Protein AF-G4WS99-F1 (afdb_monomer)

Mean predicted aligned error: 11.31 Å

Nearest PDB structures (foldseek):
  8bdb-assembly1_M  TM=7.047E-01  e=5.822E-64  Griffithsia monilis
  1bwv-assembly1_A  TM=7.047E-01  e=1.738E-63  Galdieria partita
  8bdb-assembly1_A  TM=7.047E-01  e=6.530E-63  Griffithsia monilis
  5oya-assembly1_E  TM=7.043E-01  e=1.035E-62  Chaetoceros socialis
  5nv3-assembly1_B  TM=7.025E-01  e=7.313E-57  Cereibacter sphaeroides

Structure (mmCIF, N/CA/C/O backbone):
data_AF-G4WS99-F1
#
_entry.id   AF-G4WS99-F1
#
loop_
_atom_site.group_PDB
_atom_site.id
_atom_site.type_symbol
_atom_site.label_atom_id
_atom_site.label_alt_id
_atom_site.label_comp_id
_atom_site.label_asym_id
_atom_site.label_entity_id
_atom_site.label_seq_id
_atom_site.pdbx_PDB_ins_code
_atom_site.Cartn_x
_atom_site.Cartn_y
_atom_site.Cartn_z
_atom_site.occupancy
_atom_site.B_iso_or_equiv
_atom_site.auth_seq_id
_atom_site.auth_comp_id
_atom_site.auth_asym_id
_atom_site.auth_atom_id
_atom_site.pdbx_PDB_model_num
ATOM 1 N N . TYR A 1 1 ? 35.458 -2.350 -3.801 1.00 95.94 1 TYR A N 1
ATOM 2 C CA . TYR A 1 1 ? 34.057 -2.329 -4.271 1.00 95.94 1 TYR A CA 1
ATOM 3 C C . TYR A 1 1 ? 33.910 -1.854 -5.721 1.00 95.94 1 TYR A C 1
ATOM 5 O O . TYR A 1 1 ? 32.807 -1.918 -6.249 1.00 95.94 1 TYR A O 1
ATOM 13 N N . TRP A 1 2 ? 34.996 -1.428 -6.383 1.00 97.88 2 TRP A N 1
ATOM 14 C CA . TRP A 1 2 ? 35.058 -1.182 -7.827 1.00 97.88 2 TRP A CA 1
ATOM 15 C C . TRP A 1 2 ? 35.977 -2.215 -8.482 1.00 97.88 2 TRP A C 1
ATOM 17 O O . TRP A 1 2 ? 37.050 -2.476 -7.937 1.00 97.88 2 TRP A O 1
ATOM 27 N N . ASP A 1 3 ? 35.558 -2.772 -9.613 1.00 97.50 3 ASP A N 1
ATOM 28 C CA . ASP A 1 3 ? 36.368 -3.663 -10.445 1.00 97.50 3 ASP A CA 1
ATOM 29 C C . ASP A 1 3 ? 35.870 -3.625 -11.901 1.00 97.50 3 ASP A C 1
ATOM 31 O O . ASP A 1 3 ? 34.865 -4.246 -12.239 1.00 97.50 3 ASP A O 1
ATOM 35 N N . ALA A 1 4 ? 36.567 -2.869 -12.755 1.00 96.88 4 ALA A N 1
ATOM 36 C CA . ALA A 1 4 ? 36.200 -2.680 -14.162 1.00 96.88 4 ALA A CA 1
ATOM 37 C C . ALA A 1 4 ? 36.354 -3.952 -15.013 1.00 96.88 4 ALA A C 1
ATOM 39 O O . ALA A 1 4 ? 35.726 -4.062 -16.066 1.00 96.88 4 ALA A O 1
ATOM 40 N N . ASP A 1 5 ? 37.182 -4.895 -14.557 1.00 96.88 5 ASP A N 1
ATOM 41 C CA . ASP A 1 5 ? 37.483 -6.144 -15.255 1.00 96.88 5 ASP A CA 1
ATOM 42 C C . ASP A 1 5 ? 36.651 -7.315 -14.699 1.00 96.88 5 ASP A C 1
ATOM 44 O O . ASP A 1 5 ? 36.835 -8.466 -15.109 1.00 96.88 5 ASP A O 1
ATOM 48 N N . TYR A 1 6 ? 35.712 -7.041 -13.780 1.00 97.06 6 TYR A N 1
ATOM 49 C CA . TYR A 1 6 ? 34.869 -8.065 -13.176 1.00 97.06 6 TYR A CA 1
ATOM 50 C C . TYR A 1 6 ? 34.019 -8.781 -14.232 1.00 97.06 6 TYR A C 1
ATOM 52 O O . TYR A 1 6 ? 33.129 -8.204 -14.867 1.00 97.06 6 TYR A O 1
ATOM 60 N N . ALA A 1 7 ? 34.263 -10.081 -14.380 1.00 95.44 7 ALA A N 1
ATOM 61 C CA . ALA A 1 7 ? 33.444 -10.956 -15.199 1.00 95.44 7 ALA A CA 1
ATOM 62 C C . ALA A 1 7 ? 32.167 -11.327 -14.432 1.00 95.44 7 ALA A C 1
ATOM 64 O O . ALA A 1 7 ? 32.197 -12.166 -13.532 1.00 95.44 7 ALA A O 1
ATOM 65 N N . VAL A 1 8 ? 31.051 -10.696 -14.805 1.00 93.50 8 VAL A N 1
ATOM 66 C CA . VAL A 1 8 ? 29.722 -10.989 -14.250 1.00 93.50 8 VAL A CA 1
ATOM 67 C C . VAL A 1 8 ? 29.408 -12.481 -14.373 1.00 93.50 8 VAL A C 1
ATOM 69 O O . VAL A 1 8 ? 29.474 -13.046 -15.468 1.00 93.50 8 VAL A O 1
ATOM 72 N N . LYS A 1 9 ? 29.049 -13.111 -13.253 1.00 91.00 9 LYS A N 1
ATOM 73 C CA . LYS A 1 9 ? 28.644 -14.520 -13.207 1.00 91.00 9 LYS A CA 1
ATOM 74 C C . LYS A 1 9 ? 27.163 -14.652 -13.558 1.00 91.00 9 LYS A C 1
ATOM 76 O O . LYS A 1 9 ? 26.378 -13.738 -13.324 1.00 91.00 9 LYS A O 1
ATOM 81 N N . GLU A 1 10 ? 26.749 -15.824 -14.040 1.00 83.62 10 GLU A N 1
ATOM 82 C CA . GLU A 1 10 ? 25.329 -16.107 -14.323 1.00 83.62 10 GLU A CA 1
ATOM 83 C C . GLU A 1 10 ? 24.435 -16.031 -13.077 1.00 83.62 10 GLU A C 1
ATOM 85 O O . GLU A 1 10 ? 23.249 -15.729 -13.182 1.00 83.62 10 GLU A O 1
ATOM 90 N N . THR A 1 11 ? 25.003 -16.298 -11.903 1.00 84.44 11 THR A N 1
ATOM 91 C CA . THR A 1 11 ? 24.293 -16.272 -10.622 1.00 84.44 11 THR A CA 1
ATOM 92 C C . THR A 1 11 ? 24.217 -14.881 -10.002 1.00 84.44 11 THR A C 1
ATOM 94 O O . THR A 1 11 ? 23.483 -14.708 -9.037 1.00 84.44 11 THR A O 1
ATOM 97 N N . ASP A 1 12 ? 24.956 -13.893 -10.512 1.00 90.19 12 ASP A N 1
ATOM 98 C CA . ASP A 1 12 ? 24.993 -12.574 -9.886 1.00 90.19 12 ASP A CA 1
ATOM 99 C C . ASP A 1 12 ? 23.632 -11.873 -10.002 1.00 90.19 12 ASP A C 1
ATOM 101 O O . ASP A 1 12 ? 23.026 -11.782 -11.074 1.00 90.19 12 ASP A O 1
ATOM 105 N N . VAL A 1 13 ? 23.178 -11.288 -8.895 1.00 86.31 13 VAL A N 1
ATOM 106 C CA . VAL A 1 13 ? 22.068 -10.336 -8.932 1.00 86.31 13 VAL A CA 1
ATOM 107 C C . VAL A 1 13 ? 22.618 -9.007 -9.439 1.00 86.31 13 VAL A C 1
ATOM 109 O O . VAL A 1 13 ? 23.603 -8.487 -8.916 1.00 86.31 13 VAL A O 1
ATOM 112 N N . LEU A 1 14 ? 21.982 -8.439 -10.465 1.00 92.06 14 LEU A N 1
ATOM 113 C CA . LEU A 1 14 ? 22.442 -7.207 -11.107 1.00 92.06 14 LEU A CA 1
ATOM 114 C C . LEU A 1 14 ? 21.524 -6.031 -10.791 1.00 92.06 14 LEU A C 1
ATOM 116 O O . LEU A 1 14 ? 20.310 -6.099 -10.995 1.00 92.06 14 LEU A O 1
ATOM 120 N N . ALA A 1 15 ? 22.127 -4.917 -10.383 1.00 90.31 15 ALA A N 1
ATOM 121 C CA . ALA A 1 15 ? 21.449 -3.642 -10.224 1.00 90.31 15 ALA A CA 1
ATOM 122 C C . ALA A 1 15 ? 22.056 -2.594 -11.158 1.00 90.31 15 ALA A C 1
ATOM 124 O O . ALA A 1 15 ? 23.274 -2.453 -11.272 1.00 90.31 15 ALA A O 1
ATOM 125 N N . LEU A 1 16 ? 21.185 -1.816 -11.796 1.00 92.94 16 LEU A N 1
ATOM 126 C CA . LEU A 1 16 ? 21.564 -0.573 -12.456 1.00 92.94 16 LEU A CA 1
ATOM 127 C C . LEU A 1 16 ? 21.098 0.572 -11.575 1.00 92.94 16 LEU A C 1
ATOM 129 O O . LEU A 1 16 ? 19.907 0.646 -11.285 1.00 92.94 16 LEU A O 1
ATOM 133 N N . PHE A 1 17 ? 21.999 1.482 -11.228 1.00 92.31 17 PHE A N 1
ATOM 134 C CA . PHE A 1 17 ? 21.687 2.733 -10.555 1.00 92.31 17 PHE A CA 1
ATOM 135 C C . PHE A 1 17 ? 21.908 3.914 -11.495 1.00 92.31 17 PHE A C 1
ATOM 137 O O . PHE A 1 17 ? 22.907 3.980 -12.202 1.00 92.31 17 PHE A O 1
ATOM 144 N N . ARG A 1 18 ? 20.990 4.880 -11.488 1.00 94.94 18 ARG A N 1
ATOM 145 C CA . ARG A 1 18 ? 21.267 6.230 -11.981 1.00 94.94 18 ARG A CA 1
ATOM 146 C C . ARG A 1 18 ? 21.715 7.064 -10.788 1.00 94.94 18 ARG A C 1
ATOM 148 O O . ARG A 1 18 ? 20.925 7.274 -9.866 1.00 94.94 18 ARG A O 1
ATOM 155 N N . ILE A 1 19 ? 22.962 7.508 -10.824 1.00 95.94 19 ILE A N 1
ATOM 156 C CA . ILE A 1 19 ? 23.633 8.234 -9.749 1.00 95.94 19 ILE A CA 1
ATOM 157 C C . ILE A 1 19 ? 23.844 9.694 -10.160 1.00 95.94 19 ILE A C 1
ATOM 159 O O . ILE A 1 19 ? 24.221 9.978 -11.295 1.00 95.94 19 ILE A O 1
ATOM 163 N N . THR A 1 20 ? 23.615 10.616 -9.231 1.00 96.94 20 THR A N 1
ATOM 164 C CA . THR A 1 20 ? 24.050 12.015 -9.311 1.00 96.94 20 THR A CA 1
ATOM 165 C C . THR A 1 20 ? 24.987 12.256 -8.131 1.00 96.94 20 THR A C 1
ATOM 167 O O . THR A 1 20 ? 24.498 12.441 -7.012 1.00 96.94 20 THR A O 1
ATOM 170 N N . PRO A 1 21 ? 26.314 12.198 -8.321 1.00 95.75 21 PRO A N 1
ATOM 171 C CA . PRO A 1 21 ? 27.268 12.494 -7.255 1.00 95.75 21 PRO A CA 1
ATOM 172 C C . PRO A 1 21 ? 27.127 13.942 -6.759 1.00 95.75 21 PRO A C 1
ATOM 174 O O . PRO A 1 21 ? 26.641 14.818 -7.479 1.00 95.75 21 PRO A O 1
ATOM 177 N N . GLN A 1 22 ? 27.540 14.219 -5.521 1.00 94.19 22 GLN A N 1
ATOM 178 C CA . GLN A 1 22 ? 27.734 15.609 -5.092 1.00 94.19 22 GLN A CA 1
ATOM 179 C C . GLN A 1 22 ? 28.885 16.266 -5.875 1.00 94.19 22 GLN A C 1
ATOM 181 O O . GLN A 1 22 ? 29.800 15.567 -6.316 1.00 94.19 22 GLN A O 1
ATOM 186 N N . PRO A 1 23 ? 28.905 17.606 -6.011 1.00 94.75 23 PRO A N 1
ATOM 187 C CA . PRO A 1 23 ? 30.040 18.305 -6.604 1.00 94.75 23 PRO A CA 1
ATOM 188 C C . PRO A 1 23 ? 31.365 17.919 -5.929 1.00 94.75 23 PRO A C 1
ATOM 190 O O . PRO A 1 23 ? 31.492 18.005 -4.709 1.00 94.75 23 PRO A O 1
ATOM 193 N N . GLY A 1 24 ? 32.347 17.500 -6.731 1.00 93.06 24 GLY A N 1
ATOM 194 C CA . GLY A 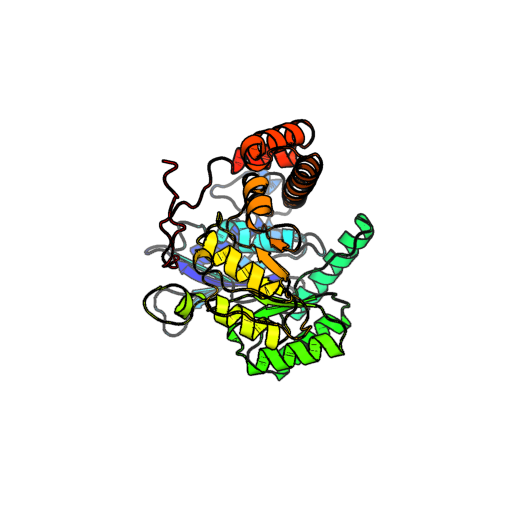1 24 ? 33.663 17.060 -6.255 1.00 93.06 24 GLY A CA 1
ATOM 195 C C . GLY A 1 24 ? 33.756 15.584 -5.851 1.00 93.06 24 GLY A C 1
ATOM 196 O O . GLY A 1 24 ? 34.850 15.134 -5.524 1.00 93.06 24 GLY A O 1
ATOM 197 N N . VAL A 1 25 ? 32.654 14.827 -5.893 1.00 94.44 25 VAL A N 1
ATOM 198 C CA . VAL A 1 25 ? 32.663 13.370 -5.693 1.00 94.44 25 VAL A CA 1
ATOM 199 C C . VAL A 1 25 ? 32.856 12.676 -7.037 1.00 94.44 25 VAL A C 1
ATOM 201 O O . VAL A 1 25 ? 32.105 12.919 -7.983 1.00 94.44 25 VAL A O 1
ATOM 204 N N . ASP A 1 26 ? 33.864 11.809 -7.113 1.00 97.31 26 ASP A N 1
ATOM 205 C CA . ASP A 1 26 ? 34.150 11.019 -8.308 1.00 97.31 26 ASP A CA 1
ATOM 206 C C . ASP A 1 26 ? 33.008 10.011 -8.602 1.00 97.31 26 ASP A C 1
ATOM 208 O O . ASP A 1 26 ? 32.503 9.372 -7.674 1.00 97.31 26 ASP A O 1
ATOM 212 N N . PRO A 1 27 ? 32.563 9.847 -9.864 1.00 96.38 27 PRO A N 1
ATOM 213 C CA . PRO A 1 27 ? 31.465 8.937 -10.202 1.00 96.38 27 PRO A CA 1
ATOM 214 C C . PRO A 1 27 ? 31.755 7.459 -9.924 1.00 96.38 27 PRO A C 1
ATOM 216 O O . PRO A 1 27 ? 30.835 6.717 -9.573 1.00 96.38 27 PRO A O 1
ATOM 219 N N . VAL A 1 28 ? 33.011 7.025 -10.078 1.00 98.12 28 VAL A N 1
ATOM 220 C CA . VAL A 1 28 ? 33.431 5.653 -9.771 1.00 98.12 28 VAL A CA 1
ATOM 221 C C . VAL A 1 28 ? 33.440 5.446 -8.262 1.00 98.12 28 VAL A C 1
ATOM 223 O O . VAL A 1 28 ? 32.914 4.440 -7.792 1.00 98.12 28 VAL A O 1
ATOM 226 N N . GLU A 1 29 ? 33.928 6.421 -7.494 1.00 96.44 29 GLU A N 1
ATOM 227 C CA . GLU A 1 29 ? 33.858 6.383 -6.028 1.00 96.44 29 GLU A CA 1
ATOM 228 C C . GLU A 1 29 ? 32.406 6.358 -5.528 1.00 96.44 29 GLU A C 1
ATOM 230 O O . GLU A 1 29 ? 32.058 5.560 -4.661 1.00 96.44 29 GLU A O 1
ATOM 235 N N . ALA A 1 30 ? 31.513 7.158 -6.117 1.00 96.06 30 ALA A N 1
ATOM 236 C CA . ALA A 1 30 ? 30.089 7.125 -5.786 1.00 96.06 30 ALA A CA 1
ATOM 237 C C . ALA A 1 30 ? 29.462 5.746 -6.070 1.00 96.06 30 ALA A C 1
ATOM 239 O O . ALA A 1 30 ? 28.699 5.233 -5.249 1.00 96.06 30 ALA A O 1
ATOM 240 N N . ALA A 1 31 ? 29.798 5.121 -7.204 1.00 97.50 31 ALA A N 1
ATOM 241 C CA . ALA A 1 31 ? 29.351 3.770 -7.538 1.00 97.50 31 ALA A CA 1
ATOM 242 C C . ALA A 1 31 ? 29.922 2.712 -6.576 1.00 97.50 31 ALA A C 1
ATOM 244 O O . ALA A 1 31 ? 29.189 1.827 -6.130 1.00 97.50 31 ALA A O 1
ATOM 245 N N . ALA A 1 32 ? 31.204 2.821 -6.218 1.00 97.38 32 ALA A N 1
ATOM 246 C CA . ALA A 1 32 ? 31.870 1.936 -5.269 1.00 97.38 32 ALA A CA 1
ATOM 247 C C . ALA A 1 32 ? 31.287 2.063 -3.854 1.00 97.38 32 ALA A C 1
ATOM 249 O O . ALA A 1 32 ? 31.104 1.048 -3.185 1.00 97.38 32 ALA A O 1
ATOM 250 N N . ALA A 1 33 ? 30.945 3.279 -3.420 1.00 92.44 33 ALA A N 1
ATOM 251 C CA . ALA A 1 33 ? 30.284 3.533 -2.145 1.00 92.44 33 ALA A CA 1
ATOM 252 C C . ALA A 1 33 ? 28.895 2.883 -2.094 1.00 92.44 33 ALA A C 1
ATOM 254 O O . ALA A 1 33 ? 28.570 2.211 -1.117 1.00 92.44 33 ALA A O 1
ATOM 255 N N . ILE A 1 34 ? 28.103 3.008 -3.168 1.00 95.31 34 ILE A N 1
ATOM 256 C CA . ILE A 1 34 ? 26.806 2.325 -3.279 1.00 95.31 34 ILE A CA 1
ATOM 257 C C . ILE A 1 34 ? 27.005 0.811 -3.228 1.00 95.31 34 ILE A C 1
ATOM 259 O O . ILE A 1 34 ? 26.332 0.151 -2.444 1.00 95.31 34 ILE A O 1
ATOM 263 N N . ALA A 1 35 ? 27.936 0.254 -4.010 1.00 96.75 35 ALA A N 1
ATOM 264 C CA . ALA A 1 35 ? 28.219 -1.182 -4.009 1.00 96.75 35 ALA A CA 1
ATOM 265 C C . ALA A 1 35 ? 28.643 -1.677 -2.618 1.00 96.75 35 ALA A C 1
ATOM 267 O O . ALA A 1 35 ? 28.145 -2.695 -2.141 1.00 96.75 35 ALA A O 1
ATOM 268 N N . GLY A 1 36 ? 29.515 -0.938 -1.935 1.00 93.69 36 GLY A N 1
ATOM 269 C CA . GLY A 1 36 ? 29.974 -1.278 -0.596 1.00 93.69 36 GLY A CA 1
ATOM 270 C C . GLY A 1 36 ? 28.852 -1.288 0.433 1.00 93.69 36 GLY A C 1
ATOM 271 O O . GLY A 1 36 ? 28.627 -2.301 1.086 1.00 93.69 36 GLY A O 1
ATOM 272 N N . GLU A 1 37 ? 28.113 -0.192 0.547 1.00 91.69 37 GLU A N 1
ATOM 273 C CA . GLU A 1 37 ? 27.113 0.011 1.609 1.00 91.69 37 GLU A CA 1
ATOM 274 C C . GLU A 1 37 ? 25.752 -0.643 1.304 1.00 91.69 37 GLU A C 1
ATOM 276 O O . GLU A 1 37 ? 24.834 -0.596 2.119 1.00 91.69 37 GLU A O 1
ATOM 281 N N . SER A 1 38 ? 25.629 -1.292 0.140 1.00 93.06 38 SER A N 1
ATOM 282 C CA . SER A 1 38 ? 24.559 -2.253 -0.178 1.00 93.06 38 SER A CA 1
ATOM 283 C C . SER A 1 38 ? 25.021 -3.717 -0.136 1.00 93.06 38 SER A C 1
ATOM 285 O O . SER A 1 38 ? 24.273 -4.604 -0.545 1.00 93.06 38 SER A O 1
ATOM 287 N N . SER A 1 39 ? 26.244 -3.984 0.344 1.00 95.44 39 SER A N 1
ATOM 288 C CA . SER A 1 39 ? 26.767 -5.337 0.569 1.00 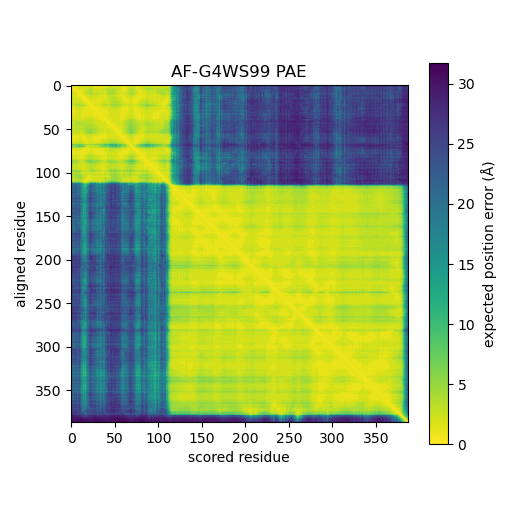95.44 39 SER A CA 1
ATOM 289 C C . SER A 1 39 ? 27.433 -5.470 1.941 1.00 95.44 39 SER A C 1
ATOM 291 O O . SER A 1 39 ? 26.775 -5.861 2.900 1.00 95.44 39 SER A O 1
ATOM 293 N N . THR A 1 40 ? 28.724 -5.151 2.055 1.00 91.88 40 THR A N 1
ATOM 294 C CA . THR A 1 40 ? 29.542 -5.498 3.232 1.00 91.88 40 THR A CA 1
ATOM 295 C C . THR A 1 40 ? 30.367 -4.347 3.807 1.00 91.88 40 THR A C 1
ATOM 297 O O . THR A 1 40 ? 31.098 -4.557 4.771 1.00 91.88 40 THR A O 1
ATOM 300 N N . ALA A 1 41 ? 30.330 -3.152 3.216 1.00 87.38 41 ALA A N 1
ATOM 301 C CA . ALA A 1 41 ? 31.175 -2.039 3.645 1.00 87.38 41 ALA A CA 1
ATOM 302 C C . ALA A 1 41 ? 30.583 -1.245 4.812 1.00 87.38 41 ALA A C 1
ATOM 304 O O . ALA A 1 41 ? 29.377 -1.220 5.037 1.00 87.38 41 ALA A O 1
ATOM 305 N N . THR A 1 42 ? 31.465 -0.511 5.485 1.00 75.19 42 THR A N 1
ATOM 306 C CA . THR A 1 42 ? 31.128 0.660 6.296 1.00 75.19 42 THR A CA 1
ATOM 307 C C . THR A 1 42 ? 32.183 1.750 6.057 1.00 75.19 42 THR A C 1
ATOM 309 O O . THR A 1 42 ? 33.140 1.545 5.308 1.00 75.19 42 THR A O 1
ATOM 312 N N . TRP A 1 43 ? 32.046 2.910 6.697 1.00 79.75 43 TRP A N 1
ATOM 313 C CA . TRP A 1 43 ? 32.841 4.115 6.422 1.00 79.75 43 TRP A CA 1
ATOM 314 C C . TRP A 1 43 ? 34.333 4.040 6.806 1.00 79.75 43 TRP A C 1
ATOM 316 O O . TRP A 1 43 ? 35.100 4.930 6.440 1.00 79.75 43 TRP A O 1
ATOM 326 N N . THR A 1 44 ? 34.760 3.022 7.557 1.00 70.44 44 THR A N 1
ATOM 327 C CA . THR A 1 44 ? 36.163 2.808 7.942 1.00 70.44 44 THR A CA 1
ATOM 328 C C . THR A 1 44 ? 36.535 1.333 7.841 1.00 70.44 44 THR A C 1
ATOM 330 O O . THR A 1 44 ? 35.671 0.461 7.923 1.00 70.44 44 THR A O 1
ATOM 333 N N . VAL A 1 45 ? 37.827 1.043 7.675 1.00 82.88 45 VAL A N 1
ATOM 334 C CA . VAL A 1 45 ? 38.327 -0.335 7.589 1.00 82.88 45 VAL A CA 1
ATOM 335 C C . VAL A 1 45 ? 38.101 -1.054 8.915 1.00 82.88 45 VAL A C 1
ATOM 337 O O . VAL A 1 45 ? 38.445 -0.542 9.983 1.00 82.88 45 VAL A O 1
ATOM 340 N N . VAL A 1 46 ? 37.582 -2.277 8.836 1.00 72.31 46 VAL A N 1
ATOM 341 C CA . VAL A 1 46 ? 37.374 -3.151 9.990 1.00 72.31 46 VAL A CA 1
ATOM 342 C C . VAL A 1 46 ? 38.189 -4.430 9.827 1.00 72.31 46 VAL A C 1
ATOM 344 O O . VAL A 1 46 ? 38.171 -5.079 8.786 1.00 72.31 46 VAL A O 1
ATOM 347 N N . TRP A 1 47 ? 38.940 -4.806 10.864 1.00 92.88 47 TRP A N 1
ATOM 348 C CA . TRP A 1 47 ? 39.800 -5.996 10.821 1.00 92.88 47 TRP A CA 1
ATOM 349 C C . TRP A 1 47 ? 38.997 -7.302 10.715 1.00 92.88 47 TRP A C 1
ATOM 351 O O . TRP A 1 47 ? 39.525 -8.314 10.261 1.00 92.88 47 TRP A O 1
ATOM 361 N N . THR A 1 48 ? 37.723 -7.277 11.114 1.00 82.31 48 THR A N 1
ATOM 362 C CA . THR A 1 48 ? 36.809 -8.424 11.072 1.00 82.31 48 THR A CA 1
ATOM 363 C C . THR A 1 48 ? 36.520 -8.915 9.656 1.00 82.31 48 THR A C 1
ATOM 365 O O . THR A 1 48 ? 36.141 -10.072 9.507 1.00 82.31 48 THR A O 1
ATOM 368 N N . ASP A 1 49 ? 36.774 -8.110 8.617 1.00 76.12 49 ASP A N 1
ATOM 369 C CA . ASP A 1 49 ? 36.746 -8.561 7.217 1.00 76.12 49 ASP A CA 1
ATOM 370 C C . ASP A 1 49 ? 37.618 -9.810 7.006 1.00 76.12 49 ASP A C 1
ATOM 372 O O . ASP A 1 49 ? 37.222 -10.731 6.288 1.00 76.12 49 ASP A O 1
ATOM 376 N N . LEU A 1 50 ? 38.773 -9.876 7.689 1.00 92.75 50 LEU A N 1
ATOM 377 C CA . LEU A 1 50 ? 39.744 -10.975 7.604 1.00 92.75 50 LEU A CA 1
ATOM 378 C C . LEU A 1 50 ? 39.222 -12.305 8.174 1.00 92.75 50 LEU A C 1
ATOM 380 O O . LEU A 1 50 ? 39.871 -13.334 8.007 1.00 92.75 50 LEU A O 1
ATOM 384 N N . LEU A 1 51 ? 38.071 -12.294 8.853 1.00 91.50 51 LEU A N 1
ATOM 385 C CA . LEU A 1 51 ? 37.422 -13.496 9.384 1.00 91.50 51 LEU A CA 1
ATOM 386 C C . LEU A 1 51 ? 36.466 -14.152 8.377 1.00 91.50 51 LEU A C 1
ATOM 388 O O . LEU A 1 51 ? 35.903 -15.205 8.667 1.00 91.50 51 LEU A O 1
ATOM 392 N N . THR A 1 52 ? 36.261 -13.538 7.211 1.00 91.62 52 THR A N 1
ATOM 393 C CA . THR A 1 52 ? 35.308 -13.993 6.191 1.00 91.62 52 THR A CA 1
ATOM 394 C C . THR A 1 52 ? 35.990 -14.162 4.837 1.00 91.62 52 THR A C 1
ATOM 396 O O . THR A 1 52 ? 37.087 -13.652 4.606 1.00 91.62 52 THR A O 1
ATOM 399 N N . ALA A 1 53 ? 35.318 -14.830 3.898 1.00 92.00 53 ALA A N 1
ATOM 400 C CA . ALA A 1 53 ? 35.699 -14.811 2.486 1.00 92.00 53 ALA A CA 1
ATOM 401 C C . ALA A 1 53 ? 35.321 -13.458 1.849 1.00 92.00 53 ALA A C 1
ATOM 403 O O . ALA A 1 53 ? 34.481 -13.394 0.955 1.00 92.00 53 ALA A O 1
ATOM 404 N N . CYS A 1 54 ? 35.889 -12.358 2.352 1.00 86.81 54 CYS A N 1
ATOM 405 C CA . CYS A 1 54 ? 35.435 -11.000 2.045 1.00 86.81 54 CYS A CA 1
ATOM 406 C C . CYS A 1 54 ? 35.420 -10.681 0.539 1.00 86.81 54 CYS A C 1
ATOM 408 O O . CYS A 1 54 ? 34.514 -9.996 0.073 1.00 86.81 54 CYS A O 1
ATOM 410 N N . ASP A 1 55 ? 36.344 -11.227 -0.253 1.00 89.25 55 ASP A N 1
ATOM 411 C CA . ASP A 1 55 ? 36.366 -11.007 -1.706 1.00 89.25 55 ASP A CA 1
ATOM 412 C C . ASP A 1 55 ? 35.167 -11.630 -2.441 1.00 89.25 55 ASP A C 1
ATOM 414 O O . ASP A 1 55 ? 34.747 -11.110 -3.479 1.00 89.25 55 ASP A O 1
ATOM 418 N N . LEU A 1 56 ? 34.562 -12.689 -1.888 1.00 89.56 56 LEU A N 1
ATOM 419 C CA . LEU A 1 56 ? 33.319 -13.263 -2.405 1.00 89.56 56 LEU A CA 1
ATOM 420 C C . LEU A 1 56 ? 32.152 -12.294 -2.170 1.00 89.56 56 LEU A C 1
ATOM 422 O O . LEU A 1 56 ? 31.506 -11.867 -3.124 1.00 89.56 56 LEU A O 1
ATOM 426 N N . TYR A 1 57 ? 31.954 -11.884 -0.915 1.00 92.12 57 TYR A N 1
ATOM 427 C CA . TYR A 1 57 ? 30.756 -11.165 -0.466 1.00 92.12 57 TYR A CA 1
ATOM 428 C C . TYR A 1 57 ? 30.725 -9.670 -0.808 1.00 92.12 57 TYR A C 1
ATOM 430 O O . TYR A 1 57 ? 29.662 -9.057 -0.812 1.00 92.12 57 TYR A O 1
ATOM 438 N N . ARG A 1 58 ? 31.862 -9.046 -1.125 1.00 97.00 58 ARG A N 1
ATOM 439 C CA . ARG A 1 58 ? 31.874 -7.647 -1.583 1.00 97.00 58 ARG A CA 1
ATOM 440 C C . ARG A 1 58 ? 31.111 -7.530 -2.900 1.00 97.00 58 ARG A C 1
ATOM 442 O O . ARG A 1 58 ? 31.478 -8.207 -3.855 1.00 97.00 58 ARG A O 1
ATOM 449 N N . ALA A 1 59 ? 30.121 -6.646 -3.011 1.00 96.94 59 ALA A N 1
ATOM 450 C CA . ALA A 1 59 ? 29.566 -6.313 -4.324 1.00 96.94 59 ALA A CA 1
ATOM 451 C C . ALA A 1 59 ? 30.596 -5.549 -5.175 1.00 96.94 59 ALA A C 1
ATOM 453 O O . ALA A 1 59 ? 31.496 -4.876 -4.650 1.00 96.94 59 ALA A O 1
ATOM 454 N N . LYS A 1 60 ? 30.464 -5.658 -6.500 1.00 98.25 60 LYS A N 1
ATOM 455 C CA . LYS A 1 60 ? 31.372 -5.031 -7.465 1.00 98.25 60 LYS A CA 1
ATOM 456 C C . LYS A 1 60 ? 30.586 -4.081 -8.353 1.00 98.25 60 LYS A C 1
ATOM 458 O O . LYS A 1 60 ? 29.787 -4.514 -9.181 1.00 98.25 60 LYS A O 1
ATOM 463 N N . ALA A 1 61 ? 30.818 -2.780 -8.193 1.00 98.00 61 ALA A N 1
ATOM 464 C CA . ALA A 1 61 ? 30.550 -1.844 -9.272 1.00 98.00 61 ALA A CA 1
ATOM 465 C C . ALA A 1 61 ? 31.562 -2.141 -10.384 1.00 98.00 61 ALA A C 1
ATOM 467 O O . ALA A 1 61 ? 32.764 -2.109 -10.126 1.00 98.00 61 ALA A O 1
ATOM 468 N N . TYR A 1 62 ? 31.083 -2.474 -11.580 1.00 97.69 62 TYR A N 1
ATOM 469 C CA . TYR A 1 62 ? 31.948 -2.951 -12.670 1.00 97.69 62 TYR A CA 1
ATOM 470 C C . TYR A 1 62 ? 31.879 -2.094 -13.931 1.00 97.69 62 TYR A C 1
ATOM 472 O O . TYR A 1 62 ? 32.685 -2.234 -14.845 1.00 97.69 62 TYR A O 1
ATOM 480 N N . ARG A 1 63 ? 30.910 -1.179 -14.001 1.00 97.81 63 ARG A N 1
ATOM 481 C CA . ARG A 1 63 ? 30.765 -0.254 -15.122 1.00 97.81 63 ARG A CA 1
ATOM 482 C C . ARG A 1 63 ? 30.104 1.036 -14.659 1.00 97.81 63 ARG A C 1
ATOM 484 O O . ARG A 1 63 ? 29.123 0.991 -13.915 1.00 97.81 63 ARG A O 1
ATOM 491 N N . VAL A 1 64 ? 30.628 2.172 -15.115 1.00 97.75 64 VAL A N 1
ATOM 492 C CA . VAL A 1 64 ? 30.033 3.499 -14.916 1.00 97.75 64 VAL A CA 1
ATOM 493 C C . VAL A 1 64 ? 30.023 4.232 -16.251 1.00 97.75 64 VAL A C 1
ATOM 495 O O . VAL A 1 64 ? 31.080 4.541 -16.791 1.00 97.75 64 VAL A O 1
ATOM 498 N N . ASP A 1 65 ? 28.833 4.524 -16.769 1.00 96.69 65 ASP A N 1
ATOM 499 C CA . ASP A 1 65 ? 28.660 5.260 -18.024 1.00 96.69 65 ASP A CA 1
ATOM 500 C C . ASP A 1 65 ? 28.033 6.636 -17.758 1.00 96.69 65 ASP A C 1
ATOM 502 O O . ASP A 1 65 ? 27.137 6.735 -16.917 1.00 96.69 65 ASP A O 1
ATOM 506 N N . PRO A 1 66 ? 28.403 7.700 -18.486 1.00 96.50 66 PRO A N 1
ATOM 507 C CA . PRO A 1 66 ? 27.659 8.955 -18.437 1.00 96.50 66 PRO A CA 1
ATOM 508 C C . PRO A 1 66 ? 26.236 8.766 -18.983 1.00 96.50 66 PRO A C 1
ATOM 510 O O . PRO A 1 66 ? 26.003 8.045 -19.957 1.00 96.50 66 PRO A O 1
ATOM 513 N N . VAL A 1 67 ? 25.262 9.434 -18.368 1.00 93.19 67 VAL A N 1
ATOM 514 C CA . VAL A 1 67 ? 23.885 9.458 -18.867 1.00 93.19 67 VAL A CA 1
ATOM 515 C C . VAL A 1 67 ? 23.801 10.396 -20.079 1.00 93.19 67 VAL A C 1
ATOM 517 O O . VAL A 1 67 ? 24.192 11.557 -19.973 1.00 93.19 67 VAL A O 1
ATOM 520 N N . PRO A 1 68 ? 23.226 9.963 -21.217 1.00 90.50 68 PRO A N 1
ATOM 521 C CA . PRO A 1 68 ? 23.008 10.856 -22.351 1.00 90.50 68 PRO A CA 1
ATOM 522 C C . PRO A 1 68 ? 22.170 12.081 -21.963 1.00 90.50 68 PRO A C 1
ATOM 524 O O . PRO A 1 68 ? 21.145 11.947 -21.292 1.00 90.50 68 PRO A O 1
ATOM 527 N N . SER A 1 69 ? 22.590 13.263 -22.422 1.00 85.69 69 SER A N 1
ATOM 528 C CA . SER A 1 69 ? 21.893 14.541 -22.192 1.00 85.69 69 SER A CA 1
ATOM 529 C C . SER A 1 69 ? 21.831 15.004 -20.727 1.00 85.69 69 SER A C 1
ATOM 531 O O . SER A 1 69 ? 20.956 15.796 -20.380 1.00 85.69 69 SER A O 1
ATOM 533 N N . SER A 1 70 ? 22.739 14.528 -19.870 1.00 84.88 70 SER A N 1
ATOM 534 C CA . SER A 1 70 ? 22.902 15.016 -18.497 1.00 84.88 70 SER A CA 1
ATOM 535 C C . SER A 1 70 ? 24.382 15.089 -18.139 1.00 84.88 70 SER A C 1
ATOM 537 O O . SER A 1 70 ? 25.087 14.090 -18.240 1.00 84.88 70 SER A O 1
ATOM 539 N N . ASP A 1 71 ? 24.834 16.248 -17.670 1.00 89.44 71 ASP A N 1
ATOM 540 C CA . ASP A 1 71 ? 26.269 16.505 -17.472 1.00 89.44 71 ASP A CA 1
ATOM 541 C C . ASP A 1 71 ? 26.793 16.016 -16.107 1.00 89.44 71 ASP A C 1
ATOM 543 O O . ASP A 1 71 ? 27.999 15.913 -15.900 1.00 89.44 71 ASP A O 1
ATOM 547 N N . ASP A 1 72 ? 25.895 15.702 -15.169 1.00 92.69 72 ASP A N 1
ATOM 548 C CA . ASP A 1 72 ? 26.200 15.324 -13.782 1.00 92.69 72 ASP A CA 1
ATOM 549 C C . ASP A 1 72 ? 25.613 13.961 -13.363 1.00 92.69 72 ASP A C 1
ATOM 551 O O . ASP A 1 72 ? 25.594 13.625 -12.176 1.00 92.69 72 ASP A O 1
ATOM 555 N N . GLN A 1 73 ? 25.110 13.167 -14.316 1.00 95.12 73 GLN A N 1
ATOM 556 C CA . GLN A 1 73 ? 24.472 11.877 -14.037 1.00 95.12 73 GLN A CA 1
ATOM 557 C C . GLN A 1 73 ? 25.199 10.718 -14.700 1.00 95.12 73 GLN A C 1
ATOM 559 O O . GLN A 1 73 ? 25.617 10.800 -15.854 1.00 95.12 73 GLN A O 1
ATOM 564 N N . PHE A 1 74 ? 25.249 9.595 -13.989 1.00 97.12 74 PHE A N 1
ATOM 565 C CA . PHE A 1 74 ? 25.910 8.382 -14.452 1.00 97.12 74 PHE A CA 1
ATOM 566 C C . PHE A 1 74 ? 25.026 7.158 -14.223 1.00 97.12 74 PHE A C 1
ATOM 568 O O . PHE A 1 74 ? 24.186 7.123 -13.323 1.00 97.12 74 PHE A O 1
ATOM 575 N N . PHE A 1 75 ? 25.207 6.148 -15.059 1.00 97.06 75 PHE A N 1
ATOM 576 C CA . PHE A 1 75 ? 24.680 4.808 -14.887 1.00 97.06 75 PHE A CA 1
ATOM 577 C C . PHE A 1 75 ? 25.761 3.932 -14.263 1.00 97.06 75 PHE A C 1
ATOM 579 O O . PHE A 1 75 ? 26.776 3.682 -14.901 1.00 97.06 75 PHE A O 1
ATOM 586 N N . ALA A 1 76 ? 25.537 3.463 -13.038 1.00 96.75 76 ALA A N 1
ATOM 587 C CA . ALA A 1 76 ? 26.418 2.545 -12.329 1.00 96.75 76 ALA A CA 1
ATOM 588 C C . ALA A 1 76 ? 25.824 1.133 -12.337 1.00 96.75 76 ALA A C 1
ATOM 590 O O . ALA A 1 76 ? 24.691 0.933 -11.895 1.00 96.75 76 ALA A O 1
ATOM 591 N N . TYR A 1 77 ? 26.586 0.163 -12.832 1.00 96.81 77 TYR A N 1
ATOM 592 C CA . TYR A 1 77 ? 26.206 -1.246 -12.873 1.00 96.81 77 TYR A CA 1
ATOM 593 C C . TYR A 1 77 ? 26.923 -1.981 -11.747 1.00 96.81 77 TYR A C 1
ATOM 595 O O . TYR A 1 77 ? 28.149 -1.906 -11.638 1.00 96.81 77 TYR A O 1
ATOM 603 N N . ILE A 1 78 ? 26.153 -2.671 -10.911 1.00 97.31 78 ILE A N 1
ATOM 604 C CA . ILE A 1 78 ? 26.650 -3.332 -9.707 1.00 97.31 78 ILE A CA 1
ATOM 605 C C . ILE A 1 78 ? 26.206 -4.792 -9.725 1.00 97.31 78 ILE A C 1
ATOM 607 O O . ILE A 1 78 ? 25.030 -5.081 -9.955 1.00 97.31 78 ILE A O 1
ATOM 611 N N . ALA A 1 79 ? 27.161 -5.692 -9.500 1.00 96.56 79 ALA A N 1
ATOM 612 C CA . ALA A 1 79 ? 26.941 -7.122 -9.353 1.00 96.56 79 ALA A CA 1
ATOM 613 C C . ALA A 1 79 ? 27.059 -7.532 -7.881 1.00 96.56 79 ALA A C 1
ATOM 615 O O . ALA A 1 79 ? 27.992 -7.118 -7.181 1.00 96.56 79 ALA A O 1
ATOM 616 N N . TYR A 1 80 ? 26.111 -8.350 -7.436 1.00 95.31 80 TYR A N 1
ATOM 617 C CA . TYR A 1 80 ? 26.018 -8.893 -6.087 1.00 95.31 80 TYR A CA 1
ATOM 618 C C . TYR A 1 80 ? 26.058 -10.413 -6.172 1.00 95.31 80 TYR A C 1
ATOM 620 O O . TYR A 1 80 ? 25.308 -10.998 -6.955 1.00 95.31 80 TYR A O 1
ATOM 628 N N . ASP A 1 81 ? 26.904 -11.040 -5.359 1.00 95.19 81 ASP A N 1
ATOM 629 C CA . ASP A 1 81 ? 26.926 -12.497 -5.269 1.00 95.19 81 ASP A CA 1
ATOM 630 C C . ASP A 1 81 ? 25.589 -12.995 -4.687 1.00 95.19 81 ASP A C 1
ATOM 632 O O . ASP A 1 81 ? 25.017 -12.348 -3.804 1.00 95.19 81 ASP A O 1
ATOM 636 N N . ILE A 1 82 ? 25.061 -14.103 -5.212 1.00 89.94 82 ILE A N 1
ATOM 637 C CA . ILE A 1 82 ? 23.727 -14.603 -4.844 1.00 89.94 82 ILE A CA 1
ATOM 638 C C . ILE A 1 82 ? 23.644 -14.986 -3.366 1.00 89.94 82 ILE A C 1
ATOM 640 O O . ILE A 1 82 ? 22.598 -14.795 -2.751 1.00 89.94 82 ILE A O 1
ATOM 644 N N . ASP A 1 83 ? 24.765 -15.420 -2.787 1.00 91.62 83 ASP A N 1
ATOM 645 C CA . ASP A 1 83 ? 24.869 -15.852 -1.392 1.00 91.62 83 ASP A CA 1
ATOM 646 C C . ASP A 1 83 ? 24.678 -14.692 -0.393 1.00 91.62 83 ASP A C 1
ATOM 648 O O . ASP A 1 83 ? 24.527 -14.915 0.808 1.00 91.62 83 ASP A O 1
ATOM 652 N N . LEU A 1 84 ? 24.658 -13.436 -0.865 1.00 86.19 84 LEU A N 1
ATOM 653 C CA . LEU A 1 84 ? 24.272 -12.279 -0.049 1.00 86.19 84 LEU A CA 1
ATOM 654 C C . LEU A 1 84 ? 22.779 -12.254 0.284 1.00 86.19 84 LEU A C 1
ATOM 656 O O . LEU A 1 84 ? 22.375 -11.516 1.188 1.00 86.19 84 LEU A O 1
ATOM 660 N N . PHE A 1 85 ? 21.964 -12.995 -0.467 1.00 83.81 85 PHE A N 1
ATOM 661 C CA . PHE A 1 85 ? 20.518 -12.891 -0.407 1.00 83.81 85 PHE A CA 1
ATOM 662 C C . PHE A 1 85 ? 19.887 -14.141 0.187 1.00 83.81 85 PHE A C 1
ATOM 664 O O . PHE A 1 85 ? 20.065 -15.249 -0.306 1.00 83.81 85 PHE A O 1
ATOM 671 N N . GLU A 1 86 ? 19.073 -13.935 1.217 1.00 74.06 86 GLU A N 1
ATOM 672 C CA . GLU A 1 86 ? 18.242 -14.990 1.789 1.00 74.06 86 GLU A CA 1
ATOM 673 C C . GLU A 1 86 ? 17.250 -15.503 0.732 1.00 74.06 86 GLU A C 1
ATOM 675 O O . GLU A 1 86 ? 16.511 -14.725 0.108 1.00 74.06 86 GLU A O 1
ATOM 680 N N . GLU A 1 87 ? 17.197 -16.822 0.549 1.00 64.50 87 GLU A N 1
ATOM 681 C CA . GLU A 1 87 ? 16.392 -17.436 -0.495 1.00 64.50 87 GLU A CA 1
ATOM 682 C C . GLU A 1 87 ? 14.909 -17.054 -0.359 1.00 64.50 87 GLU A C 1
ATOM 684 O O . GLU A 1 87 ? 14.269 -17.184 0.690 1.00 64.50 87 GLU A O 1
ATOM 689 N N . GLY A 1 88 ? 14.346 -16.539 -1.458 1.00 52.28 88 GLY A N 1
ATOM 690 C CA . GLY A 1 88 ? 12.952 -16.099 -1.574 1.00 52.28 88 GLY A CA 1
ATOM 691 C C . GLY A 1 88 ? 12.543 -14.943 -0.645 1.00 52.28 88 GLY A C 1
ATOM 692 O O . GLY A 1 88 ? 11.352 -14.766 -0.390 1.00 52.28 88 GLY A O 1
ATOM 693 N N . SER A 1 89 ? 13.494 -14.159 -0.130 1.00 54.34 89 SER A N 1
ATOM 694 C CA . SER A 1 89 ? 13.239 -13.029 0.770 1.00 54.34 89 SER A CA 1
ATOM 695 C C . SER A 1 89 ? 13.397 -11.689 0.040 1.00 54.34 89 SER A C 1
ATOM 697 O O . SER A 1 89 ? 14.461 -11.074 0.019 1.00 54.34 89 SER A O 1
ATOM 699 N N . ILE A 1 90 ? 12.304 -11.173 -0.542 1.00 56.34 90 ILE A N 1
ATOM 700 C CA . ILE A 1 90 ? 12.278 -9.815 -1.141 1.00 56.34 90 ILE A CA 1
ATOM 701 C C . ILE A 1 90 ? 12.632 -8.744 -0.099 1.00 56.34 90 ILE A C 1
ATOM 703 O O . ILE A 1 90 ? 13.244 -7.723 -0.407 1.00 56.34 90 ILE A O 1
ATOM 707 N N . ALA A 1 91 ? 12.251 -9.001 1.146 1.00 51.06 91 ALA A N 1
ATOM 708 C CA . ALA A 1 91 ? 12.633 -8.246 2.324 1.00 51.06 91 ALA A CA 1
ATOM 709 C C . ALA A 1 91 ? 14.159 -8.092 2.441 1.00 51.06 91 ALA A C 1
ATOM 711 O O . ALA A 1 91 ? 14.658 -6.969 2.449 1.00 51.06 91 ALA A O 1
ATOM 712 N N . ASN A 1 92 ? 14.890 -9.206 2.471 1.00 76.81 92 ASN A N 1
ATOM 713 C CA . ASN A 1 92 ? 16.347 -9.210 2.541 1.00 76.81 92 ASN A CA 1
ATOM 714 C C . ASN A 1 92 ? 16.983 -8.571 1.290 1.00 76.81 92 ASN A C 1
ATOM 716 O O . ASN A 1 92 ? 17.817 -7.678 1.416 1.00 76.81 92 ASN A O 1
ATOM 720 N N . LEU A 1 93 ? 16.494 -8.918 0.094 1.00 71.94 93 LEU A N 1
ATOM 721 C CA . LEU A 1 93 ? 16.950 -8.329 -1.170 1.00 71.94 93 LEU A CA 1
ATOM 722 C C . LEU A 1 93 ? 16.843 -6.796 -1.175 1.00 71.94 93 LEU A C 1
ATOM 724 O O . LEU A 1 93 ? 17.774 -6.092 -1.567 1.00 71.94 93 LEU A O 1
ATOM 728 N N . THR A 1 94 ? 15.699 -6.262 -0.741 1.00 71.44 94 THR A N 1
ATOM 729 C CA . THR A 1 94 ? 15.472 -4.811 -0.689 1.00 71.44 94 THR A CA 1
ATOM 730 C C . THR A 1 94 ? 16.228 -4.143 0.458 1.00 71.44 94 THR A C 1
ATOM 732 O O . THR A 1 94 ? 16.715 -3.029 0.269 1.00 71.44 94 THR A O 1
ATOM 735 N N . ALA A 1 95 ? 16.399 -4.811 1.602 1.00 66.69 95 ALA A N 1
ATOM 736 C CA . ALA A 1 95 ? 17.221 -4.307 2.700 1.00 66.69 95 ALA A CA 1
ATOM 737 C C . ALA A 1 95 ? 18.675 -4.069 2.260 1.00 66.69 95 ALA A C 1
ATOM 739 O O . ALA A 1 95 ? 19.234 -3.022 2.575 1.00 66.69 95 ALA A O 1
ATOM 740 N N . SER A 1 96 ? 19.245 -4.974 1.460 1.00 83.75 96 SER A N 1
ATOM 741 C CA . SER A 1 96 ? 20.585 -4.803 0.891 1.00 83.75 96 SER A CA 1
ATOM 742 C C . SER A 1 96 ? 20.608 -3.733 -0.208 1.00 83.75 96 SER A C 1
ATOM 744 O O . SER A 1 96 ? 21.264 -2.703 -0.063 1.00 83.75 96 SER A O 1
ATOM 746 N N . ILE A 1 97 ? 19.849 -3.918 -1.299 1.00 84.81 97 ILE A N 1
ATOM 747 C CA . ILE A 1 97 ? 19.995 -3.099 -2.521 1.00 84.81 97 ILE A CA 1
ATOM 748 C C . ILE A 1 97 ? 19.515 -1.653 -2.326 1.00 84.81 97 ILE A C 1
ATOM 750 O O . ILE A 1 97 ? 20.079 -0.730 -2.915 1.00 84.81 97 ILE A O 1
ATOM 754 N N . ILE A 1 98 ? 18.459 -1.432 -1.537 1.00 84.69 98 ILE A N 1
ATOM 755 C CA . ILE A 1 98 ? 17.837 -0.106 -1.396 1.00 84.69 98 ILE A CA 1
ATOM 756 C C . ILE A 1 98 ? 17.767 0.409 0.046 1.00 84.69 98 ILE A C 1
ATOM 758 O O . ILE A 1 98 ? 17.223 1.493 0.247 1.00 84.69 98 ILE A O 1
ATOM 762 N N . GLY A 1 99 ? 18.309 -0.318 1.030 1.00 76.88 99 GLY A N 1
ATOM 763 C CA . GLY A 1 99 ? 18.154 0.011 2.451 1.00 76.88 99 GLY A CA 1
ATOM 764 C C . GLY A 1 99 ? 18.728 1.374 2.832 1.00 76.88 99 GLY A C 1
ATOM 765 O O . GLY A 1 99 ? 17.983 2.271 3.221 1.00 76.88 99 GLY A O 1
ATOM 766 N N . ASN A 1 100 ? 20.046 1.546 2.681 1.00 81.06 100 ASN A N 1
ATOM 767 C CA . ASN A 1 100 ? 20.753 2.729 3.197 1.00 81.06 100 ASN A CA 1
ATOM 768 C C . ASN A 1 100 ? 21.280 3.668 2.100 1.00 81.06 100 ASN A C 1
ATOM 770 O O . ASN A 1 100 ? 21.402 4.877 2.310 1.00 81.06 100 ASN A O 1
ATOM 774 N N . VAL A 1 101 ? 21.560 3.137 0.907 1.00 84.25 101 VAL A N 1
ATOM 775 C CA . VAL A 1 101 ? 22.309 3.842 -0.152 1.00 84.25 101 VAL A CA 1
ATOM 776 C C . VAL A 1 101 ? 21.609 5.091 -0.700 1.00 84.25 101 VAL A C 1
ATOM 778 O O . VAL A 1 101 ? 22.269 6.012 -1.172 1.00 84.25 101 VAL A O 1
ATOM 781 N N . PHE A 1 102 ? 20.280 5.188 -0.583 1.00 85.38 102 PHE A N 1
ATOM 782 C CA . PHE A 1 102 ? 19.519 6.369 -1.018 1.00 85.38 102 PHE A CA 1
ATOM 783 C C . PHE A 1 102 ? 19.698 7.589 -0.100 1.00 85.38 102 PHE A C 1
ATOM 785 O O . PHE A 1 102 ? 19.361 8.700 -0.504 1.00 85.38 102 PHE A O 1
ATOM 792 N N . GLY A 1 103 ? 20.222 7.400 1.117 1.00 81.56 103 GLY A N 1
ATOM 793 C CA . GLY A 1 103 ? 20.476 8.467 2.091 1.00 81.56 103 GLY A CA 1
ATOM 794 C C . GLY A 1 103 ? 21.920 8.984 2.118 1.00 81.56 103 GLY A C 1
ATOM 795 O O . GLY A 1 103 ? 22.264 9.775 2.998 1.00 81.56 103 GLY A O 1
ATOM 796 N N . PHE A 1 104 ? 22.786 8.534 1.203 1.00 83.81 104 PHE A N 1
ATOM 797 C CA . PHE A 1 104 ? 24.215 8.856 1.223 1.00 83.81 104 PHE A CA 1
ATOM 798 C C . PHE A 1 104 ? 24.484 10.339 0.969 1.00 83.81 104 PHE A C 1
ATOM 800 O O . PHE A 1 104 ? 24.197 10.853 -0.105 1.00 83.81 104 PHE A O 1
ATOM 807 N N . LYS A 1 105 ? 25.139 11.026 1.918 1.00 81.06 105 LYS A N 1
ATOM 808 C CA . LYS A 1 105 ? 25.471 12.461 1.781 1.00 81.06 105 LYS A CA 1
ATOM 809 C C . LYS A 1 105 ? 26.304 12.773 0.534 1.00 81.06 105 LYS A C 1
ATOM 811 O O . LYS A 1 105 ? 26.139 13.850 -0.032 1.00 81.06 105 LYS A O 1
ATOM 816 N N . ALA A 1 106 ? 27.173 11.846 0.124 1.00 82.00 106 ALA A N 1
ATOM 817 C CA . ALA A 1 106 ? 28.040 11.966 -1.051 1.00 82.00 106 ALA A CA 1
ATOM 818 C C . ALA A 1 106 ? 27.290 11.822 -2.393 1.00 82.00 106 ALA A C 1
ATOM 820 O O . ALA A 1 106 ? 27.850 12.132 -3.444 1.00 82.00 106 ALA A O 1
ATOM 821 N N . VAL A 1 107 ? 26.021 11.400 -2.370 1.00 87.75 107 VAL A N 1
ATOM 822 C CA . VAL A 1 107 ? 25.180 11.209 -3.554 1.00 87.75 107 VAL A CA 1
ATOM 823 C C . VAL A 1 107 ? 23.985 12.158 -3.469 1.00 87.75 107 VAL A C 1
ATOM 825 O O . VAL A 1 107 ? 23.129 12.044 -2.599 1.00 87.75 107 VAL A O 1
ATOM 828 N N . LYS A 1 108 ? 23.918 13.126 -4.386 1.00 88.38 108 LYS A N 1
ATOM 829 C CA . LYS A 1 108 ? 22.848 14.131 -4.446 1.00 88.38 108 LYS A CA 1
ATOM 830 C C . LYS A 1 108 ? 21.496 13.514 -4.818 1.00 88.38 108 LYS A C 1
ATOM 832 O O . LYS A 1 108 ? 20.465 13.952 -4.313 1.00 88.38 108 LYS A O 1
ATOM 837 N N . ALA A 1 109 ? 21.493 12.530 -5.716 1.00 87.50 109 ALA A N 1
ATOM 838 C CA . ALA A 1 109 ? 20.303 11.774 -6.092 1.00 87.50 109 ALA A CA 1
ATOM 839 C C . ALA A 1 109 ? 20.675 10.354 -6.536 1.00 87.50 109 ALA A C 1
ATOM 841 O O . ALA A 1 109 ? 21.681 10.147 -7.213 1.00 87.50 109 ALA A O 1
ATOM 842 N N . LEU A 1 110 ? 19.836 9.384 -6.175 1.00 88.69 110 LEU A N 1
ATOM 843 C CA . LEU A 1 110 ? 20.003 7.977 -6.520 1.00 88.69 110 LEU A CA 1
ATOM 844 C C . LEU A 1 110 ? 18.669 7.405 -7.002 1.00 88.69 110 LEU A C 1
ATOM 846 O O . LEU A 1 110 ? 17.621 7.667 -6.413 1.00 88.69 110 LEU A O 1
ATOM 850 N N . ARG A 1 111 ? 18.694 6.611 -8.071 1.00 86.06 111 ARG A N 1
ATOM 851 C CA . ARG A 1 111 ? 17.533 5.864 -8.572 1.00 86.06 111 ARG A CA 1
ATOM 852 C C . ARG A 1 111 ? 17.974 4.458 -8.950 1.00 86.06 111 ARG A C 1
ATOM 854 O O . ARG A 1 111 ? 18.995 4.330 -9.608 1.00 86.06 111 ARG A O 1
ATOM 861 N N . LEU A 1 112 ? 17.180 3.440 -8.617 1.00 82.56 112 LEU A N 1
ATOM 862 C CA . LEU A 1 112 ? 17.341 2.059 -9.093 1.00 82.56 112 LEU A CA 1
ATOM 863 C C . LEU A 1 112 ? 16.412 1.814 -10.306 1.00 82.56 112 LEU A C 1
ATOM 865 O O . LEU A 1 112 ? 15.226 1.544 -10.118 1.00 82.56 112 LEU A O 1
ATOM 869 N N . PRO A 1 113 ? 16.876 1.988 -11.556 1.00 56.22 113 PRO A N 1
ATOM 870 C CA . PRO A 1 113 ? 16.076 1.761 -12.761 1.00 56.22 113 PRO A CA 1
ATOM 871 C C . PRO A 1 113 ? 15.791 0.299 -13.154 1.00 56.22 113 PRO A C 1
ATOM 873 O O . PRO A 1 113 ? 14.925 0.117 -14.008 1.00 56.22 113 PRO A O 1
ATOM 876 N N . PHE A 1 114 ? 16.463 -0.728 -12.610 1.00 51.66 114 PHE A N 1
ATOM 877 C CA . PHE A 1 114 ? 16.346 -2.101 -13.139 1.00 51.66 114 PHE A CA 1
ATOM 878 C C . PHE A 1 114 ? 16.094 -3.188 -12.077 1.00 51.66 114 PHE A C 1
ATOM 880 O O . PHE A 1 114 ? 16.934 -3.430 -11.219 1.00 51.66 114 PHE A O 1
ATOM 887 N N . MET A 1 115 ? 14.946 -3.867 -12.205 1.00 64.19 115 MET A N 1
ATOM 888 C CA . MET A 1 115 ? 14.654 -5.237 -11.755 1.00 64.19 115 MET A CA 1
ATOM 889 C C . MET A 1 115 ? 13.584 -5.791 -12.711 1.00 64.19 115 MET A C 1
ATOM 891 O O . MET A 1 115 ? 12.529 -5.169 -12.888 1.00 64.19 115 MET A O 1
ATOM 895 N N . ARG A 1 116 ? 13.852 -6.917 -13.381 1.00 75.62 116 ARG A N 1
ATOM 896 C CA . ARG A 1 116 ? 12.895 -7.538 -14.311 1.00 75.62 116 ARG A CA 1
ATOM 897 C C . ARG A 1 116 ? 11.688 -8.093 -13.533 1.00 75.62 116 ARG A C 1
ATOM 899 O O . ARG A 1 116 ? 11.758 -8.400 -12.344 1.00 75.62 116 ARG A O 1
ATOM 906 N N . TRP A 1 117 ? 10.516 -8.076 -14.167 1.00 82.25 117 TRP A N 1
ATOM 907 C CA . TRP A 1 117 ? 9.248 -8.269 -13.455 1.00 82.25 117 TRP A CA 1
ATOM 908 C C . TRP A 1 117 ? 8.911 -9.739 -13.181 1.00 82.25 117 TRP A C 1
ATOM 910 O O . TRP A 1 117 ? 8.225 -10.010 -12.199 1.00 82.25 117 TRP A O 1
ATOM 920 N N . ARG A 1 118 ? 9.403 -10.671 -14.008 1.00 84.19 118 ARG A N 1
ATOM 921 C CA . ARG A 1 118 ? 9.109 -12.108 -13.890 1.00 84.19 118 ARG A CA 1
ATOM 922 C C . ARG A 1 118 ? 9.773 -12.711 -12.660 1.00 84.19 118 ARG A C 1
ATOM 924 O O . ARG A 1 118 ? 9.117 -13.380 -11.872 1.00 84.19 118 ARG A O 1
ATOM 931 N N . GLU A 1 119 ? 11.043 -12.393 -12.461 1.00 82.94 119 GLU A N 1
ATOM 932 C CA . GLU A 1 119 ? 11.860 -12.794 -11.319 1.00 82.94 119 GLU A CA 1
ATOM 933 C C . GLU A 1 119 ? 11.204 -12.307 -10.027 1.00 82.94 119 GLU A C 1
ATOM 935 O O . GLU A 1 119 ? 10.978 -13.094 -9.111 1.00 82.94 119 GLU A O 1
ATOM 940 N N . ARG A 1 120 ? 10.772 -11.036 -9.991 1.00 84.06 120 ARG A N 1
ATOM 941 C CA . ARG A 1 120 ? 10.031 -10.494 -8.844 1.00 84.06 120 ARG A CA 1
ATOM 942 C C . ARG A 1 120 ? 8.768 -11.303 -8.540 1.00 84.06 120 ARG A C 1
ATOM 944 O O . ARG A 1 120 ? 8.485 -11.532 -7.370 1.00 84.06 120 ARG A O 1
ATOM 951 N N . PHE A 1 121 ? 8.002 -11.704 -9.556 1.00 90.88 121 PHE A N 1
ATOM 952 C CA . PHE A 1 121 ? 6.756 -12.451 -9.353 1.00 90.88 121 PHE A CA 1
ATOM 953 C C . PHE A 1 121 ? 7.034 -13.846 -8.790 1.00 90.88 121 PHE A C 1
ATOM 955 O O . PHE A 1 121 ? 6.398 -14.237 -7.815 1.00 90.88 121 PHE A O 1
ATOM 962 N N . LEU A 1 122 ? 8.020 -14.555 -9.343 1.00 89.44 122 LEU A N 1
ATOM 963 C CA . LEU A 1 122 ? 8.404 -15.891 -8.883 1.00 89.44 122 LEU A CA 1
ATOM 964 C C . LEU A 1 122 ? 8.901 -15.872 -7.431 1.00 89.44 122 LEU A C 1
ATOM 966 O O . LEU A 1 122 ? 8.376 -16.606 -6.595 1.00 89.44 122 LEU A O 1
ATOM 970 N N . PHE A 1 123 ? 9.840 -14.983 -7.095 1.00 83.75 123 PHE A N 1
ATOM 971 C CA . PHE A 1 123 ? 10.354 -14.880 -5.725 1.00 83.75 123 PHE A CA 1
ATOM 972 C C . PHE A 1 123 ? 9.291 -14.397 -4.730 1.00 83.75 123 PHE A C 1
ATOM 974 O O . PHE A 1 123 ? 9.256 -14.865 -3.592 1.00 83.75 123 PHE A O 1
ATOM 981 N N . ALA A 1 124 ? 8.396 -13.492 -5.143 1.00 86.81 124 ALA A N 1
ATOM 982 C CA . ALA A 1 124 ? 7.284 -13.070 -4.299 1.00 86.81 124 ALA A CA 1
ATOM 983 C C . ALA A 1 124 ? 6.317 -14.228 -4.013 1.00 86.81 124 ALA A C 1
ATOM 985 O O . ALA A 1 124 ? 5.900 -14.385 -2.867 1.00 86.81 124 ALA A O 1
ATOM 986 N N . MET A 1 125 ? 5.987 -15.054 -5.012 1.00 96.69 125 MET A N 1
ATOM 987 C CA . MET A 1 125 ? 5.091 -16.196 -4.810 1.00 96.69 125 MET A CA 1
ATOM 988 C C . MET A 1 125 ? 5.713 -17.297 -3.955 1.00 96.69 125 MET A C 1
ATOM 990 O O . MET A 1 125 ? 5.006 -17.897 -3.147 1.00 96.69 125 MET A O 1
ATOM 994 N N . GLU A 1 126 ? 7.023 -17.517 -4.050 1.00 91.06 126 GLU A N 1
ATOM 995 C CA . GLU A 1 126 ? 7.739 -18.388 -3.114 1.00 91.06 126 GLU A CA 1
ATOM 996 C C . GLU A 1 126 ? 7.595 -17.883 -1.666 1.00 91.06 126 GLU A C 1
ATOM 998 O O . GLU A 1 126 ? 7.185 -18.625 -0.772 1.00 91.06 126 GLU A O 1
ATOM 1003 N N . GLY A 1 127 ? 7.836 -16.587 -1.432 1.00 89.69 127 GLY A N 1
ATOM 1004 C CA . GLY A 1 127 ? 7.648 -15.973 -0.114 1.00 89.69 127 GLY A CA 1
ATOM 1005 C C . GLY A 1 127 ? 6.202 -16.049 0.397 1.00 89.69 127 GLY A C 1
ATOM 1006 O O . GLY A 1 127 ? 5.977 -16.343 1.572 1.00 89.69 127 GLY A O 1
ATOM 1007 N N . VAL A 1 128 ? 5.211 -15.831 -0.477 1.00 95.19 128 VAL A N 1
ATOM 1008 C CA . VAL A 1 128 ? 3.778 -15.941 -0.146 1.00 95.19 128 VAL A CA 1
ATOM 1009 C C . VAL A 1 128 ? 3.425 -17.359 0.298 1.00 95.19 128 VAL A C 1
ATOM 1011 O O . VAL A 1 128 ? 2.804 -17.526 1.350 1.00 95.19 128 VAL A O 1
ATOM 1014 N N . ASN A 1 129 ? 3.840 -18.375 -0.462 1.00 94.75 129 ASN A N 1
ATOM 1015 C CA . ASN A 1 129 ? 3.527 -19.769 -0.153 1.00 94.75 129 ASN A CA 1
ATOM 1016 C C . ASN A 1 129 ? 4.221 -20.237 1.131 1.00 94.75 129 ASN A C 1
ATOM 1018 O O . ASN A 1 129 ? 3.568 -20.851 1.977 1.00 94.75 129 ASN A O 1
ATOM 1022 N N . ARG A 1 130 ? 5.494 -19.874 1.351 1.00 94.19 130 ARG A N 1
ATOM 1023 C CA . ARG A 1 130 ? 6.184 -20.164 2.620 1.00 94.19 130 ARG A CA 1
ATOM 1024 C C . ARG A 1 130 ? 5.511 -19.501 3.817 1.00 94.19 130 ARG A C 1
ATOM 1026 O O . ARG A 1 130 ? 5.284 -20.160 4.828 1.00 94.19 130 ARG A O 1
ATOM 1033 N N . ALA A 1 131 ? 5.142 -18.224 3.709 1.00 92.31 131 ALA A N 1
ATOM 1034 C CA . ALA A 1 131 ? 4.454 -17.518 4.789 1.00 92.31 131 ALA A CA 1
ATOM 1035 C C . ALA A 1 131 ? 3.061 -18.104 5.070 1.00 92.31 131 ALA A C 1
ATOM 1037 O O . ALA A 1 131 ? 2.647 -18.183 6.228 1.00 92.31 131 ALA A O 1
ATOM 1038 N N . SER A 1 132 ? 2.341 -18.537 4.031 1.00 97.12 132 SER A N 1
ATOM 1039 C CA . SER A 1 132 ? 1.054 -19.214 4.196 1.00 97.12 132 SER A CA 1
ATOM 1040 C C . SER A 1 132 ? 1.226 -20.562 4.898 1.00 97.12 132 SER A C 1
ATOM 1042 O O . SER A 1 132 ? 0.572 -20.798 5.912 1.00 97.12 132 SER A O 1
ATOM 1044 N N . ALA A 1 133 ? 2.182 -21.389 4.462 1.00 97.56 133 ALA A N 1
ATOM 1045 C CA . ALA A 1 133 ? 2.486 -22.672 5.096 1.00 97.56 133 ALA A CA 1
ATOM 1046 C C . ALA A 1 133 ? 2.915 -22.526 6.567 1.00 97.56 133 ALA A C 1
ATOM 1048 O O . ALA A 1 133 ? 2.505 -23.321 7.408 1.00 97.56 133 ALA A O 1
ATOM 1049 N N . ALA A 1 134 ? 3.696 -21.492 6.894 1.00 96.38 134 ALA A N 1
ATOM 1050 C CA . ALA A 1 134 ? 4.167 -21.245 8.256 1.00 96.38 134 ALA A CA 1
ATOM 1051 C C . ALA A 1 134 ? 3.071 -20.746 9.215 1.00 96.38 134 ALA A C 1
ATOM 1053 O O . ALA A 1 134 ? 3.201 -20.910 10.425 1.00 96.38 134 ALA A O 1
ATOM 1054 N N . THR A 1 135 ? 2.013 -20.109 8.700 1.00 98.00 135 THR A N 1
ATOM 1055 C CA . THR A 1 135 ? 1.000 -19.432 9.535 1.00 98.00 135 THR A CA 1
ATOM 1056 C C . THR A 1 135 ? -0.388 -20.060 9.466 1.00 98.00 135 THR A C 1
ATOM 1058 O O . THR A 1 135 ? -1.214 -19.783 10.329 1.00 98.00 135 THR A O 1
ATOM 1061 N N . GLY A 1 136 ? -0.675 -20.874 8.447 1.00 98.19 136 GLY A N 1
ATOM 1062 C CA . GLY A 1 136 ? -2.019 -21.387 8.174 1.00 98.19 136 GLY A CA 1
ATOM 1063 C C . GLY A 1 136 ? -3.003 -20.327 7.659 1.00 98.19 136 GLY A C 1
ATOM 1064 O O . GLY A 1 136 ? -4.184 -20.620 7.501 1.00 98.19 136 GLY A O 1
ATOM 1065 N N . GLU A 1 137 ? -2.544 -19.101 7.388 1.00 98.31 137 GLU A N 1
ATOM 1066 C CA . GLU A 1 137 ? -3.367 -18.016 6.849 1.00 98.31 137 GLU A CA 1
ATOM 1067 C C . GLU A 1 137 ? -3.150 -17.849 5.339 1.00 98.31 137 GLU A C 1
ATOM 1069 O O . GLU A 1 137 ? -2.038 -18.019 4.830 1.00 98.31 137 GLU A O 1
ATOM 1074 N N . THR A 1 138 ? -4.185 -17.422 4.612 1.00 98.38 138 THR A N 1
ATOM 1075 C CA . THR A 1 138 ? -4.027 -16.956 3.228 1.00 98.38 138 THR A CA 1
ATOM 1076 C C . THR A 1 138 ? -3.163 -15.694 3.205 1.00 98.38 138 THR A C 1
ATOM 1078 O O . THR A 1 138 ? -3.447 -14.722 3.907 1.00 98.38 138 THR A O 1
ATOM 1081 N N . LYS A 1 139 ? -2.106 -15.697 2.389 1.00 97.75 139 LYS A N 1
ATOM 1082 C CA . LYS A 1 139 ? -1.203 -14.554 2.185 1.00 97.75 139 LYS A CA 1
ATOM 1083 C C . LYS A 1 139 ? -1.269 -14.077 0.736 1.00 97.75 139 LYS A C 1
ATOM 1085 O O . LYS A 1 139 ? -1.741 -14.791 -0.142 1.00 97.75 139 LYS A O 1
ATOM 1090 N N . GLY A 1 140 ? -0.778 -12.869 0.485 1.00 97.19 140 GLY A N 1
ATOM 1091 C CA . GLY A 1 140 ? -0.706 -12.313 -0.860 1.00 97.19 140 GLY A CA 1
ATOM 1092 C C . GLY A 1 140 ? 0.333 -11.206 -0.966 1.00 97.19 140 GLY A C 1
ATOM 1093 O O . GLY A 1 140 ? 0.737 -10.612 0.034 1.00 97.19 140 GLY A O 1
ATOM 1094 N N . HIS A 1 141 ? 0.750 -10.926 -2.196 1.00 95.56 141 HIS A N 1
ATOM 1095 C CA . HIS A 1 141 ? 1.618 -9.810 -2.545 1.00 95.56 141 HIS A CA 1
ATOM 1096 C C . HIS A 1 141 ? 1.025 -9.119 -3.768 1.00 95.56 141 HIS A C 1
ATOM 1098 O O . HIS A 1 141 ? 0.678 -9.781 -4.740 1.00 95.56 141 HIS A O 1
ATOM 1104 N N . TYR A 1 142 ? 0.886 -7.794 -3.732 1.00 97.19 142 TYR A N 1
ATOM 1105 C CA . TYR A 1 142 ? 0.231 -7.059 -4.812 1.00 97.19 142 TYR A CA 1
ATOM 1106 C C . TYR A 1 142 ? 1.191 -6.966 -6.003 1.00 97.19 142 TYR A C 1
ATOM 1108 O O . TYR A 1 142 ? 2.008 -6.051 -6.098 1.00 97.19 142 TYR A O 1
ATOM 1116 N N . LEU A 1 143 ? 1.138 -7.948 -6.901 1.00 95.50 143 LEU A N 1
ATOM 1117 C CA . LEU A 1 143 ? 2.023 -8.003 -8.059 1.00 95.50 143 LEU A CA 1
ATOM 1118 C C . LEU A 1 143 ? 1.660 -6.876 -9.033 1.00 95.50 143 LEU A C 1
ATOM 1120 O O . LEU A 1 143 ? 0.576 -6.871 -9.612 1.00 95.50 143 LEU A O 1
ATOM 1124 N N . ASN A 1 144 ? 2.546 -5.885 -9.179 1.00 95.81 144 ASN A N 1
ATOM 1125 C CA . ASN A 1 144 ? 2.278 -4.737 -10.045 1.00 95.81 144 ASN A CA 1
ATOM 1126 C C . ASN A 1 144 ? 2.371 -5.125 -11.529 1.00 95.81 144 ASN A C 1
ATOM 1128 O O . ASN A 1 144 ? 3.456 -5.469 -12.018 1.00 95.81 144 ASN A O 1
ATOM 1132 N N . VAL A 1 145 ? 1.232 -5.039 -12.223 1.00 96.81 145 VAL A N 1
ATOM 1133 C CA . VAL A 1 145 ? 1.072 -5.365 -13.647 1.00 96.81 145 VAL A CA 1
ATOM 1134 C C . VAL A 1 145 ? 1.063 -4.127 -14.550 1.00 96.81 145 VAL A C 1
ATOM 1136 O O . VAL A 1 145 ? 1.029 -4.280 -15.764 1.00 96.81 145 VAL A O 1
ATOM 1139 N N . THR A 1 146 ? 1.162 -2.908 -14.002 1.00 87.50 146 THR A N 1
ATOM 1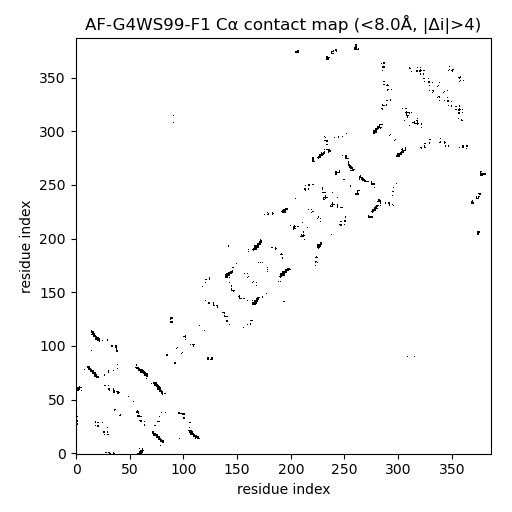140 C CA . THR A 1 146 ? 1.310 -1.659 -14.770 1.00 87.50 146 THR A CA 1
ATOM 1141 C C . THR A 1 146 ? 2.462 -1.759 -15.775 1.00 87.50 146 THR A C 1
ATOM 1143 O O . THR A 1 146 ? 3.609 -2.026 -15.399 1.00 87.50 146 THR A O 1
ATOM 1146 N N . ALA A 1 147 ? 2.184 -1.496 -17.051 1.00 82.44 147 ALA A N 1
ATOM 1147 C CA . ALA A 1 147 ? 3.166 -1.523 -18.132 1.00 82.44 147 ALA A CA 1
ATOM 1148 C C . ALA A 1 147 ? 2.922 -0.391 -19.145 1.00 82.44 147 ALA A C 1
ATOM 1150 O O . ALA A 1 147 ? 2.019 0.423 -18.966 1.00 82.44 147 ALA A O 1
ATOM 1151 N N . GLY A 1 148 ? 3.770 -0.305 -20.176 1.00 69.69 148 GLY A N 1
ATOM 1152 C CA . GLY A 1 148 ? 3.688 0.752 -21.191 1.00 69.69 148 GLY A CA 1
ATOM 1153 C C . GLY A 1 148 ? 2.585 0.541 -22.233 1.00 69.69 148 GLY A C 1
ATOM 1154 O O . GLY A 1 148 ? 2.127 1.511 -22.831 1.00 69.69 148 GLY A O 1
ATOM 1155 N N . THR A 1 149 ? 2.153 -0.703 -22.440 1.00 81.62 149 THR A N 1
ATOM 1156 C CA . THR A 1 149 ? 1.129 -1.106 -23.415 1.00 81.62 149 THR A CA 1
ATOM 1157 C C . THR A 1 149 ? 0.122 -2.055 -22.764 1.00 81.62 149 THR A C 1
ATOM 1159 O O . THR A 1 149 ? 0.405 -2.649 -21.720 1.00 81.62 149 THR A O 1
ATOM 1162 N N . MET A 1 150 ? -1.059 -2.215 -23.369 1.00 93.94 150 MET A N 1
ATOM 1163 C CA . MET A 1 150 ? -2.064 -3.164 -22.872 1.00 93.94 150 MET A CA 1
ATOM 1164 C C . MET A 1 150 ? -1.596 -4.613 -23.012 1.00 93.94 150 MET A C 1
ATOM 1166 O O . MET A 1 150 ? -1.901 -5.436 -22.154 1.00 93.94 150 MET A O 1
ATOM 1170 N N . GLU A 1 151 ? -0.845 -4.919 -24.065 1.00 92.69 151 GLU A N 1
ATOM 1171 C CA . GLU A 1 151 ? -0.293 -6.244 -24.339 1.00 92.69 151 GLU A CA 1
ATOM 1172 C C . GLU A 1 151 ? 0.663 -6.673 -23.219 1.00 92.69 151 GLU A C 1
ATOM 1174 O O . GLU A 1 151 ? 0.485 -7.745 -22.643 1.00 92.69 151 GLU A O 1
ATOM 1179 N N . ASP A 1 152 ? 1.594 -5.798 -22.826 1.00 83.75 152 ASP A N 1
ATOM 1180 C CA . ASP A 1 152 ? 2.519 -6.055 -21.716 1.00 83.75 152 ASP A CA 1
ATOM 1181 C C . ASP A 1 152 ? 1.778 -6.153 -20.371 1.00 83.75 152 ASP A C 1
ATOM 1183 O O . ASP A 1 152 ? 2.179 -6.902 -19.478 1.00 83.75 152 ASP A O 1
ATOM 1187 N N . MET A 1 153 ? 0.705 -5.373 -20.190 1.00 95.00 153 MET A N 1
ATOM 1188 C CA . MET A 1 153 ? -0.124 -5.450 -18.984 1.00 95.00 153 MET A CA 1
ATOM 1189 C C . MET A 1 153 ? -0.828 -6.802 -18.880 1.00 95.00 153 MET A C 1
ATOM 1191 O O . MET A 1 153 ? -0.804 -7.414 -17.811 1.00 95.00 153 MET A O 1
ATOM 1195 N N . TYR A 1 154 ? -1.414 -7.289 -19.977 1.00 98.44 154 TYR A N 1
ATOM 1196 C CA . TYR A 1 154 ? -2.028 -8.612 -20.019 1.00 98.44 154 TYR A CA 1
ATOM 1197 C C . TYR A 1 154 ? -0.998 -9.725 -19.846 1.00 98.44 154 TYR A C 1
ATOM 1199 O O . TYR A 1 154 ? -1.250 -10.642 -19.076 1.00 98.44 154 TYR A O 1
ATOM 1207 N N . GLU A 1 155 ? 0.182 -9.620 -20.461 1.00 96.12 155 GLU A N 1
ATOM 1208 C CA . GLU A 1 155 ? 1.274 -10.584 -20.269 1.00 96.12 155 GLU A CA 1
ATOM 1209 C C . GLU A 1 155 ? 1.637 -10.729 -18.781 1.00 96.12 155 GLU A C 1
ATOM 1211 O O . GLU A 1 155 ? 1.754 -11.839 -18.260 1.00 96.12 155 GLU A O 1
ATOM 1216 N N . ARG A 1 156 ? 1.759 -9.607 -18.062 1.00 96.88 156 ARG A N 1
ATOM 1217 C CA . ARG A 1 156 ? 2.023 -9.617 -16.616 1.00 96.88 156 ARG A CA 1
ATOM 1218 C C . ARG A 1 156 ? 0.847 -10.157 -15.815 1.00 96.88 156 ARG A C 1
ATOM 1220 O O . ARG A 1 156 ? 1.056 -10.900 -14.860 1.00 96.88 156 ARG A O 1
ATOM 1227 N N . ALA A 1 157 ? -0.375 -9.770 -16.164 1.00 98.50 157 ALA A N 1
ATOM 1228 C CA . ALA A 1 157 ? -1.577 -10.190 -15.457 1.00 98.50 157 ALA A CA 1
ATOM 1229 C C . ALA A 1 157 ? -1.819 -11.699 -15.594 1.00 98.50 157 ALA A C 1
ATOM 1231 O O . ALA A 1 157 ? -2.012 -12.373 -14.581 1.00 98.50 157 ALA A O 1
ATOM 1232 N N . GLU A 1 158 ? -1.697 -12.248 -16.802 1.00 98.75 158 GLU A N 1
ATOM 1233 C CA . GLU A 1 158 ? -1.777 -13.691 -17.041 1.00 98.75 158 GLU A CA 1
ATOM 1234 C C . GLU A 1 158 ? -0.676 -14.430 -16.289 1.00 98.75 158 GLU A C 1
ATOM 1236 O O . GLU A 1 158 ? -0.972 -15.383 -15.576 1.00 98.75 158 GLU A O 1
ATOM 1241 N N . PHE A 1 159 ? 0.566 -13.933 -16.311 1.00 97.94 159 PHE A N 1
ATOM 1242 C CA . PHE A 1 159 ? 1.622 -14.562 -15.520 1.00 97.94 159 PHE A CA 1
ATOM 1243 C C . PHE A 1 159 ? 1.323 -14.516 -14.016 1.00 97.94 159 PHE A C 1
ATOM 1245 O O . PHE A 1 159 ? 1.555 -15.503 -13.328 1.00 97.94 159 PHE A O 1
ATOM 1252 N N . SER A 1 160 ? 0.762 -13.416 -13.487 1.00 98.00 160 SER A N 1
ATOM 1253 C CA . SER A 1 160 ? 0.377 -13.330 -12.065 1.00 98.00 160 SER A CA 1
ATOM 1254 C C . SER A 1 160 ? -0.682 -14.364 -11.671 1.00 98.00 160 SER A C 1
ATOM 1256 O O . SER A 1 160 ? -0.653 -14.879 -10.552 1.00 98.00 160 SER A O 1
ATOM 1258 N N . LYS A 1 161 ? -1.588 -14.685 -12.600 1.00 98.56 161 LYS A N 1
ATOM 1259 C CA . LYS A 1 161 ? -2.588 -15.740 -12.451 1.00 98.56 161 LYS A CA 1
ATOM 1260 C C . LYS A 1 161 ? -1.941 -17.124 -12.543 1.00 98.56 161 LYS A C 1
ATOM 1262 O O . LYS A 1 161 ? -2.222 -17.964 -11.697 1.00 98.56 161 LYS A O 1
ATOM 1267 N N . GLU A 1 162 ? -1.067 -17.360 -13.523 1.00 98.31 162 GLU A N 1
ATOM 1268 C CA . GLU A 1 162 ? -0.369 -18.644 -13.704 1.00 98.31 162 GLU A CA 1
ATOM 1269 C C . GLU A 1 162 ? 0.454 -19.039 -12.476 1.00 98.31 162 GLU A C 1
ATOM 1271 O O . GLU A 1 162 ? 0.433 -20.199 -12.071 1.00 98.31 162 GLU A O 1
ATOM 1276 N N . VAL A 1 163 ? 1.133 -18.077 -11.841 1.00 97.00 163 VAL A N 1
ATOM 1277 C CA . VAL A 1 163 ? 1.894 -18.325 -10.604 1.00 97.00 163 VAL A CA 1
ATOM 1278 C C . VAL A 1 163 ? 1.010 -18.433 -9.352 1.00 97.00 163 VAL A C 1
ATOM 1280 O O . VAL A 1 163 ? 1.531 -18.628 -8.257 1.00 97.00 163 VAL A O 1
ATOM 1283 N N . GLY A 1 164 ? -0.315 -18.309 -9.491 1.00 97.81 164 GLY A N 1
ATOM 1284 C CA . GLY A 1 164 ? -1.286 -18.517 -8.416 1.00 97.81 164 GLY A CA 1
ATOM 1285 C C . GLY A 1 164 ? -1.448 -17.345 -7.445 1.00 97.81 164 GLY A C 1
ATOM 1286 O O . GLY A 1 164 ? -1.791 -17.568 -6.285 1.00 97.81 164 GLY A O 1
ATOM 1287 N N . SER A 1 165 ? -1.189 -16.101 -7.867 1.00 98.50 165 SER A N 1
ATOM 1288 C CA . SER A 1 165 ? -1.450 -14.939 -7.006 1.00 98.50 165 SER A CA 1
ATOM 1289 C C . SER A 1 165 ? -2.948 -14.752 -6.753 1.00 98.50 165 SER A C 1
ATOM 1291 O O . SER A 1 165 ? -3.764 -14.927 -7.652 1.00 98.50 165 SER A O 1
ATOM 1293 N N . ILE A 1 166 ? -3.310 -14.323 -5.541 1.00 98.56 166 ILE A N 1
ATOM 1294 C CA . ILE A 1 166 ? -4.690 -13.950 -5.180 1.00 98.56 166 ILE A CA 1
ATOM 1295 C C . ILE A 1 166 ? -5.030 -12.493 -5.551 1.00 98.56 166 ILE A C 1
ATOM 1297 O O . ILE A 1 166 ? -6.194 -12.094 -5.574 1.00 98.56 166 ILE A O 1
ATOM 1301 N N . ILE A 1 167 ? -4.007 -11.668 -5.796 1.00 98.75 167 ILE A N 1
ATOM 1302 C CA . ILE A 1 167 ? -4.147 -10.223 -5.990 1.00 98.75 167 ILE A CA 1
ATOM 1303 C C . ILE A 1 167 ? -3.064 -9.669 -6.921 1.00 98.75 167 ILE A C 1
ATOM 1305 O O . ILE A 1 167 ? -1.887 -10.029 -6.834 1.00 98.75 167 ILE A O 1
ATOM 1309 N N . CYS A 1 168 ? -3.445 -8.721 -7.772 1.00 98.50 168 CYS A N 1
ATOM 1310 C CA . CYS A 1 168 ? -2.516 -7.891 -8.533 1.00 98.50 168 CYS A CA 1
ATOM 1311 C C . CYS A 1 168 ? -2.789 -6.402 -8.279 1.00 98.50 168 CYS A C 1
ATOM 1313 O O . CYS A 1 168 ? -3.800 -6.026 -7.676 1.00 98.50 168 CYS A O 1
ATOM 1315 N N . MET A 1 169 ? -1.868 -5.537 -8.706 1.00 98.69 169 MET A N 1
ATOM 1316 C CA . MET A 1 169 ? -2.079 -4.092 -8.638 1.00 98.69 169 MET A CA 1
ATOM 1317 C C . MET A 1 169 ? -1.798 -3.357 -9.937 1.00 98.69 169 MET A C 1
ATOM 1319 O O . MET A 1 169 ? -0.948 -3.755 -10.731 1.00 98.69 169 MET A O 1
ATOM 1323 N N . ILE A 1 170 ? -2.493 -2.234 -10.082 1.00 97.81 170 ILE A N 1
ATOM 1324 C CA . ILE A 1 170 ? -2.372 -1.272 -11.171 1.00 97.81 170 ILE A CA 1
ATOM 1325 C C . ILE A 1 170 ? -2.220 0.145 -10.617 1.00 97.81 170 ILE A C 1
ATOM 1327 O O . ILE A 1 170 ? -2.661 0.453 -9.507 1.00 97.81 170 ILE A O 1
ATOM 1331 N N . ASP A 1 171 ? -1.624 1.024 -11.413 1.00 89.75 171 ASP A N 1
ATOM 1332 C CA . ASP A 1 171 ? -1.464 2.439 -11.098 1.00 89.75 171 ASP A CA 1
ATOM 1333 C C . ASP A 1 171 ? -2.449 3.292 -11.899 1.00 89.75 171 ASP A C 1
ATOM 1335 O O . ASP A 1 171 ? -2.609 3.098 -13.098 1.00 89.75 171 ASP A O 1
ATOM 1339 N N . LEU A 1 172 ? -3.051 4.305 -11.276 1.00 86.06 172 LEU A N 1
ATOM 1340 C CA . LEU A 1 172 ? -4.020 5.211 -11.914 1.00 86.06 172 LEU A CA 1
ATOM 1341 C C . LEU A 1 172 ? -3.499 5.879 -13.203 1.00 86.06 172 LEU A C 1
ATOM 1343 O O . LEU A 1 172 ? -4.287 6.215 -14.088 1.00 86.06 172 LEU A O 1
ATOM 1347 N N . VAL A 1 173 ? -2.179 6.037 -13.336 1.00 82.56 173 VAL A N 1
ATOM 1348 C CA . VAL A 1 173 ? -1.526 6.642 -14.508 1.00 82.56 173 VAL A CA 1
ATOM 1349 C C . VAL A 1 173 ? -1.698 5.848 -15.806 1.00 82.56 173 VAL A C 1
ATOM 1351 O O . VAL A 1 173 ? -1.489 6.423 -16.869 1.00 82.56 173 VAL A O 1
ATOM 1354 N N . ILE A 1 174 ? -2.110 4.574 -15.756 1.00 85.00 174 ILE A N 1
ATOM 1355 C CA . ILE A 1 174 ? -2.400 3.790 -16.973 1.00 85.00 174 ILE A CA 1
ATOM 1356 C C . ILE A 1 174 ? -3.644 4.293 -17.724 1.00 85.00 174 ILE A C 1
ATOM 1358 O O . ILE A 1 174 ? -3.860 3.938 -18.880 1.00 85.00 174 ILE A O 1
ATOM 1362 N N . GLY A 1 175 ? -4.471 5.120 -17.074 1.00 80.81 175 GLY A N 1
ATOM 1363 C CA . GLY A 1 175 ? -5.669 5.708 -17.664 1.00 80.81 175 GLY A CA 1
ATOM 1364 C C . GLY A 1 175 ? -6.908 4.810 -17.599 1.00 80.81 175 GLY A C 1
ATOM 1365 O O . GLY A 1 175 ? -6.844 3.589 -17.466 1.00 80.81 175 GLY A O 1
ATOM 1366 N N . TYR A 1 176 ? -8.081 5.439 -17.687 1.00 83.31 176 TYR A N 1
ATOM 1367 C CA . TYR A 1 176 ? -9.362 4.791 -17.386 1.00 83.31 176 TYR A CA 1
ATOM 1368 C C . TYR A 1 176 ? -9.708 3.625 -18.321 1.00 83.31 176 TYR A C 1
ATOM 1370 O O . TYR A 1 176 ? -10.253 2.628 -17.852 1.00 83.31 176 TYR A O 1
ATOM 1378 N N . THR A 1 177 ? -9.337 3.701 -19.603 1.00 86.88 177 THR A N 1
ATOM 1379 C CA . THR A 1 177 ? -9.544 2.605 -20.566 1.00 86.88 177 THR A CA 1
ATOM 1380 C C . THR A 1 177 ? -8.827 1.330 -20.124 1.00 86.88 177 THR A C 1
ATOM 1382 O O . THR A 1 177 ? -9.441 0.267 -20.072 1.00 86.88 177 THR A O 1
ATOM 1385 N N . ALA A 1 178 ? -7.549 1.436 -19.748 1.00 89.38 178 ALA A N 1
ATOM 1386 C CA . ALA A 1 178 ? -6.766 0.299 -19.277 1.00 89.38 178 ALA A CA 1
ATOM 1387 C C . ALA A 1 178 ? -7.292 -0.232 -17.935 1.00 89.38 178 ALA A C 1
ATOM 1389 O O . ALA A 1 178 ? -7.420 -1.441 -17.764 1.00 89.38 178 ALA A O 1
ATOM 1390 N N . ILE A 1 179 ? -7.692 0.654 -17.014 1.00 95.06 179 ILE A N 1
ATOM 1391 C CA . ILE A 1 179 ? -8.296 0.266 -15.727 1.00 95.06 179 ILE A CA 1
ATOM 1392 C C . ILE A 1 179 ? -9.573 -0.555 -15.941 1.00 95.06 179 ILE A C 1
ATOM 1394 O O . ILE A 1 179 ? -9.719 -1.614 -15.338 1.00 95.06 179 ILE A O 1
ATOM 1398 N N . GLN A 1 180 ? -10.484 -0.117 -16.815 1.00 96.69 180 GLN A N 1
ATOM 1399 C CA . GLN A 1 180 ? -11.710 -0.870 -17.097 1.00 96.69 180 GLN A CA 1
ATOM 1400 C C . GLN A 1 180 ? -11.422 -2.226 -17.755 1.00 96.69 180 GLN A C 1
ATOM 1402 O O . GLN A 1 180 ? -12.083 -3.216 -17.438 1.00 96.69 180 GLN A O 1
ATOM 1407 N N . SER A 1 181 ? -10.433 -2.291 -18.650 1.00 97.12 181 SER A N 1
ATOM 1408 C CA . SER A 1 181 ? -9.970 -3.546 -19.252 1.00 97.12 181 SER A CA 1
ATOM 1409 C C . SER A 1 181 ? -9.410 -4.512 -18.204 1.00 97.12 181 SER A C 1
ATOM 1411 O O . SER A 1 181 ? -9.783 -5.687 -18.198 1.00 97.12 181 SER A O 1
ATOM 1413 N N . MET A 1 182 ? -8.595 -4.015 -17.269 1.00 98.44 182 MET A N 1
ATOM 1414 C CA . MET A 1 182 ? -8.050 -4.814 -16.171 1.00 98.44 182 MET A CA 1
ATOM 1415 C C . MET A 1 182 ? -9.110 -5.233 -15.154 1.00 98.44 182 MET A C 1
ATOM 1417 O O . MET A 1 182 ? -9.052 -6.356 -14.673 1.00 98.44 182 MET A O 1
ATOM 1421 N N . ALA A 1 183 ? -10.107 -4.397 -14.860 1.00 97.94 183 ALA A N 1
ATOM 1422 C CA . ALA A 1 183 ? -11.214 -4.753 -13.969 1.00 97.94 183 ALA A CA 1
ATOM 1423 C C . ALA A 1 183 ? -12.087 -5.877 -14.548 1.00 97.94 183 ALA A C 1
ATOM 1425 O O . ALA A 1 183 ? -12.447 -6.826 -13.847 1.00 97.94 183 ALA A O 1
ATOM 1426 N N . LYS A 1 184 ? -12.386 -5.819 -15.854 1.00 97.94 184 LYS A N 1
ATOM 1427 C CA . LYS A 1 184 ? -13.078 -6.909 -16.563 1.00 97.94 184 LYS A CA 1
ATOM 1428 C C . LYS A 1 184 ? -12.255 -8.193 -16.543 1.00 97.94 184 LYS A C 1
ATOM 1430 O O . LYS A 1 184 ? -12.800 -9.255 -16.252 1.00 97.94 184 LYS A O 1
ATOM 1435 N N . TRP A 1 185 ? -10.957 -8.086 -16.825 1.00 98.75 185 TRP A N 1
ATOM 1436 C CA . TRP A 1 185 ? -10.037 -9.219 -16.780 1.00 98.75 185 TRP A CA 1
ATOM 1437 C C . TRP A 1 185 ? -9.947 -9.829 -15.381 1.00 98.75 185 TRP A C 1
ATOM 1439 O O . TRP A 1 185 ? -10.063 -11.042 -15.249 1.00 98.75 185 TRP A O 1
ATOM 1449 N N . ALA A 1 186 ? -9.821 -9.003 -14.343 1.00 98.81 186 ALA A N 1
ATOM 1450 C CA . ALA A 1 186 ? -9.703 -9.447 -12.961 1.00 98.81 186 ALA A CA 1
ATOM 1451 C C . ALA A 1 186 ? -10.941 -10.240 -12.533 1.00 98.81 186 ALA A C 1
ATOM 1453 O O . ALA A 1 186 ? -10.823 -11.343 -12.007 1.00 98.81 186 ALA A O 1
ATOM 1454 N N . ARG A 1 187 ? -12.140 -9.750 -12.884 1.00 98.38 187 ARG A N 1
ATOM 1455 C CA . ARG A 1 187 ? -13.390 -10.488 -12.664 1.00 98.38 187 ARG A CA 1
ATOM 1456 C C . ARG A 1 187 ? -13.442 -11.817 -13.417 1.00 98.38 187 ARG A C 1
ATOM 1458 O O . ARG A 1 187 ? -13.953 -12.782 -12.868 1.00 98.38 187 ARG A O 1
ATOM 1465 N N . ALA A 1 188 ? -12.991 -11.851 -14.668 1.00 98.75 188 ALA A N 1
ATOM 1466 C CA . ALA A 1 188 ? -13.028 -13.058 -15.495 1.00 98.75 188 ALA A CA 1
ATOM 1467 C C . ALA A 1 188 ? -11.999 -14.121 -15.070 1.00 98.75 188 ALA A C 1
ATOM 1469 O O . ALA A 1 188 ? -12.100 -15.265 -15.503 1.00 98.75 188 ALA A O 1
ATOM 1470 N N . ASN A 1 189 ? -11.019 -13.738 -14.248 1.00 98.75 189 ASN A N 1
ATOM 1471 C CA . ASN A 1 189 ? -9.898 -14.577 -13.830 1.00 98.75 189 ASN A CA 1
ATOM 1472 C C . ASN A 1 189 ? -9.790 -14.719 -12.304 1.00 98.75 189 ASN A C 1
ATOM 1474 O O . ASN A 1 189 ? -8.722 -15.072 -11.813 1.00 98.75 189 ASN A O 1
ATOM 1478 N N . ASP A 1 190 ? -10.868 -14.421 -11.571 1.00 98.69 190 ASP A N 1
ATOM 1479 C CA . ASP A 1 190 ? -10.951 -14.541 -10.109 1.00 98.69 190 ASP A CA 1
ATOM 1480 C C . ASP A 1 190 ? -9.808 -13.835 -9.347 1.00 98.69 190 ASP A C 1
ATOM 1482 O O . ASP A 1 190 ? -9.347 -14.297 -8.306 1.00 98.69 190 ASP A O 1
ATOM 1486 N N . MET A 1 191 ? -9.354 -12.686 -9.859 1.00 98.81 191 MET A N 1
ATOM 1487 C CA . MET A 1 191 ? -8.243 -11.908 -9.305 1.00 98.81 191 MET A CA 1
ATOM 1488 C C . MET A 1 191 ? -8.754 -10.678 -8.550 1.00 98.81 191 MET A C 1
ATOM 1490 O O . MET A 1 191 ? -9.588 -9.937 -9.073 1.00 98.81 191 MET A O 1
ATOM 1494 N N . ILE A 1 192 ? -8.212 -10.406 -7.359 1.00 98.88 192 ILE A N 1
ATOM 1495 C CA . ILE A 1 192 ? -8.455 -9.134 -6.661 1.00 98.88 192 ILE A CA 1
ATOM 1496 C C . ILE A 1 192 ? -7.621 -8.032 -7.329 1.00 98.88 192 ILE A C 1
ATOM 1498 O O . ILE A 1 192 ? -6.419 -8.204 -7.549 1.00 98.88 192 ILE A O 1
ATOM 1502 N N . LEU A 1 193 ? -8.231 -6.880 -7.620 1.00 98.88 193 LEU A N 1
ATOM 1503 C CA . LEU A 1 193 ? -7.578 -5.764 -8.306 1.00 98.88 193 LEU A CA 1
ATOM 1504 C C . LEU A 1 193 ? -7.355 -4.559 -7.385 1.00 98.88 193 LEU A C 1
ATOM 1506 O O . LEU A 1 193 ? -8.278 -3.799 -7.075 1.00 98.88 193 LEU A O 1
ATOM 1510 N N . HIS A 1 194 ? -6.099 -4.330 -6.998 1.00 98.88 194 HIS A N 1
ATOM 1511 C CA . HIS A 1 194 ? -5.707 -3.163 -6.211 1.00 98.88 194 HIS A CA 1
ATOM 1512 C C . HIS A 1 194 ? -5.313 -1.965 -7.082 1.00 98.88 194 HIS A C 1
ATOM 1514 O O . HIS A 1 194 ? -4.424 -2.065 -7.924 1.00 98.88 194 HIS A O 1
ATOM 1520 N N . LEU A 1 195 ? -5.909 -0.796 -6.829 1.00 98.50 195 LEU A N 1
ATOM 1521 C CA . LEU A 1 195 ? -5.555 0.456 -7.495 1.00 98.50 195 LEU A CA 1
ATOM 1522 C C . LEU A 1 195 ? -4.721 1.368 -6.592 1.00 98.50 195 LEU A C 1
ATOM 1524 O O . LEU A 1 195 ? -5.203 1.925 -5.599 1.00 98.50 195 LEU A O 1
ATOM 1528 N N . HIS A 1 196 ? -3.485 1.618 -7.007 1.00 96.00 196 HIS A N 1
ATOM 1529 C CA . HIS A 1 196 ? -2.672 2.692 -6.464 1.00 96.00 196 HIS A CA 1
ATOM 1530 C C . HIS A 1 196 ? -2.951 4.006 -7.215 1.00 96.00 196 HIS A C 1
ATOM 1532 O O . HIS A 1 196 ? -2.957 4.067 -8.444 1.00 96.00 196 HIS A O 1
ATOM 1538 N N . ARG A 1 197 ? -3.190 5.099 -6.481 1.00 93.50 197 ARG A N 1
ATOM 1539 C CA . ARG A 1 197 ? -3.652 6.384 -7.048 1.00 93.50 197 ARG A CA 1
ATOM 1540 C C . ARG A 1 197 ? -2.529 7.296 -7.566 1.00 93.50 197 ARG A C 1
ATOM 1542 O O . ARG A 1 197 ? -2.590 8.514 -7.393 1.00 93.50 197 ARG A O 1
ATOM 1549 N N . ALA A 1 198 ? -1.481 6.729 -8.163 1.00 72.25 198 ALA A N 1
ATOM 1550 C CA . ALA A 1 198 ? -0.355 7.499 -8.698 1.00 72.25 198 ALA A CA 1
ATOM 1551 C C . ALA A 1 198 ? -0.828 8.663 -9.595 1.00 72.25 198 ALA A C 1
ATOM 1553 O O . ALA A 1 198 ? -1.715 8.501 -10.427 1.00 72.25 198 ALA A O 1
ATOM 1554 N N . GLY A 1 199 ? -0.254 9.853 -9.403 1.00 75.19 199 GLY A N 1
ATOM 1555 C CA . GLY A 1 199 ? -0.602 11.056 -10.171 1.00 75.19 199 GLY A CA 1
ATOM 1556 C C . GLY A 1 199 ? -1.871 11.793 -9.720 1.00 75.19 199 GLY A C 1
ATOM 1557 O O . GLY A 1 199 ? -2.038 12.951 -10.090 1.00 75.19 199 GLY A O 1
ATOM 1558 N N . ASN A 1 200 ? -2.719 11.208 -8.865 1.00 79.25 200 ASN A N 1
ATOM 1559 C CA . ASN A 1 200 ? -3.977 11.827 -8.418 1.00 79.25 200 ASN A CA 1
ATOM 1560 C C . ASN A 1 200 ? -3.803 13.257 -7.867 1.00 79.25 200 ASN A C 1
ATOM 1562 O O . ASN A 1 200 ? -4.503 14.188 -8.259 1.00 79.25 200 ASN A O 1
ATOM 1566 N N . SER A 1 201 ? -2.825 13.456 -6.982 1.00 81.38 201 SER A N 1
ATOM 1567 C CA . SER A 1 201 ? -2.649 14.740 -6.294 1.00 81.38 201 SER A CA 1
ATOM 1568 C C . SER A 1 201 ? -2.187 15.882 -7.208 1.00 81.38 201 SER A C 1
ATOM 1570 O O . SER A 1 201 ? -2.144 17.020 -6.753 1.00 81.38 201 SER A O 1
ATOM 1572 N N . THR A 1 202 ? -1.868 15.616 -8.481 1.00 65.75 202 THR A N 1
ATOM 1573 C CA . THR A 1 202 ? -1.570 16.677 -9.460 1.00 65.75 202 THR A CA 1
ATOM 1574 C C . THR A 1 202 ? -2.797 17.535 -9.777 1.00 65.75 202 THR A C 1
ATOM 1576 O O . THR A 1 202 ? -2.645 18.718 -10.058 1.00 65.75 202 THR A O 1
ATOM 1579 N N . TYR A 1 203 ? -4.006 16.972 -9.663 1.00 76.38 203 TYR A N 1
ATOM 1580 C CA . TYR A 1 203 ? -5.271 17.665 -9.932 1.00 76.38 203 TYR A CA 1
ATOM 1581 C C . TYR A 1 203 ? -6.279 17.590 -8.779 1.00 76.38 203 TYR A C 1
ATOM 1583 O O . TYR A 1 203 ? -7.336 18.200 -8.878 1.00 76.38 203 TYR A O 1
ATOM 1591 N N . SER A 1 204 ? -5.998 16.862 -7.693 1.00 82.25 204 SER A N 1
ATOM 1592 C CA . SER A 1 204 ? -6.930 16.748 -6.558 1.00 82.25 204 SER A CA 1
ATOM 1593 C C . SER A 1 204 ? -6.497 17.500 -5.298 1.00 82.25 204 SER A C 1
ATOM 1595 O O . SER A 1 204 ? -7.182 17.407 -4.285 1.00 82.25 204 SER A O 1
ATOM 1597 N N . ARG A 1 205 ? -5.322 18.146 -5.299 1.00 77.31 205 ARG A N 1
ATOM 1598 C CA . ARG A 1 205 ? -4.729 18.721 -4.078 1.00 77.31 205 ARG A CA 1
ATOM 1599 C C . ARG A 1 205 ? -5.245 20.119 -3.752 1.00 77.31 205 ARG A C 1
ATOM 1601 O O . ARG A 1 205 ? -5.402 20.451 -2.581 1.00 77.31 205 ARG A O 1
ATOM 1608 N N . GLN A 1 206 ? -5.413 20.953 -4.774 1.00 76.25 206 GLN A N 1
ATOM 1609 C CA . GLN A 1 206 ? -5.736 22.365 -4.599 1.00 76.25 206 GLN A CA 1
ATOM 1610 C C . GLN A 1 206 ? -7.251 22.551 -4.568 1.00 76.25 206 GLN A C 1
ATOM 1612 O O . GLN A 1 206 ? -7.948 22.142 -5.493 1.00 76.25 206 GLN A O 1
ATOM 1617 N N . LYS A 1 207 ? -7.764 23.204 -3.523 1.00 80.62 207 LYS A N 1
ATOM 1618 C CA . LYS A 1 207 ? -9.205 23.439 -3.354 1.00 80.62 207 LYS A CA 1
ATOM 1619 C C . LYS A 1 207 ? -9.813 24.309 -4.458 1.00 80.62 207 LYS A C 1
ATOM 1621 O O . LYS A 1 207 ? -10.974 24.146 -4.811 1.00 80.62 207 LYS A O 1
ATOM 1626 N N . ASN A 1 208 ? -9.035 25.237 -5.010 1.00 76.25 208 ASN A N 1
ATOM 1627 C CA . ASN A 1 208 ? -9.511 26.220 -5.983 1.00 76.25 208 ASN A CA 1
ATOM 1628 C C . ASN A 1 208 ? -9.506 25.732 -7.442 1.00 76.25 208 ASN A C 1
ATOM 1630 O O . ASN A 1 208 ? -10.085 26.404 -8.294 1.00 76.25 208 ASN A O 1
ATOM 1634 N N . HIS A 1 209 ? -8.832 24.623 -7.764 1.00 70.69 209 HIS A N 1
ATOM 1635 C CA . HIS A 1 209 ? -8.716 24.150 -9.141 1.00 70.69 209 HIS A CA 1
ATOM 1636 C C . HIS A 1 209 ? -8.449 22.647 -9.217 1.00 70.69 209 HIS A C 1
ATOM 1638 O O . HIS A 1 209 ? -7.567 22.126 -8.537 1.00 70.69 209 HIS A O 1
ATOM 1644 N N . GLY A 1 210 ? -9.159 21.979 -10.126 1.00 87.44 210 GLY A N 1
ATOM 1645 C CA . GLY A 1 210 ? -8.989 20.564 -10.424 1.00 87.44 210 GLY A CA 1
ATOM 1646 C C . GLY A 1 210 ? -10.242 19.756 -10.113 1.00 87.44 210 GLY A C 1
ATOM 1647 O O . GLY A 1 210 ? -11.363 20.224 -10.308 1.00 87.44 210 GLY A O 1
ATOM 1648 N N . MET A 1 211 ? -10.053 18.523 -9.657 1.00 87.81 211 MET A N 1
ATOM 1649 C CA . MET A 1 211 ? -11.131 17.589 -9.363 1.00 87.81 211 MET A CA 1
ATOM 1650 C C . MET A 1 211 ? -10.891 16.926 -8.016 1.00 87.81 211 MET A C 1
ATOM 1652 O O . MET A 1 211 ? -9.899 16.225 -7.818 1.00 87.81 211 MET A O 1
ATOM 1656 N N . ASN A 1 212 ? -11.833 17.121 -7.096 1.00 94.56 212 ASN A N 1
ATOM 1657 C CA . ASN A 1 212 ? -11.746 16.511 -5.780 1.00 94.56 212 ASN A CA 1
ATOM 1658 C C . ASN A 1 212 ? -11.749 14.974 -5.881 1.00 94.56 212 ASN A C 1
ATOM 1660 O O . ASN A 1 212 ? -12.477 14.380 -6.684 1.00 94.56 212 ASN A O 1
ATOM 1664 N N . PHE A 1 213 ? -10.961 14.330 -5.020 1.00 96.62 213 PHE A N 1
ATOM 1665 C CA . PHE A 1 213 ? -10.756 12.886 -5.041 1.00 96.62 213 PHE A CA 1
ATOM 1666 C C . PHE A 1 213 ? -12.047 12.068 -4.862 1.00 96.62 213 PHE A C 1
ATOM 1668 O O . PHE A 1 213 ? -12.139 10.971 -5.409 1.00 96.62 213 PHE A O 1
ATOM 1675 N N . ARG A 1 214 ? -13.098 12.606 -4.220 1.00 97.44 214 ARG A N 1
ATOM 1676 C CA . ARG A 1 214 ? -14.404 11.922 -4.120 1.00 97.44 214 ARG A CA 1
ATOM 1677 C C . ARG A 1 214 ? -14.997 11.554 -5.482 1.00 97.44 214 ARG A C 1
ATOM 1679 O O . ARG A 1 214 ? -15.662 10.529 -5.613 1.00 97.44 214 ARG A O 1
ATOM 1686 N N . VAL A 1 215 ? -14.754 12.377 -6.506 1.00 90.62 215 VAL A N 1
ATOM 1687 C CA . VAL A 1 215 ? -15.226 12.113 -7.872 1.00 90.62 215 VAL A CA 1
ATOM 1688 C C . VAL A 1 215 ? -14.471 10.922 -8.463 1.00 90.62 215 VAL A C 1
ATOM 1690 O O . VAL A 1 215 ? -15.095 10.010 -9.003 1.00 90.62 215 VAL A O 1
ATOM 1693 N N . ILE A 1 216 ? -13.150 10.865 -8.258 1.00 94.19 216 ILE A N 1
ATOM 1694 C CA . ILE A 1 216 ? -12.319 9.716 -8.640 1.00 94.19 216 ILE A CA 1
ATOM 1695 C C . ILE A 1 216 ? -12.763 8.445 -7.908 1.00 94.19 216 ILE A C 1
ATOM 1697 O O . ILE A 1 216 ? -12.862 7.399 -8.544 1.00 94.19 216 ILE A O 1
ATOM 1701 N N . CYS A 1 217 ? -13.110 8.518 -6.617 1.00 97.94 217 CYS A N 1
ATOM 1702 C CA . CYS A 1 217 ? -13.658 7.375 -5.878 1.00 97.94 217 CYS A CA 1
ATOM 1703 C C . CYS A 1 217 ? -14.908 6.799 -6.557 1.00 97.94 217 CYS A C 1
ATOM 1705 O O . CYS A 1 217 ? -14.980 5.589 -6.779 1.00 97.94 217 CYS A O 1
ATOM 1707 N N . LYS A 1 218 ? -15.866 7.654 -6.950 1.00 95.06 218 LYS A N 1
ATOM 1708 C CA . LYS A 1 218 ? -17.057 7.214 -7.698 1.00 95.06 218 LYS A CA 1
ATOM 1709 C C . LYS A 1 218 ? -16.665 6.552 -9.018 1.00 95.06 218 LYS A C 1
ATOM 1711 O O . LYS A 1 218 ? -17.152 5.468 -9.330 1.00 95.06 218 LYS A O 1
ATOM 1716 N N . TRP A 1 219 ? -15.776 7.178 -9.787 1.00 96.75 219 TRP A N 1
ATOM 1717 C CA . TRP A 1 219 ? -15.358 6.662 -11.091 1.00 96.75 219 TRP A CA 1
ATOM 1718 C C . TRP A 1 219 ? -14.643 5.321 -10.993 1.00 96.75 219 TRP A C 1
ATOM 1720 O O . TRP A 1 219 ? -14.922 4.436 -11.791 1.00 96.75 219 TRP A O 1
ATOM 1730 N N . MET A 1 220 ? -13.766 5.138 -10.009 1.00 98.19 220 MET A N 1
ATOM 1731 C CA . MET A 1 220 ? -13.028 3.887 -9.835 1.00 98.19 220 MET A CA 1
ATOM 1732 C C . MET A 1 220 ? -13.914 2.771 -9.272 1.00 98.19 220 MET A C 1
ATOM 1734 O O . MET A 1 220 ? -13.784 1.626 -9.704 1.00 98.19 220 MET A O 1
ATOM 1738 N N . ARG A 1 221 ? -14.897 3.103 -8.421 1.00 98.19 221 ARG A N 1
ATOM 1739 C CA . ARG A 1 221 ? -15.955 2.163 -8.017 1.00 98.19 221 ARG A CA 1
ATOM 1740 C C . ARG A 1 221 ? -16.781 1.681 -9.205 1.00 98.19 221 ARG A C 1
ATOM 1742 O O . ARG A 1 221 ? -17.049 0.491 -9.317 1.00 98.19 221 ARG A O 1
ATOM 1749 N N . MET A 1 222 ? -17.136 2.583 -10.120 1.00 90.88 222 MET A N 1
ATOM 1750 C CA . MET A 1 222 ? -17.817 2.217 -11.367 1.00 90.88 222 MET A CA 1
ATOM 1751 C C . MET A 1 222 ? -16.904 1.462 -12.342 1.00 90.88 222 MET A C 1
ATOM 1753 O O . MET A 1 222 ? -17.372 0.572 -13.046 1.00 90.88 222 MET A O 1
ATOM 1757 N N . ALA A 1 223 ? -15.610 1.796 -12.393 1.00 91.69 223 ALA A N 1
ATOM 1758 C CA . ALA A 1 223 ? -14.636 1.104 -13.234 1.00 91.69 223 ALA A CA 1
ATOM 1759 C C . ALA A 1 223 ? -14.402 -0.345 -12.779 1.00 91.69 223 ALA A C 1
ATOM 1761 O O . ALA A 1 223 ? -14.090 -1.186 -13.618 1.00 91.69 223 ALA A O 1
ATOM 1762 N N . GLY A 1 224 ? -14.612 -0.635 -11.490 1.00 97.06 224 GLY A N 1
ATOM 1763 C CA . GLY A 1 224 ? -14.650 -1.990 -10.946 1.00 97.06 224 GLY A CA 1
ATOM 1764 C C . GLY A 1 224 ? -13.343 -2.464 -10.314 1.00 97.06 224 GLY A C 1
ATOM 1765 O O . GLY A 1 224 ? -13.058 -3.655 -10.376 1.00 97.06 224 GLY A O 1
ATOM 1766 N N . VAL A 1 225 ? -12.548 -1.559 -9.732 1.00 98.50 225 VAL A N 1
ATOM 1767 C CA . VAL A 1 225 ? -11.399 -1.949 -8.890 1.00 98.50 225 VAL A CA 1
ATOM 1768 C C . VAL A 1 225 ? -11.881 -2.420 -7.519 1.00 98.50 225 VAL A C 1
ATOM 1770 O O . VAL A 1 225 ? -12.903 -1.938 -7.035 1.00 98.50 225 VAL A O 1
ATOM 1773 N N . ASP A 1 226 ? -11.144 -3.318 -6.871 1.00 98.94 226 ASP A N 1
ATOM 1774 C CA . ASP A 1 226 ? -11.532 -3.841 -5.558 1.00 98.94 226 ASP A CA 1
ATOM 1775 C C . ASP A 1 226 ? -10.957 -2.996 -4.421 1.00 98.94 226 ASP A C 1
ATOM 1777 O O . ASP A 1 226 ? -11.644 -2.757 -3.430 1.00 98.94 226 ASP A O 1
ATOM 1781 N N . HIS A 1 227 ? -9.719 -2.504 -4.562 1.00 98.94 227 HIS A N 1
ATOM 1782 C CA . HIS A 1 227 ? -9.081 -1.615 -3.584 1.00 98.94 227 HIS A CA 1
ATOM 1783 C C . HIS A 1 227 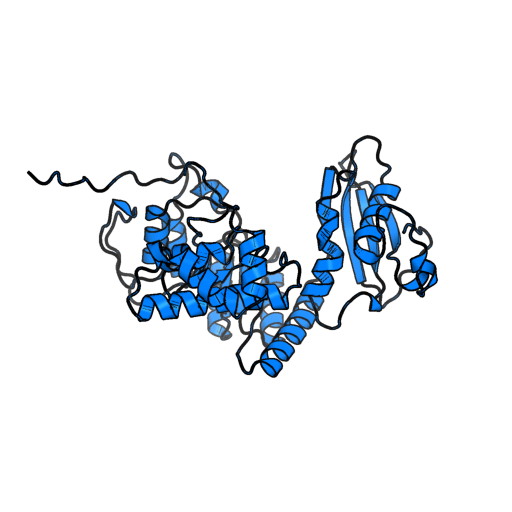? -8.723 -0.257 -4.200 1.00 98.94 227 HIS A C 1
ATOM 1785 O O . HIS A 1 227 ? -8.304 -0.200 -5.356 1.00 98.94 227 HIS A O 1
ATOM 1791 N N . ILE A 1 228 ? -8.764 0.822 -3.411 1.00 98.75 228 ILE A N 1
ATOM 1792 C CA . ILE A 1 228 ? -8.177 2.122 -3.784 1.00 98.75 228 ILE A CA 1
ATOM 1793 C C . ILE A 1 228 ? -7.578 2.842 -2.573 1.00 98.75 228 ILE A C 1
ATOM 1795 O O . ILE A 1 228 ? -8.162 2.875 -1.494 1.00 98.75 228 ILE A O 1
ATOM 1799 N N . HIS A 1 229 ? -6.414 3.470 -2.747 1.00 98.56 229 HIS A N 1
ATOM 1800 C CA . HIS A 1 229 ? -5.822 4.330 -1.713 1.00 98.56 229 HIS A CA 1
ATOM 1801 C C . HIS A 1 229 ? -6.715 5.538 -1.422 1.00 98.56 229 HIS A C 1
ATOM 1803 O O . HIS A 1 229 ? -6.946 6.353 -2.311 1.00 98.56 229 HIS A O 1
ATOM 1809 N N . ALA A 1 230 ? -7.175 5.683 -0.179 1.00 98.44 230 ALA A N 1
ATOM 1810 C CA . ALA A 1 230 ? -8.155 6.698 0.213 1.00 98.44 230 ALA A CA 1
ATOM 1811 C C . ALA A 1 230 ? -7.661 7.673 1.294 1.00 98.44 230 ALA A C 1
ATOM 1813 O O . ALA A 1 230 ? -8.399 8.570 1.681 1.00 98.44 230 ALA A O 1
ATOM 1814 N N . GLY A 1 231 ? -6.392 7.564 1.702 1.00 93.56 231 GLY A N 1
ATOM 1815 C CA . GLY A 1 231 ? -5.745 8.455 2.671 1.00 93.56 231 GLY A CA 1
ATOM 1816 C C . GLY A 1 231 ? -5.836 7.959 4.116 1.00 93.56 231 GLY A C 1
ATOM 1817 O O . GLY A 1 231 ? -6.492 6.958 4.401 1.00 93.56 231 GLY A O 1
ATOM 1818 N N . THR A 1 232 ? -5.090 8.626 4.999 1.00 93.50 232 THR A N 1
ATOM 1819 C CA . THR A 1 232 ? -4.769 8.141 6.355 1.00 93.50 232 THR A CA 1
ATOM 1820 C C . THR A 1 232 ? -5.163 9.096 7.475 1.00 93.50 232 THR A C 1
ATOM 1822 O O . THR A 1 232 ? -5.124 8.687 8.630 1.00 93.50 232 THR A O 1
ATOM 1825 N N . VAL A 1 233 ? -5.504 10.351 7.161 1.00 97.00 233 VAL A N 1
ATOM 1826 C CA . VAL A 1 233 ? -5.679 11.470 8.108 1.00 97.00 233 VAL A CA 1
ATOM 1827 C C . VAL A 1 233 ? -4.383 11.882 8.820 1.00 97.00 233 VAL A C 1
ATOM 1829 O O . VAL A 1 233 ? -3.957 13.023 8.718 1.00 97.00 233 VAL A O 1
ATOM 1832 N N . VAL A 1 234 ? -3.727 10.950 9.512 1.00 94.19 234 VAL A N 1
ATOM 1833 C CA . VAL A 1 234 ? -2.586 11.207 10.415 1.00 94.19 234 VAL A CA 1
ATOM 1834 C C . VAL A 1 234 ? -1.213 10.895 9.805 1.00 94.19 234 VAL A C 1
ATOM 1836 O O . VAL A 1 234 ? -0.181 11.030 10.465 1.00 94.19 234 VAL A O 1
ATOM 1839 N N . GLY A 1 235 ? -1.192 10.418 8.559 1.00 83.94 235 GLY A N 1
ATOM 1840 C CA . GLY A 1 235 ? 0.035 10.048 7.859 1.00 83.94 235 GLY A CA 1
ATOM 1841 C C . GLY A 1 235 ? 0.683 11.211 7.108 1.00 83.94 235 GLY A C 1
ATOM 1842 O O . GLY A 1 235 ? 0.251 12.355 7.158 1.00 83.94 235 GLY A O 1
ATOM 1843 N N . LYS A 1 236 ? 1.730 10.900 6.342 1.00 79.44 236 LYS A N 1
ATOM 1844 C CA . LYS A 1 236 ? 2.564 11.916 5.670 1.00 79.44 236 LYS A CA 1
ATOM 1845 C C . LYS A 1 236 ? 1.921 12.602 4.458 1.00 79.44 236 LYS A C 1
ATOM 1847 O O . LYS A 1 236 ? 2.523 13.508 3.886 1.00 79.44 236 LYS A O 1
ATOM 1852 N N . LEU A 1 237 ? 0.787 12.097 3.975 1.00 78.56 237 LEU A N 1
ATOM 1853 C CA . LEU A 1 237 ? 0.083 12.648 2.817 1.00 78.56 237 LEU A CA 1
ATOM 1854 C C . LEU A 1 237 ? -1.147 13.423 3.286 1.00 78.56 237 LEU A C 1
ATOM 1856 O O . LEU A 1 237 ? -1.763 13.054 4.275 1.00 78.56 237 LEU A O 1
ATOM 1860 N N . GLU A 1 238 ? -1.514 14.447 2.517 1.00 85.06 238 GLU A N 1
ATOM 1861 C CA . GLU A 1 238 ? -2.727 15.251 2.703 1.00 85.06 238 GLU A CA 1
ATOM 1862 C C . GLU A 1 238 ? -3.977 14.401 3.003 1.00 85.06 238 GLU A C 1
ATOM 1864 O O . GLU A 1 238 ? -4.236 13.406 2.313 1.00 85.06 238 GLU A O 1
ATOM 1869 N N . GLY A 1 239 ? -4.784 14.847 3.970 1.00 89.56 239 GLY A N 1
ATOM 1870 C CA . GLY A 1 239 ? -6.079 14.244 4.262 1.00 89.56 239 GLY A CA 1
ATOM 1871 C C . GLY A 1 239 ? -6.796 14.888 5.445 1.00 89.56 239 GLY A C 1
ATOM 1872 O O . GLY A 1 239 ? -6.630 14.439 6.573 1.00 89.56 239 GLY A O 1
ATOM 1873 N N . ASP A 1 240 ? -7.639 15.884 5.179 1.00 95.88 240 ASP A N 1
ATOM 1874 C CA . ASP A 1 240 ? -8.575 16.413 6.176 1.00 95.88 240 ASP A CA 1
ATOM 1875 C C . ASP A 1 240 ? -9.536 15.303 6.670 1.00 95.88 240 ASP A C 1
ATOM 1877 O O . ASP A 1 240 ? -10.090 14.575 5.838 1.00 95.88 240 ASP A O 1
ATOM 1881 N N . PRO A 1 241 ? -9.773 15.152 7.990 1.00 96.62 241 PRO A N 1
ATOM 1882 C CA . PRO A 1 241 ? -10.599 14.069 8.525 1.00 96.62 241 PRO A CA 1
ATOM 1883 C C . PRO A 1 241 ? -12.009 13.984 7.919 1.00 96.62 241 PRO A C 1
ATOM 1885 O O . PRO A 1 241 ? -12.498 12.882 7.661 1.00 96.62 241 PRO A O 1
ATOM 1888 N N . LEU A 1 242 ? -12.665 15.124 7.663 1.00 96.19 242 LEU A N 1
ATOM 1889 C CA . LEU A 1 242 ? -14.025 15.151 7.117 1.00 96.19 242 LEU A CA 1
ATOM 1890 C C . LEU A 1 242 ? -14.033 14.767 5.637 1.00 96.19 242 LEU A C 1
ATOM 1892 O O . LEU A 1 242 ? -14.890 13.992 5.208 1.00 96.19 242 LEU A O 1
ATOM 1896 N N . MET A 1 243 ? -13.058 15.255 4.865 1.00 96.12 243 MET A N 1
ATOM 1897 C CA . MET A 1 243 ? -12.916 14.873 3.456 1.00 96.12 243 MET A CA 1
ATOM 1898 C C . MET A 1 243 ? -12.605 13.385 3.307 1.00 96.12 243 MET A C 1
ATOM 1900 O O . MET A 1 243 ? -13.251 12.699 2.513 1.00 96.12 243 MET A O 1
ATOM 1904 N N . ILE A 1 244 ? -11.677 12.861 4.112 1.00 98.19 244 ILE A N 1
ATOM 1905 C CA . ILE A 1 244 ? -11.327 11.437 4.109 1.00 98.19 244 ILE A CA 1
ATOM 1906 C C . ILE A 1 244 ? -12.552 10.584 4.446 1.00 98.19 244 ILE A C 1
ATOM 1908 O O . ILE A 1 244 ? -12.853 9.642 3.712 1.00 98.19 244 ILE A O 1
ATOM 1912 N N . LYS A 1 245 ? -13.321 10.947 5.476 1.00 98.44 245 LYS A N 1
ATOM 1913 C CA . LYS A 1 245 ? -14.555 10.233 5.821 1.00 98.44 245 LYS A CA 1
ATOM 1914 C C . LYS A 1 245 ? -15.572 10.237 4.673 1.00 98.44 245 LYS A C 1
ATOM 1916 O O . LYS A 1 245 ? -16.133 9.189 4.350 1.00 98.44 245 LYS A O 1
ATOM 1921 N N . GLY A 1 246 ? -15.737 11.366 3.980 1.00 98.25 246 GLY A N 1
ATOM 1922 C CA . GLY A 1 246 ? -16.561 11.448 2.770 1.00 98.25 246 GLY A CA 1
ATOM 1923 C C . GLY A 1 246 ? -16.093 10.510 1.648 1.00 98.25 246 GLY A C 1
ATOM 1924 O O . GLY A 1 246 ? -16.916 9.887 0.965 1.00 98.25 246 GLY A O 1
ATOM 1925 N N . PHE A 1 247 ? -14.777 10.344 1.469 1.00 98.62 247 PHE A N 1
ATOM 1926 C CA . PHE A 1 247 ? -14.217 9.393 0.499 1.00 98.62 247 PHE A CA 1
ATOM 1927 C C . PHE A 1 247 ? -14.523 7.944 0.886 1.00 98.62 247 PHE A C 1
ATOM 1929 O O . PHE A 1 247 ? -14.957 7.173 0.032 1.00 98.62 247 PHE A O 1
ATOM 1936 N N . TYR A 1 248 ? -14.346 7.582 2.158 1.00 98.81 248 TYR A N 1
ATOM 1937 C CA . TYR A 1 248 ? -14.632 6.236 2.665 1.00 98.81 248 TYR A CA 1
ATOM 1938 C C . TYR A 1 248 ? -16.119 5.895 2.517 1.00 98.81 248 TYR A C 1
ATOM 1940 O O . TYR A 1 248 ? -16.457 4.848 1.963 1.00 98.81 248 TYR A O 1
ATOM 1948 N N . ASN A 1 249 ? -17.012 6.820 2.880 1.00 98.44 249 ASN A N 1
ATOM 1949 C CA . ASN A 1 249 ? -18.456 6.660 2.698 1.00 98.44 249 ASN A CA 1
ATOM 1950 C C . ASN A 1 249 ? -18.829 6.460 1.219 1.00 98.44 249 ASN A C 1
ATOM 1952 O O . ASN A 1 249 ? -19.620 5.580 0.882 1.00 98.44 249 ASN A O 1
ATOM 1956 N N . THR A 1 250 ? -18.191 7.200 0.308 1.00 98.50 250 THR A N 1
ATOM 1957 C CA . THR A 1 250 ? -18.385 7.036 -1.146 1.00 98.50 250 THR A CA 1
ATOM 1958 C C . THR A 1 250 ? -17.988 5.633 -1.640 1.00 98.50 250 THR A C 1
ATOM 1960 O O . THR A 1 250 ? -18.604 5.096 -2.566 1.00 98.50 250 THR A O 1
ATOM 1963 N N . LEU A 1 251 ? -16.965 5.020 -1.043 1.00 98.81 251 LEU A N 1
ATOM 1964 C CA . LEU A 1 251 ? -16.441 3.712 -1.449 1.00 98.81 251 LEU A CA 1
ATOM 1965 C C . LEU A 1 251 ? -17.212 2.536 -0.825 1.00 98.81 251 LEU A C 1
ATOM 1967 O O . LEU A 1 251 ? -17.402 1.511 -1.485 1.00 98.81 251 LEU A O 1
ATOM 1971 N N . LEU A 1 252 ? -17.685 2.694 0.414 1.00 98.62 252 LEU A N 1
ATOM 1972 C CA . LEU A 1 252 ? -18.235 1.606 1.228 1.00 98.62 252 LEU A CA 1
ATOM 1973 C C . LEU A 1 252 ? -19.764 1.599 1.327 1.00 98.62 252 LEU A C 1
ATOM 1975 O O . LEU A 1 252 ? -20.361 0.529 1.478 1.00 98.62 252 LEU A O 1
ATOM 1979 N N . CYS A 1 253 ? -20.429 2.753 1.262 1.00 98.06 253 CYS A N 1
ATOM 1980 C CA . CYS A 1 253 ? -21.871 2.805 1.477 1.00 98.06 253 CYS A C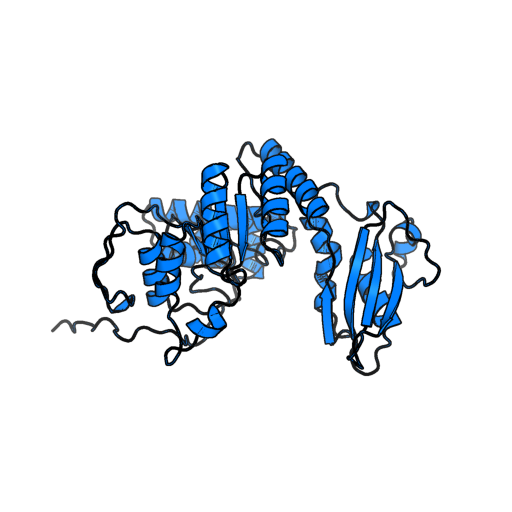A 1
ATOM 1981 C C . CYS A 1 253 ? -22.640 2.351 0.218 1.00 98.06 253 CYS A C 1
ATOM 1983 O O . CYS A 1 253 ? -22.270 2.710 -0.904 1.00 98.06 253 CYS A O 1
ATOM 1985 N N . PRO A 1 254 ? -23.729 1.570 0.359 1.00 96.88 254 PRO A N 1
ATOM 1986 C CA . PRO A 1 254 ? -24.613 1.243 -0.764 1.00 96.88 254 PRO A CA 1
ATOM 1987 C C . PRO A 1 254 ? -25.419 2.463 -1.235 1.00 96.88 254 PRO A C 1
ATOM 1989 O O . PRO A 1 254 ? -25.749 2.562 -2.413 1.00 96.88 254 PRO A O 1
ATOM 1992 N N . LYS A 1 255 ? -25.680 3.407 -0.325 1.00 96.88 255 LYS A N 1
ATOM 1993 C CA . LYS A 1 255 ? -26.269 4.718 -0.584 1.00 96.88 255 LYS A CA 1
ATOM 1994 C C . LYS A 1 255 ? -25.606 5.757 0.324 1.00 96.88 255 LYS A C 1
ATOM 1996 O O . LYS A 1 255 ? -25.326 5.445 1.479 1.00 96.88 255 LYS A O 1
ATOM 2001 N N . THR A 1 256 ? -25.370 6.966 -0.171 1.00 96.31 256 THR A N 1
ATOM 2002 C CA . THR A 1 256 ? -24.956 8.122 0.642 1.00 96.31 256 THR A CA 1
ATOM 2003 C C . THR A 1 256 ? -26.026 9.203 0.573 1.00 96.31 256 THR A C 1
ATOM 2005 O O . THR A 1 256 ? -26.448 9.546 -0.529 1.00 96.31 256 THR A O 1
ATOM 2008 N N . ASP A 1 257 ? -26.439 9.752 1.712 1.00 97.06 257 ASP A N 1
ATOM 2009 C CA . ASP A 1 257 ? -27.292 10.945 1.769 1.00 97.06 257 ASP A CA 1
ATOM 2010 C C . ASP A 1 257 ? -26.434 12.224 1.725 1.00 97.06 257 ASP A C 1
ATOM 2012 O O . ASP A 1 257 ? -25.216 12.171 1.917 1.00 97.06 257 ASP A O 1
ATOM 2016 N N . ILE A 1 258 ? -27.056 13.380 1.470 1.00 96.50 258 ILE A N 1
ATOM 2017 C CA . ILE A 1 258 ? -26.356 14.674 1.472 1.00 96.50 258 ILE A CA 1
ATOM 2018 C C . ILE A 1 258 ? -25.728 14.919 2.852 1.00 96.50 258 ILE A C 1
ATOM 2020 O O . ILE A 1 258 ? -26.415 14.930 3.872 1.00 96.50 258 ILE A O 1
ATOM 2024 N N . ASN A 1 259 ? -24.422 15.176 2.868 1.00 96.88 259 ASN A N 1
ATOM 2025 C CA . ASN A 1 259 ? -23.645 15.525 4.051 1.00 96.88 259 ASN A CA 1
ATOM 2026 C C . ASN A 1 259 ? -22.579 16.556 3.655 1.00 96.88 259 ASN A C 1
ATOM 2028 O O . ASN A 1 259 ? -21.483 16.213 3.209 1.00 96.88 259 ASN A O 1
ATOM 2032 N N . LEU A 1 260 ? -22.932 17.837 3.783 1.00 92.81 260 LEU A N 1
ATOM 2033 C CA . LEU A 1 260 ? -22.091 18.950 3.337 1.00 92.81 260 LEU A CA 1
ATOM 2034 C C . LEU A 1 260 ? -20.746 19.040 4.084 1.00 92.81 260 LEU A C 1
ATOM 2036 O O . LEU A 1 260 ? -19.742 19.272 3.406 1.00 92.81 260 LEU A O 1
ATOM 2040 N N . PRO A 1 261 ? -20.668 18.805 5.414 1.00 94.38 261 PRO A N 1
ATOM 2041 C CA . PRO A 1 261 ? -19.384 18.725 6.111 1.00 94.38 261 PRO A CA 1
ATOM 2042 C C . PRO A 1 261 ? -18.412 17.687 5.549 1.00 94.38 261 PRO A C 1
ATOM 2044 O O . PRO A 1 261 ? -17.221 17.957 5.448 1.00 94.38 261 PRO A O 1
ATOM 2047 N N . GLU A 1 262 ? -18.906 16.525 5.122 1.00 95.94 262 GLU A N 1
ATOM 2048 C CA . GLU A 1 262 ? -18.088 15.467 4.508 1.00 95.94 262 GLU A CA 1
ATOM 2049 C C . GLU A 1 262 ? -17.906 15.662 2.985 1.00 95.94 262 GLU A C 1
ATOM 2051 O O . GLU A 1 262 ? -17.335 14.819 2.290 1.00 95.94 262 GLU A O 1
ATOM 2056 N N . GLY A 1 263 ? -18.390 16.778 2.428 1.00 91.81 263 GLY A N 1
ATOM 2057 C CA . GLY A 1 263 ? -18.307 17.083 0.999 1.00 91.81 263 GLY A CA 1
ATOM 2058 C C . GLY A 1 263 ? -19.216 16.215 0.119 1.00 91.81 263 GLY A C 1
ATOM 2059 O O . GLY A 1 263 ? -18.953 16.065 -1.077 1.00 91.81 263 GLY A O 1
ATOM 2060 N N . ILE A 1 264 ? -20.275 15.628 0.684 1.00 94.81 264 ILE A N 1
ATOM 2061 C CA . ILE A 1 264 ? -21.285 14.854 -0.045 1.00 94.81 264 ILE A CA 1
ATOM 2062 C C . ILE A 1 264 ? -22.434 15.792 -0.428 1.00 94.81 264 ILE A C 1
ATOM 2064 O O . ILE A 1 264 ? -23.349 16.044 0.350 1.00 94.81 264 ILE A O 1
ATOM 2068 N N . PHE A 1 265 ? -22.367 16.327 -1.647 1.00 90.31 265 PHE A N 1
ATOM 2069 C CA . PHE A 1 265 ? -23.309 17.337 -2.150 1.00 90.31 265 PHE A CA 1
ATOM 2070 C C . PHE A 1 265 ? -24.603 16.771 -2.743 1.00 90.31 265 PHE A C 1
ATOM 2072 O O . PHE A 1 265 ? -25.563 17.512 -2.925 1.00 90.31 265 PHE A O 1
ATOM 2079 N N . PHE A 1 266 ? -24.623 15.478 -3.062 1.00 87.50 266 PHE A N 1
ATOM 2080 C CA . PHE A 1 266 ? -25.761 14.804 -3.680 1.00 87.50 266 PHE A CA 1
ATOM 2081 C C . PHE A 1 266 ? -26.034 13.503 -2.948 1.00 87.50 266 PHE A C 1
ATOM 2083 O O . PHE A 1 266 ? -25.090 12.795 -2.580 1.00 87.50 266 PHE A O 1
ATOM 2090 N N . ASP A 1 267 ? -27.311 13.171 -2.805 1.00 93.25 267 ASP A N 1
ATOM 2091 C CA . ASP A 1 267 ? -27.703 11.813 -2.490 1.00 93.25 267 ASP A CA 1
ATOM 2092 C C . ASP A 1 267 ? -27.330 10.891 -3.662 1.00 93.25 267 ASP A C 1
ATOM 2094 O O . ASP A 1 267 ? -27.385 11.259 -4.836 1.00 93.25 267 ASP A O 1
ATOM 2098 N N . GLN A 1 268 ? -26.851 9.693 -3.350 1.00 93.94 268 GLN A N 1
ATOM 2099 C CA . GLN A 1 268 ? -26.362 8.754 -4.353 1.00 93.94 268 GLN A CA 1
ATOM 2100 C C . GLN A 1 268 ? -26.703 7.335 -3.934 1.00 93.94 268 GLN A C 1
ATOM 2102 O O . GLN A 1 268 ? -26.151 6.835 -2.959 1.00 93.94 268 GLN A O 1
ATOM 2107 N N . ASP A 1 269 ? -27.543 6.668 -4.718 1.00 96.00 269 ASP A N 1
ATOM 2108 C CA . ASP A 1 269 ? -27.666 5.211 -4.704 1.00 96.00 269 ASP A CA 1
ATOM 2109 C C . ASP A 1 269 ? -26.595 4.611 -5.632 1.00 96.00 269 ASP A C 1
ATOM 2111 O O . ASP A 1 269 ? -26.395 5.100 -6.750 1.00 96.00 269 ASP A O 1
ATOM 2115 N N . PHE A 1 270 ? -25.868 3.592 -5.168 1.00 94.44 270 PHE A N 1
ATOM 2116 C CA . PHE A 1 270 ? -24.850 2.891 -5.956 1.00 94.44 270 PHE A CA 1
ATOM 2117 C C . PHE A 1 270 ? -25.397 1.663 -6.696 1.00 94.44 270 PHE A C 1
ATOM 2119 O O . PHE A 1 270 ? -24.610 0.894 -7.238 1.00 94.44 270 PHE A O 1
ATOM 2126 N N . ALA A 1 271 ? -26.717 1.465 -6.738 1.00 94.62 271 ALA A N 1
ATOM 2127 C CA . ALA A 1 271 ? -27.414 0.452 -7.531 1.00 94.62 271 ALA A CA 1
ATOM 2128 C C . ALA A 1 271 ? -26.828 -0.961 -7.361 1.00 94.62 271 ALA A C 1
ATOM 2130 O O . ALA A 1 271 ? -26.583 -1.684 -8.328 1.00 94.62 271 ALA A O 1
ATOM 2131 N N . SER A 1 272 ? -26.545 -1.331 -6.109 1.00 96.12 272 SER A N 1
ATOM 2132 C CA . SER A 1 272 ? -25.926 -2.611 -5.738 1.00 96.12 272 SER A CA 1
ATOM 2133 C C . SER A 1 272 ? -24.541 -2.875 -6.352 1.00 96.12 272 SER A C 1
ATOM 2135 O O . SER A 1 272 ? -24.053 -4.007 -6.290 1.00 96.12 272 SER A O 1
ATOM 2137 N N . LEU A 1 273 ? -23.856 -1.853 -6.884 1.00 95.38 273 LEU A N 1
ATOM 2138 C CA . LEU A 1 273 ? -22.430 -1.955 -7.181 1.00 95.38 273 LEU A CA 1
ATOM 2139 C C . LEU A 1 273 ? -21.680 -2.339 -5.905 1.00 95.38 273 LEU A C 1
ATOM 2141 O O . LEU A 1 273 ? -21.900 -1.762 -4.829 1.00 95.38 273 LEU A O 1
ATOM 2145 N N . ARG A 1 274 ? -20.768 -3.309 -6.042 1.00 97.94 274 ARG A N 1
ATOM 2146 C CA . ARG A 1 274 ? -19.926 -3.774 -4.937 1.00 97.94 274 ARG A CA 1
ATOM 2147 C C . ARG A 1 274 ? -19.209 -2.592 -4.276 1.00 97.94 274 ARG A C 1
ATOM 2149 O O . ARG A 1 274 ? -18.930 -1.565 -4.904 1.00 97.94 274 ARG A O 1
ATOM 2156 N N . LYS A 1 275 ? -18.959 -2.742 -2.978 1.00 98.69 275 LYS A N 1
ATOM 2157 C CA . LYS A 1 275 ? -18.108 -1.824 -2.223 1.00 98.69 275 LYS A CA 1
ATOM 2158 C C . LYS A 1 275 ? -16.679 -1.904 -2.755 1.00 98.69 275 LYS A C 1
ATOM 2160 O O . LYS A 1 275 ? -16.272 -2.951 -3.253 1.00 98.69 275 LYS A O 1
ATOM 2165 N N . VAL A 1 276 ? -15.934 -0.819 -2.601 1.00 98.88 276 VAL A N 1
ATOM 2166 C CA . VAL A 1 276 ? -14.491 -0.774 -2.860 1.00 98.88 276 VAL A CA 1
ATOM 2167 C C . VAL A 1 276 ? -13.801 -0.626 -1.517 1.00 98.88 276 VAL A C 1
ATOM 2169 O O . VAL A 1 276 ? -14.165 0.255 -0.742 1.00 98.88 276 VAL A O 1
ATOM 2172 N N . MET A 1 277 ? -12.810 -1.465 -1.242 1.00 98.88 277 MET A N 1
ATOM 2173 C CA . MET A 1 277 ? -12.040 -1.412 -0.006 1.00 98.88 277 MET A CA 1
ATOM 2174 C C . MET A 1 277 ? -11.094 -0.198 -0.033 1.00 98.88 277 MET A C 1
ATOM 2176 O O . MET A 1 277 ? -10.184 -0.139 -0.874 1.00 98.88 277 MET A O 1
ATOM 2180 N N . PRO A 1 278 ? -11.264 0.791 0.856 1.00 98.88 278 PRO A N 1
ATOM 2181 C CA . PRO A 1 278 ? -10.295 1.860 0.999 1.00 98.88 278 PRO A CA 1
ATOM 2182 C C . PRO A 1 278 ? -8.972 1.321 1.558 1.00 98.88 278 PRO A C 1
ATOM 2184 O O . PRO A 1 278 ? -8.923 0.382 2.353 1.00 98.88 278 PRO A O 1
ATOM 2187 N N . VAL A 1 279 ? -7.872 1.938 1.137 1.00 98.81 279 VAL A N 1
ATOM 2188 C CA . VAL A 1 279 ? -6.523 1.630 1.620 1.00 98.81 279 VAL A CA 1
ATOM 2189 C C . VAL A 1 279 ? -5.918 2.872 2.261 1.00 98.81 279 VAL A C 1
ATOM 2191 O O . VAL A 1 279 ? -5.801 3.925 1.623 1.00 98.81 279 VAL A O 1
ATOM 2194 N N . ALA A 1 280 ? -5.505 2.741 3.516 1.00 98.06 280 ALA A N 1
ATOM 2195 C CA . ALA A 1 280 ? -4.818 3.770 4.276 1.00 98.06 280 ALA A CA 1
ATOM 2196 C C . ALA A 1 280 ? -3.314 3.483 4.244 1.00 98.06 280 ALA A C 1
ATOM 2198 O O . ALA A 1 280 ? -2.839 2.513 4.831 1.00 98.06 280 ALA A O 1
ATOM 2199 N N . SER A 1 281 ? -2.552 4.308 3.526 1.00 88.44 281 SER A N 1
ATOM 2200 C CA . SER A 1 281 ? -1.123 4.083 3.302 1.00 88.44 281 SER A CA 1
ATOM 2201 C C . SER A 1 281 ? -0.327 5.380 3.342 1.00 88.44 281 SER A C 1
ATOM 2203 O O . SER A 1 281 ? -0.761 6.408 2.818 1.00 88.44 281 SER A O 1
ATOM 2205 N N . GLY A 1 282 ? 0.873 5.304 3.920 1.00 81.75 282 GLY A N 1
ATOM 2206 C CA . GLY A 1 282 ? 1.889 6.351 3.851 1.00 81.75 282 GLY A CA 1
ATOM 2207 C C . GLY A 1 282 ? 2.122 7.100 5.163 1.00 81.75 282 GLY A C 1
ATOM 2208 O O . GLY A 1 282 ? 1.320 7.930 5.578 1.00 81.75 282 GLY A O 1
ATOM 2209 N N . GLY A 1 283 ? 3.299 6.878 5.756 1.00 83.25 283 GLY A N 1
ATOM 2210 C CA . GLY A 1 283 ? 3.759 7.612 6.942 1.00 83.25 283 GLY A CA 1
ATOM 2211 C C . GLY A 1 283 ? 2.951 7.324 8.205 1.00 83.25 283 GLY A C 1
ATOM 2212 O O . GLY A 1 283 ? 2.853 8.199 9.049 1.00 83.25 283 GLY A O 1
ATOM 2213 N N . ILE A 1 284 ? 2.357 6.134 8.302 1.00 90.38 284 ILE A N 1
ATOM 2214 C CA . ILE A 1 284 ? 1.645 5.672 9.495 1.00 90.38 284 ILE A CA 1
ATOM 22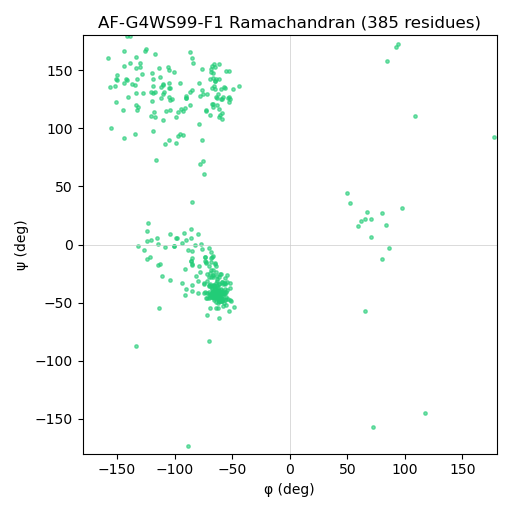15 C C . ILE A 1 284 ? 2.473 4.627 10.249 1.00 90.38 284 ILE A C 1
ATOM 2217 O O . ILE A 1 284 ? 3.290 3.931 9.637 1.00 90.38 284 ILE A O 1
ATOM 2221 N N . HIS A 1 285 ? 2.267 4.518 11.562 1.00 96.81 285 HIS A N 1
ATOM 2222 C CA . HIS A 1 285 ? 2.954 3.566 12.447 1.00 96.81 285 HIS A CA 1
ATOM 2223 C C . HIS A 1 285 ? 2.018 3.039 13.549 1.00 96.81 285 HIS A C 1
ATOM 2225 O O . HIS A 1 285 ? 0.952 3.606 13.790 1.00 96.81 285 HIS A O 1
ATOM 2231 N N . ALA A 1 286 ? 2.423 1.966 14.241 1.00 97.81 286 ALA A N 1
ATOM 2232 C CA . ALA A 1 286 ? 1.600 1.271 15.241 1.00 97.81 286 ALA A CA 1
ATOM 2233 C C . ALA A 1 286 ? 1.058 2.186 16.361 1.00 97.81 286 ALA A C 1
ATOM 2235 O O . ALA A 1 286 ? -0.055 1.993 16.845 1.00 97.81 286 ALA A O 1
ATOM 2236 N N . GLY A 1 287 ? 1.809 3.228 16.739 1.00 98.19 287 GLY A N 1
ATOM 2237 C CA . GLY A 1 287 ? 1.403 4.204 17.761 1.00 98.19 287 GLY A CA 1
ATOM 2238 C C . GLY A 1 287 ? 0.120 4.975 17.421 1.00 98.19 287 GLY A C 1
ATOM 2239 O O . GLY A 1 287 ? -0.606 5.398 18.318 1.00 98.19 287 GLY A O 1
ATOM 2240 N N . GLN A 1 288 ? -0.205 5.099 16.135 1.00 98.44 288 GLN A N 1
ATOM 2241 C CA . GLN A 1 288 ? -1.385 5.811 15.642 1.00 98.44 288 GLN A CA 1
ATOM 2242 C C . GLN A 1 288 ? -2.621 4.908 15.507 1.00 98.44 288 GLN A C 1
ATOM 2244 O O . GLN A 1 288 ? -3.661 5.366 15.040 1.00 98.44 288 GLN A O 1
ATOM 2249 N N . MET A 1 289 ? -2.544 3.630 15.908 1.00 98.81 289 MET A N 1
ATOM 2250 C CA . MET A 1 289 ? -3.601 2.647 15.632 1.00 98.81 289 MET A CA 1
ATOM 2251 C C . MET A 1 289 ? -4.983 3.084 16.134 1.00 98.81 289 MET A C 1
ATOM 2253 O O . MET A 1 289 ? -5.966 2.955 15.416 1.00 98.81 289 MET A O 1
ATOM 2257 N N . HIS A 1 290 ? -5.056 3.678 17.325 1.00 98.62 290 HIS A N 1
ATOM 2258 C CA . HIS A 1 290 ? -6.301 4.214 17.881 1.00 98.62 290 HIS A CA 1
ATOM 2259 C C . HIS A 1 290 ? -6.975 5.260 16.976 1.00 98.62 290 HIS A C 1
ATOM 2261 O O . HIS A 1 290 ? -8.185 5.208 16.764 1.00 98.62 290 HIS A O 1
ATOM 2267 N N . GLN A 1 291 ? -6.194 6.167 16.383 1.00 98.62 291 GLN A N 1
ATOM 2268 C CA . GLN A 1 291 ? -6.697 7.183 15.456 1.00 98.62 291 GLN A CA 1
ATOM 2269 C C . GLN A 1 291 ? -7.134 6.553 14.132 1.00 98.62 291 GLN A C 1
ATOM 2271 O O . GLN A 1 291 ? -8.174 6.921 13.593 1.00 98.62 291 GLN A O 1
ATOM 2276 N N . LEU A 1 292 ? -6.368 5.584 13.621 1.00 98.62 292 LEU A N 1
ATOM 2277 C CA . LEU A 1 292 ? -6.701 4.876 12.383 1.00 98.62 292 LEU A CA 1
ATOM 2278 C C . LEU A 1 292 ? -8.024 4.113 12.525 1.00 98.62 292 LEU A C 1
ATOM 2280 O O . LEU A 1 292 ? -8.898 4.266 11.679 1.00 98.62 292 LEU A O 1
ATOM 2284 N N . ILE A 1 293 ? -8.219 3.369 13.617 1.00 98.50 293 ILE A N 1
ATOM 2285 C CA . ILE A 1 293 ? -9.485 2.669 13.880 1.00 98.50 293 ILE A CA 1
ATOM 2286 C C . ILE A 1 293 ? -10.647 3.653 14.030 1.00 98.50 293 ILE A C 1
ATOM 2288 O O . ILE A 1 293 ? -11.726 3.407 13.493 1.00 98.50 293 ILE A O 1
ATOM 2292 N N . HIS A 1 294 ? -10.424 4.784 14.702 1.00 98.44 294 HIS A N 1
ATOM 2293 C CA . HIS A 1 294 ? -11.454 5.800 14.889 1.00 98.44 294 HI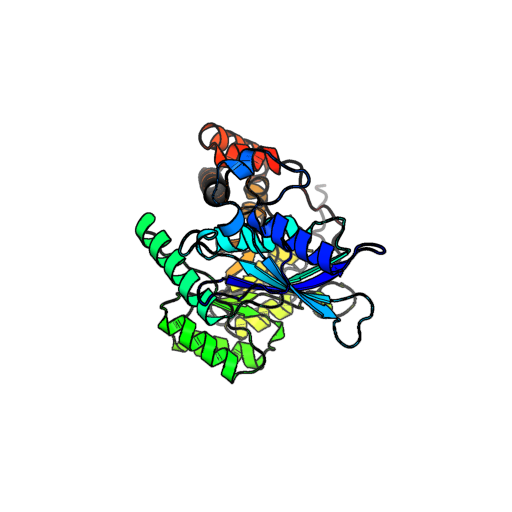S A CA 1
ATOM 2294 C C . HIS A 1 294 ? -11.916 6.431 13.572 1.00 98.44 294 HIS A C 1
ATOM 2296 O O . HIS A 1 294 ? -13.116 6.519 13.315 1.00 98.44 294 HIS A O 1
ATOM 2302 N N . TYR A 1 295 ? -10.976 6.872 12.734 1.00 98.19 295 TYR A N 1
ATOM 2303 C CA . TYR A 1 295 ? -11.316 7.584 11.505 1.00 98.19 295 TYR A CA 1
ATOM 2304 C C . TYR A 1 295 ? -11.751 6.660 10.367 1.00 98.19 295 TYR A C 1
ATOM 2306 O O . TYR A 1 295 ? -12.538 7.083 9.521 1.00 98.19 295 TYR A O 1
ATOM 2314 N N . LEU A 1 296 ? -11.212 5.440 10.306 1.00 98.50 296 LEU A N 1
ATOM 2315 C CA . LEU A 1 296 ? -11.235 4.625 9.087 1.00 98.50 296 LEU A CA 1
ATOM 2316 C C . LEU A 1 296 ? -12.104 3.364 9.213 1.00 98.50 296 LEU A C 1
ATOM 2318 O O . LEU A 1 296 ? -12.500 2.805 8.192 1.00 98.50 296 LEU A O 1
ATOM 2322 N N . GLY A 1 297 ? -12.454 2.953 10.437 1.00 98.00 297 GLY A N 1
ATOM 2323 C CA . GLY A 1 297 ? -13.326 1.805 10.691 1.00 98.00 297 GLY A CA 1
ATOM 2324 C C . GLY A 1 297 ? -12.670 0.445 10.416 1.00 98.00 297 GLY A C 1
ATOM 2325 O O . GLY A 1 297 ? -11.450 0.315 10.468 1.00 98.00 297 GLY A O 1
ATOM 2326 N N . ASP A 1 298 ? -13.506 -0.571 10.166 1.00 98.56 298 ASP A N 1
ATOM 2327 C CA . ASP A 1 298 ? -13.081 -1.973 9.987 1.00 98.56 298 ASP A CA 1
ATOM 2328 C C . ASP A 1 298 ? -12.780 -2.348 8.531 1.00 98.56 298 ASP A C 1
ATOM 2330 O O . ASP A 1 298 ? -11.787 -3.019 8.255 1.00 98.56 298 ASP A O 1
ATOM 2334 N N . ASP A 1 299 ? -13.628 -1.914 7.593 1.00 98.75 299 ASP A N 1
ATOM 2335 C CA . ASP A 1 299 ? -13.484 -2.204 6.163 1.00 98.75 299 ASP A CA 1
ATOM 2336 C C . ASP A 1 299 ? -12.395 -1.296 5.551 1.00 98.75 299 ASP A C 1
ATOM 2338 O O . ASP A 1 299 ? -12.686 -0.384 4.776 1.00 98.75 299 ASP A O 1
ATOM 2342 N N . VAL A 1 300 ? -11.130 -1.524 5.920 1.00 98.81 300 VAL A N 1
ATOM 2343 C CA . VAL A 1 300 ? -9.957 -0.796 5.413 1.00 98.81 300 VAL A CA 1
ATOM 2344 C C . VAL A 1 300 ? -8.699 -1.672 5.413 1.00 98.81 300 VAL A C 1
ATOM 2346 O O . VAL A 1 300 ? -8.468 -2.469 6.319 1.00 98.81 300 VAL A O 1
ATOM 2349 N N . VAL A 1 301 ? -7.817 -1.484 4.427 1.00 98.88 301 VAL A N 1
ATOM 2350 C CA . VAL A 1 301 ? -6.446 -2.027 4.480 1.00 98.88 301 VAL A CA 1
ATOM 2351 C C . VAL A 1 301 ? -5.494 -0.969 5.037 1.00 98.88 301 VAL A C 1
ATOM 2353 O O . VAL A 1 301 ? -5.263 0.054 4.390 1.00 98.88 301 VAL A O 1
ATOM 2356 N N . LEU A 1 302 ? -4.885 -1.228 6.196 1.00 98.69 302 LEU A N 1
ATOM 2357 C CA . LEU A 1 302 ? -3.837 -0.378 6.774 1.00 98.69 302 LEU A CA 1
ATOM 2358 C C . LEU A 1 302 ? -2.449 -0.843 6.297 1.00 98.69 302 LEU A C 1
ATOM 2360 O O . LEU A 1 302 ? -2.031 -1.966 6.572 1.00 98.69 302 LEU A O 1
ATOM 2364 N N . GLN A 1 303 ? -1.723 0.009 5.569 1.00 97.00 303 GLN A N 1
ATOM 2365 C CA . GLN A 1 303 ? -0.415 -0.320 4.993 1.00 97.00 303 GLN A CA 1
ATOM 2366 C C . GLN A 1 303 ? 0.739 0.387 5.709 1.00 97.00 303 GLN A C 1
ATOM 2368 O O . GLN A 1 303 ? 0.935 1.601 5.593 1.00 97.00 303 GLN A O 1
ATOM 2373 N N . PHE A 1 304 ? 1.586 -0.412 6.354 1.00 89.06 304 PHE A N 1
ATOM 2374 C CA . PHE A 1 304 ? 2.771 0.042 7.075 1.00 89.06 304 PHE A CA 1
ATOM 2375 C C . PHE A 1 304 ? 4.041 -0.354 6.313 1.00 89.06 304 PHE A C 1
ATOM 2377 O O . PHE A 1 304 ? 4.612 -1.408 6.562 1.00 89.06 304 PHE A O 1
ATOM 2384 N N . GLY A 1 305 ? 4.486 0.479 5.366 1.00 83.00 305 GLY A N 1
ATOM 2385 C CA . GLY A 1 305 ? 5.756 0.263 4.654 1.00 83.00 305 GLY A CA 1
ATOM 2386 C C . GLY A 1 305 ? 6.960 0.497 5.573 1.00 83.00 305 GLY A C 1
ATOM 2387 O O . GLY A 1 305 ? 7.479 -0.429 6.192 1.00 83.00 305 GLY A O 1
ATOM 2388 N N . GLY A 1 306 ? 7.359 1.766 5.726 1.00 70.31 306 GLY A N 1
ATOM 2389 C CA . GLY A 1 306 ? 8.435 2.155 6.650 1.00 70.31 306 GLY A CA 1
ATOM 2390 C C . GLY A 1 306 ? 8.166 1.752 8.106 1.00 70.31 306 GLY A C 1
ATOM 2391 O O . GLY A 1 306 ? 9.089 1.332 8.788 1.00 70.31 306 GLY A O 1
ATOM 2392 N N . GLY A 1 307 ? 6.902 1.771 8.545 1.00 73.19 307 GLY A N 1
ATOM 2393 C CA . GLY A 1 307 ? 6.491 1.316 9.881 1.00 73.19 307 GLY A CA 1
ATOM 2394 C C . GLY A 1 307 ? 6.579 -0.201 10.118 1.00 73.19 307 GLY A C 1
ATOM 2395 O O . GLY A 1 307 ? 6.284 -0.651 11.218 1.00 73.19 307 GLY A O 1
ATOM 2396 N N . THR A 1 308 ? 6.953 -0.994 9.108 1.00 81.50 308 THR A N 1
ATOM 2397 C CA . THR A 1 308 ? 7.275 -2.427 9.251 1.00 81.50 308 THR A CA 1
ATOM 2398 C C . THR A 1 308 ? 8.754 -2.665 8.974 1.00 81.50 308 THR A C 1
ATOM 2400 O O . THR A 1 308 ? 9.459 -3.221 9.808 1.00 81.50 308 THR A O 1
ATOM 2403 N N . ILE A 1 309 ? 9.235 -2.227 7.806 1.00 74.38 309 ILE A N 1
ATOM 2404 C CA . ILE A 1 309 ? 10.598 -2.522 7.340 1.00 74.38 309 ILE A CA 1
ATOM 2405 C C . ILE A 1 309 ? 11.649 -1.750 8.142 1.00 74.38 309 ILE A C 1
ATOM 2407 O O . ILE A 1 309 ? 12.743 -2.251 8.356 1.00 74.38 309 ILE A O 1
ATOM 2411 N N . GLY A 1 310 ? 11.309 -0.554 8.628 1.00 74.25 310 GLY A N 1
ATOM 2412 C CA . GLY A 1 310 ? 12.194 0.270 9.450 1.00 74.25 310 GLY A CA 1
ATOM 2413 C C . GLY A 1 310 ? 12.258 -0.140 10.923 1.00 74.25 310 GLY A C 1
ATOM 2414 O O . GLY A 1 310 ? 12.790 0.624 11.723 1.00 74.25 310 GLY A O 1
ATOM 2415 N N . HIS A 1 311 ? 11.684 -1.284 11.307 1.00 84.62 311 HIS A N 1
ATOM 2416 C CA . HIS A 1 311 ? 11.773 -1.780 12.676 1.00 84.62 311 HIS A CA 1
ATOM 2417 C C . HIS A 1 311 ? 13.202 -2.283 12.967 1.00 84.62 311 HIS A C 1
ATOM 2419 O O . HIS A 1 311 ? 13.719 -3.091 12.194 1.00 84.62 311 HIS A O 1
ATOM 2425 N N . PRO A 1 312 ? 13.848 -1.861 14.071 1.00 80.50 312 PRO A N 1
ATOM 2426 C CA . PRO A 1 312 ? 15.270 -2.127 14.308 1.00 80.50 312 PRO A CA 1
ATOM 2427 C C . PRO A 1 312 ? 15.561 -3.611 14.565 1.00 80.50 312 PRO A C 1
ATOM 2429 O O . PRO A 1 312 ? 16.623 -4.095 14.194 1.00 80.50 312 PRO A O 1
ATOM 2432 N N . ASP A 1 313 ? 14.587 -4.349 15.102 1.00 82.38 313 ASP A N 1
ATOM 2433 C CA . ASP A 1 313 ? 14.694 -5.800 15.329 1.00 82.38 313 ASP A CA 1
ATOM 2434 C C . ASP A 1 313 ? 14.295 -6.642 14.093 1.00 82.38 313 ASP A C 1
ATOM 2436 O O . ASP A 1 313 ? 14.046 -7.843 14.193 1.00 82.38 313 ASP A O 1
ATOM 2440 N N . GLY A 1 314 ? 14.181 -6.016 12.917 1.00 79.12 314 GLY A N 1
ATOM 2441 C CA . GLY A 1 314 ? 13.880 -6.680 11.650 1.00 79.12 314 GLY A CA 1
ATOM 2442 C C . GLY A 1 314 ? 12.397 -6.716 11.259 1.00 79.12 314 GLY A C 1
ATOM 2443 O O . GLY A 1 314 ? 11.490 -6.349 12.008 1.00 79.12 314 GLY A O 1
ATOM 2444 N N . ILE A 1 315 ? 12.141 -7.180 10.032 1.00 83.50 315 ILE A N 1
ATOM 2445 C CA . ILE A 1 315 ? 10.840 -7.060 9.345 1.00 83.50 315 ILE A CA 1
ATOM 2446 C C . ILE A 1 315 ? 9.743 -7.895 10.014 1.00 83.50 315 ILE A C 1
ATOM 2448 O O . ILE A 1 315 ? 8.606 -7.435 10.132 1.00 83.50 315 ILE A O 1
ATOM 2452 N N . GLN A 1 316 ? 10.070 -9.102 10.491 1.00 90.69 316 GLN A N 1
ATOM 2453 C CA . GLN A 1 316 ? 9.112 -9.948 11.214 1.00 90.69 316 GLN A CA 1
ATOM 2454 C C . GLN A 1 316 ? 8.651 -9.286 12.520 1.00 90.69 316 GLN A C 1
ATOM 2456 O O . GLN A 1 316 ? 7.461 -9.319 12.839 1.00 90.69 316 GLN A O 1
ATOM 2461 N N . ALA A 1 317 ? 9.567 -8.631 13.243 1.00 91.38 317 ALA A N 1
ATOM 2462 C CA . ALA A 1 317 ? 9.243 -7.878 14.450 1.00 91.38 317 ALA A CA 1
ATOM 2463 C C . ALA A 1 317 ? 8.333 -6.683 14.123 1.00 91.38 317 ALA A C 1
ATOM 2465 O O . ALA A 1 317 ? 7.283 -6.531 14.746 1.00 91.38 317 ALA A O 1
ATOM 2466 N N . GLY A 1 318 ? 8.645 -5.911 13.076 1.00 89.56 318 GLY A N 1
ATOM 2467 C CA . GLY A 1 318 ? 7.780 -4.820 12.616 1.00 89.56 318 GLY A CA 1
ATOM 2468 C C . GLY A 1 318 ? 6.368 -5.282 12.234 1.00 89.56 318 GLY A C 1
ATOM 2469 O O . GLY A 1 318 ? 5.378 -4.649 12.605 1.00 89.56 318 GLY A O 1
ATOM 2470 N N . ALA A 1 319 ? 6.250 -6.419 11.542 1.00 95.25 319 ALA A N 1
ATOM 2471 C CA . ALA A 1 319 ? 4.955 -6.985 11.164 1.00 95.25 319 ALA A CA 1
ATOM 2472 C C . ALA A 1 319 ? 4.163 -7.447 12.398 1.00 95.25 319 ALA A C 1
ATOM 2474 O O . ALA A 1 319 ? 2.964 -7.183 12.504 1.00 95.25 319 ALA A O 1
ATOM 2475 N N . THR A 1 320 ? 4.852 -8.072 13.357 1.00 98.62 320 THR A N 1
ATOM 2476 C CA . THR A 1 320 ? 4.278 -8.497 14.641 1.00 98.62 320 THR A CA 1
ATOM 2477 C C . THR A 1 320 ? 3.766 -7.298 15.437 1.00 98.62 320 THR A C 1
ATOM 2479 O O . THR A 1 320 ? 2.623 -7.312 15.887 1.00 98.62 320 THR A O 1
ATOM 2482 N N . ALA A 1 321 ? 4.561 -6.230 15.551 1.00 98.69 321 ALA A N 1
ATOM 2483 C CA . ALA A 1 321 ? 4.189 -5.010 16.262 1.00 98.69 321 ALA A CA 1
ATOM 2484 C C . ALA A 1 321 ? 2.900 -4.387 15.707 1.00 98.69 321 ALA A C 1
ATOM 2486 O O . ALA A 1 321 ? 1.965 -4.113 16.460 1.00 98.69 321 ALA A O 1
ATOM 2487 N N . ASN A 1 322 ? 2.820 -4.209 14.383 1.00 98.62 322 ASN A N 1
ATOM 2488 C CA . ASN A 1 322 ? 1.640 -3.628 13.741 1.00 98.62 322 ASN A CA 1
ATOM 2489 C C . ASN A 1 322 ? 0.390 -4.500 13.933 1.00 98.62 322 ASN A C 1
ATOM 2491 O O . ASN A 1 322 ? -0.690 -3.966 14.193 1.00 98.62 322 ASN A O 1
ATOM 2495 N N . ARG A 1 323 ? 0.525 -5.832 13.847 1.00 98.88 323 ARG A N 1
ATOM 2496 C CA . ARG A 1 323 ? -0.608 -6.747 14.034 1.00 98.88 323 ARG A CA 1
ATOM 2497 C C . ARG A 1 323 ? -1.099 -6.784 15.480 1.00 98.88 323 ARG A C 1
ATOM 2499 O O . ARG A 1 323 ? -2.298 -6.654 15.699 1.00 98.88 323 ARG A O 1
ATOM 2506 N N . VAL A 1 324 ? -0.196 -6.870 16.458 1.00 98.88 324 VAL A N 1
ATOM 2507 C CA . VAL A 1 324 ? -0.567 -6.831 17.884 1.00 98.88 324 VAL A CA 1
ATOM 2508 C C . VAL A 1 324 ? -1.247 -5.506 18.235 1.00 98.88 324 VAL A C 1
ATOM 2510 O O . VAL A 1 324 ? -2.267 -5.518 18.919 1.00 98.88 324 VAL A O 1
ATOM 2513 N N . ALA A 1 325 ? -0.737 -4.376 17.730 1.00 98.88 325 ALA A N 1
ATOM 2514 C CA . ALA A 1 325 ? -1.361 -3.067 17.929 1.00 98.88 325 ALA A CA 1
ATOM 2515 C C . ALA A 1 325 ? -2.790 -3.004 17.368 1.00 98.88 325 ALA A C 1
ATOM 2517 O O . ALA A 1 325 ? -3.675 -2.440 18.009 1.00 98.88 325 ALA A O 1
ATOM 2518 N N . LEU A 1 326 ? -3.018 -3.571 16.179 1.00 98.88 326 LEU A N 1
ATOM 2519 C CA . LEU A 1 326 ? -4.340 -3.626 15.555 1.00 98.88 326 LEU A CA 1
ATOM 2520 C C . LEU A 1 326 ? -5.308 -4.466 16.390 1.00 98.88 326 LEU A C 1
ATOM 2522 O O . LEU A 1 326 ? -6.374 -3.985 16.771 1.00 98.88 326 LEU A O 1
ATOM 2526 N N . GLU A 1 327 ? -4.931 -5.709 16.685 1.00 98.81 327 GLU A N 1
ATOM 2527 C CA . GLU A 1 327 ? -5.800 -6.661 17.376 1.00 98.81 327 GLU A CA 1
ATOM 2528 C C . GLU A 1 327 ? -6.162 -6.171 18.784 1.00 98.81 327 GLU A C 1
ATOM 2530 O O . GLU A 1 327 ? -7.338 -6.192 19.151 1.00 98.81 327 GLU A O 1
ATOM 2535 N N . CYS A 1 328 ? -5.199 -5.638 19.548 1.00 98.38 328 CYS A N 1
ATOM 2536 C CA . CYS A 1 328 ? -5.481 -5.129 20.891 1.00 98.38 328 CYS A CA 1
ATOM 2537 C C . CYS A 1 328 ? -6.392 -3.893 20.871 1.00 98.38 328 CYS A C 1
ATOM 2539 O O . CYS A 1 328 ? -7.263 -3.758 21.732 1.00 98.38 328 CYS A O 1
ATOM 2541 N N . MET A 1 329 ? -6.243 -3.020 19.868 1.00 98.81 329 MET A N 1
ATOM 2542 C CA . MET A 1 329 ? -7.090 -1.839 19.715 1.00 98.81 329 MET A CA 1
ATOM 2543 C C . MET A 1 329 ? -8.529 -2.222 19.362 1.00 98.81 329 MET A C 1
ATOM 2545 O O . MET A 1 329 ? -9.473 -1.674 19.930 1.00 98.81 329 MET A O 1
ATOM 2549 N N . VAL A 1 330 ? -8.706 -3.189 18.456 1.00 98.75 330 VAL A N 1
ATOM 2550 C CA . VAL A 1 330 ? -10.030 -3.693 18.068 1.00 98.75 330 VAL A CA 1
ATOM 2551 C C . VAL A 1 330 ? -10.707 -4.418 19.233 1.00 98.75 330 VAL A C 1
ATOM 2553 O O . VAL A 1 330 ? -11.894 -4.191 19.465 1.00 98.75 330 VAL A O 1
ATOM 2556 N N . ILE A 1 331 ? -9.973 -5.227 20.007 1.00 98.62 331 ILE A N 1
ATOM 2557 C CA . ILE A 1 331 ? -10.495 -5.856 21.232 1.00 98.62 331 ILE A CA 1
ATOM 2558 C C . ILE A 1 331 ? -10.980 -4.781 22.211 1.00 98.62 331 ILE A C 1
ATOM 2560 O O . ILE A 1 331 ? -12.147 -4.797 22.595 1.00 98.62 331 ILE A O 1
ATOM 2564 N N . ALA A 1 332 ? -10.136 -3.798 22.537 1.00 98.50 332 ALA A N 1
ATOM 2565 C CA . ALA A 1 332 ? -10.483 -2.727 23.471 1.00 98.50 332 ALA A CA 1
ATOM 2566 C C . ALA A 1 332 ? -11.711 -1.917 23.017 1.00 98.50 332 ALA A C 1
ATOM 2568 O O . ALA A 1 332 ? -12.586 -1.606 23.827 1.00 98.50 332 ALA A O 1
ATOM 2569 N N . ARG A 1 333 ? -11.809 -1.607 21.717 1.00 98.50 333 ARG A N 1
ATOM 2570 C CA . ARG A 1 333 ? -12.995 -0.966 21.135 1.00 98.50 333 ARG A CA 1
ATOM 2571 C C . ARG A 1 333 ? -14.244 -1.821 21.338 1.00 98.50 333 ARG A C 1
ATOM 2573 O O . ARG A 1 333 ? -15.276 -1.298 21.748 1.00 98.50 333 ARG A O 1
ATOM 2580 N N . ASN A 1 334 ? -14.168 -3.113 21.026 1.00 98.56 334 ASN A N 1
ATOM 2581 C CA . ASN A 1 334 ? -15.315 -4.019 21.099 1.00 98.56 334 ASN A CA 1
ATOM 2582 C C . ASN A 1 334 ? -15.757 -4.285 22.552 1.00 98.56 334 ASN A C 1
ATOM 2584 O O . ASN A 1 334 ? -16.930 -4.560 22.789 1.00 98.56 334 ASN A O 1
ATOM 2588 N N . GLU A 1 335 ? -14.852 -4.139 23.522 1.00 98.38 335 GLU A N 1
ATOM 2589 C CA . GLU A 1 335 ? -15.149 -4.137 24.963 1.00 98.38 335 GLU A CA 1
ATOM 2590 C C . GLU A 1 335 ? -15.777 -2.818 25.459 1.00 98.38 335 GLU A C 1
ATOM 2592 O O . GLU A 1 335 ? -16.151 -2.711 26.626 1.00 98.38 335 GLU A O 1
ATOM 2597 N N . GLY A 1 336 ? -15.918 -1.810 24.590 1.00 97.88 336 GLY A N 1
ATOM 2598 C CA . GLY A 1 336 ? -16.554 -0.532 24.911 1.00 97.88 336 GLY A CA 1
ATOM 2599 C C . GLY A 1 336 ? -15.640 0.484 25.598 1.00 97.88 336 GLY A C 1
ATOM 2600 O O . GLY A 1 336 ? -16.144 1.451 26.171 1.00 97.88 336 GLY A O 1
ATOM 2601 N N . ARG A 1 337 ? -14.314 0.297 25.555 1.00 97.75 337 ARG A N 1
ATOM 2602 C CA . ARG A 1 337 ? -13.360 1.288 26.079 1.00 97.75 337 ARG A CA 1
ATOM 2603 C C . ARG A 1 337 ? -13.369 2.553 25.225 1.00 97.75 337 ARG A C 1
ATOM 2605 O O . ARG A 1 337 ? -13.563 2.477 24.008 1.00 97.75 337 ARG A O 1
ATOM 2612 N N . ASP A 1 338 ? -13.066 3.703 25.830 1.00 97.56 338 ASP A N 1
ATOM 2613 C CA . ASP A 1 338 ? -12.805 4.934 25.078 1.00 97.56 338 ASP A CA 1
ATOM 2614 C C . ASP A 1 338 ? -11.414 4.858 24.439 1.00 97.56 338 ASP A C 1
ATOM 2616 O O . ASP A 1 338 ? -10.452 5.498 24.857 1.00 97.56 338 ASP A O 1
ATOM 2620 N N . TYR A 1 339 ? -11.291 4.013 23.420 1.00 97.19 339 TYR A N 1
ATOM 2621 C CA . TYR A 1 339 ? -10.023 3.706 22.773 1.00 97.19 339 TYR A CA 1
ATOM 2622 C C . TYR A 1 339 ? -9.405 4.910 22.051 1.00 97.19 339 TYR A C 1
ATOM 2624 O O . TYR A 1 339 ? -8.212 4.881 21.762 1.00 97.19 339 TYR A O 1
ATOM 2632 N N . LEU A 1 340 ? -10.172 5.972 21.773 1.00 95.44 340 LEU A N 1
ATOM 2633 C CA . LEU A 1 340 ? -9.620 7.195 21.197 1.00 95.44 340 LEU A CA 1
ATOM 2634 C C . LEU A 1 340 ? -8.784 7.948 22.238 1.00 95.44 340 LEU A C 1
ATOM 2636 O O . LEU A 1 340 ? -7.654 8.333 21.944 1.00 95.44 340 LEU A O 1
ATOM 2640 N N . SER A 1 341 ? -9.304 8.102 23.457 1.00 97.38 341 SER A N 1
ATOM 2641 C CA . SER A 1 341 ? -8.588 8.759 24.559 1.00 97.38 341 SER A CA 1
ATOM 2642 C C . SER A 1 341 ? -7.573 7.822 25.229 1.00 97.38 341 SER A C 1
ATOM 2644 O O . SER A 1 341 ? -6.449 8.215 25.540 1.00 97.38 341 SER A O 1
ATOM 2646 N N . GLU A 1 342 ? -7.946 6.558 25.436 1.00 97.69 342 GLU A N 1
ATOM 2647 C CA . GLU A 1 342 ? -7.140 5.534 26.114 1.00 97.69 342 GLU A CA 1
ATOM 2648 C C . GLU A 1 342 ? -6.141 4.830 25.181 1.00 97.69 342 GLU A C 1
ATOM 2650 O O . GLU A 1 342 ? -5.320 4.033 25.641 1.00 97.69 342 GLU A O 1
ATOM 2655 N N . GLY A 1 343 ? -6.178 5.117 23.879 1.00 98.12 343 GLY A N 1
ATOM 2656 C CA . GLY A 1 343 ? -5.425 4.424 22.832 1.00 98.12 343 GLY A CA 1
ATOM 2657 C C . GLY A 1 343 ? -3.937 4.220 23.129 1.00 98.12 343 GLY A C 1
ATOM 2658 O O . GLY A 1 343 ? -3.465 3.080 23.119 1.00 98.12 343 GLY A O 1
ATOM 2659 N N . PRO A 1 344 ? -3.177 5.279 23.467 1.00 98.50 344 PRO A N 1
ATOM 2660 C CA . PRO A 1 344 ? -1.772 5.137 23.835 1.00 98.50 344 PRO A CA 1
ATOM 2661 C C . PRO A 1 344 ? -1.546 4.225 25.049 1.00 98.50 344 PRO A C 1
ATOM 2663 O O . PRO A 1 344 ? -0.523 3.548 25.120 1.00 98.50 344 PRO A O 1
ATOM 2666 N N . GLN A 1 345 ? -2.479 4.193 26.006 1.00 98.56 345 GLN A N 1
ATOM 2667 C CA . GLN A 1 345 ? -2.377 3.318 27.173 1.00 98.56 345 GLN A CA 1
ATOM 2668 C C . GLN A 1 345 ? -2.674 1.860 26.813 1.00 98.56 345 GLN A C 1
ATOM 2670 O O . GLN A 1 345 ? -1.913 0.991 27.224 1.00 98.56 345 GLN A O 1
ATOM 2675 N N . ILE A 1 346 ? -3.694 1.601 25.987 1.00 98.75 346 ILE A N 1
ATOM 2676 C CA . ILE A 1 346 ? -3.999 0.263 25.446 1.00 98.75 346 ILE A CA 1
ATOM 2677 C C . ILE A 1 346 ? -2.763 -0.329 24.754 1.00 98.75 346 ILE A C 1
ATOM 2679 O O . ILE A 1 346 ? -2.376 -1.466 25.023 1.00 98.75 346 ILE A O 1
ATOM 2683 N N . LEU A 1 347 ? -2.097 0.466 23.911 1.00 98.75 347 LEU A N 1
ATOM 2684 C CA . LEU A 1 347 ? -0.887 0.043 23.203 1.00 98.75 347 LEU A CA 1
ATOM 2685 C C . LEU A 1 347 ? 0.279 -0.233 24.161 1.00 98.75 347 LEU A C 1
ATOM 2687 O O . LEU A 1 347 ? 0.952 -1.250 24.017 1.00 98.75 347 LEU A O 1
ATOM 2691 N N . ARG A 1 348 ? 0.498 0.628 25.166 1.00 98.69 348 ARG A N 1
ATOM 2692 C CA . ARG A 1 348 ? 1.522 0.398 26.201 1.00 98.69 348 ARG A CA 1
ATOM 2693 C C . ARG A 1 348 ? 1.242 -0.848 27.035 1.00 98.69 348 ARG A C 1
ATOM 2695 O O . ARG A 1 348 ? 2.180 -1.539 27.416 1.00 98.69 348 ARG A O 1
ATOM 2702 N N . ASP A 1 349 ? -0.020 -1.145 27.329 1.00 98.56 349 ASP A N 1
ATOM 2703 C CA . ASP A 1 349 ? -0.387 -2.345 28.081 1.00 98.56 349 ASP A CA 1
ATOM 2704 C C . ASP A 1 349 ? -0.111 -3.618 27.274 1.00 98.56 349 ASP A C 1
ATOM 2706 O O . ASP A 1 349 ? 0.469 -4.555 27.819 1.00 98.56 349 ASP A O 1
ATOM 2710 N N . ALA A 1 350 ? -0.417 -3.624 25.972 1.00 98.56 350 ALA A N 1
ATOM 2711 C CA . ALA A 1 350 ? -0.051 -4.721 25.074 1.00 98.56 350 ALA A CA 1
ATOM 2712 C C . ALA A 1 350 ? 1.476 -4.853 24.890 1.00 98.56 350 ALA A C 1
ATOM 2714 O O . ALA A 1 350 ? 2.008 -5.959 24.812 1.00 98.56 350 ALA A O 1
ATOM 2715 N N . ALA A 1 351 ? 2.203 -3.733 24.866 1.00 98.44 351 ALA A N 1
ATOM 2716 C CA . ALA A 1 351 ? 3.657 -3.717 24.721 1.00 98.44 351 ALA A CA 1
ATOM 2717 C C . ALA A 1 351 ? 4.396 -4.394 25.891 1.00 98.44 351 ALA A C 1
ATOM 2719 O O . ALA A 1 351 ? 5.460 -4.974 25.682 1.00 98.44 351 ALA A O 1
ATOM 2720 N N . LYS A 1 352 ? 3.808 -4.425 27.100 1.00 98.50 352 LYS A N 1
ATOM 2721 C CA . LYS A 1 352 ? 4.383 -5.120 28.273 1.00 98.50 352 LYS A CA 1
ATOM 2722 C C . LYS A 1 352 ? 4.662 -6.604 28.019 1.00 98.50 352 LYS A C 1
ATOM 2724 O O . LYS A 1 352 ? 5.555 -7.164 28.649 1.00 98.50 352 LYS A O 1
ATOM 2729 N N . THR A 1 353 ? 3.902 -7.241 27.129 1.00 97.94 353 THR A N 1
ATOM 2730 C CA . THR A 1 353 ? 4.054 -8.660 26.767 1.00 97.94 353 THR A CA 1
ATOM 2731 C C . THR A 1 353 ? 4.471 -8.864 25.309 1.00 97.94 353 THR A C 1
ATOM 2733 O O . THR A 1 353 ? 4.575 -10.002 24.857 1.00 97.94 353 THR A O 1
ATOM 2736 N N . CYS A 1 354 ? 4.759 -7.788 24.571 1.00 98.56 354 CYS A N 1
ATOM 2737 C CA . CYS A 1 354 ? 5.177 -7.833 23.174 1.00 98.56 354 CYS A CA 1
ATOM 2738 C C . CYS A 1 354 ? 6.379 -6.905 22.943 1.00 98.56 354 CYS A C 1
ATOM 2740 O O . CYS A 1 354 ? 6.217 -5.716 22.669 1.00 98.56 354 CYS A O 1
ATOM 2742 N N . GLY A 1 355 ? 7.589 -7.475 23.009 1.00 98.50 355 GLY A N 1
ATOM 2743 C CA . GLY A 1 355 ? 8.847 -6.757 22.764 1.00 98.50 355 GLY A CA 1
ATOM 2744 C C . GLY A 1 355 ? 8.869 -5.971 21.444 1.00 98.50 355 GLY A C 1
ATOM 2745 O O . GLY A 1 355 ? 9.154 -4.778 21.485 1.00 98.50 355 GLY A O 1
ATOM 2746 N N . PRO A 1 356 ? 8.476 -6.564 20.296 1.00 98.75 356 PRO A N 1
ATOM 2747 C CA . PRO A 1 356 ? 8.390 -5.824 19.038 1.00 98.75 356 PRO A CA 1
ATOM 2748 C C . PRO A 1 356 ? 7.479 -4.591 19.104 1.00 98.75 356 PRO A C 1
ATOM 2750 O O . PRO A 1 356 ? 7.831 -3.528 18.603 1.00 98.75 356 PRO A O 1
ATOM 2753 N N . LEU A 1 357 ? 6.314 -4.689 19.754 1.00 98.81 357 LEU A N 1
ATOM 2754 C CA . LEU A 1 357 ? 5.436 -3.529 19.908 1.00 98.81 357 LEU A CA 1
ATOM 2755 C C . LEU A 1 357 ? 6.072 -2.462 20.807 1.00 98.81 357 LEU A C 1
ATOM 2757 O O . LEU A 1 357 ? 6.003 -1.283 20.470 1.00 98.81 357 LEU A O 1
ATOM 2761 N N . GLN A 1 358 ? 6.723 -2.855 21.904 1.00 98.75 358 GLN A N 1
ATOM 2762 C CA . GLN A 1 358 ? 7.452 -1.924 22.771 1.00 98.75 358 GLN A CA 1
ATOM 2763 C C . GLN A 1 358 ? 8.498 -1.131 21.976 1.00 98.75 358 GLN A C 1
ATOM 2765 O O . GLN A 1 358 ? 8.465 0.101 21.989 1.00 98.75 358 GLN A O 1
ATOM 2770 N N . THR A 1 359 ? 9.353 -1.821 21.217 1.00 98.12 359 THR A N 1
ATOM 2771 C CA . THR A 1 359 ? 10.389 -1.195 20.386 1.00 98.12 359 THR A CA 1
ATOM 2772 C C . THR A 1 359 ? 9.790 -0.244 19.343 1.00 98.12 359 THR A C 1
ATOM 2774 O O . THR A 1 359 ? 10.250 0.890 19.198 1.00 98.12 359 THR A O 1
ATOM 2777 N N . ALA A 1 360 ? 8.728 -0.662 18.645 1.00 97.44 360 ALA A N 1
ATOM 2778 C CA . ALA A 1 360 ? 8.050 0.169 17.649 1.00 97.44 360 ALA A CA 1
ATOM 2779 C C . ALA A 1 360 ? 7.450 1.453 18.252 1.00 97.44 360 ALA A C 1
ATOM 2781 O O . ALA A 1 360 ? 7.517 2.523 17.639 1.00 97.44 360 ALA A O 1
ATOM 2782 N N . LEU A 1 361 ? 6.853 1.358 19.446 1.00 98.44 361 LEU A N 1
ATOM 2783 C CA . LEU A 1 361 ? 6.301 2.515 20.151 1.00 98.44 361 LEU A CA 1
ATOM 2784 C C . LEU A 1 361 ? 7.410 3.466 20.597 1.00 98.44 361 LEU A C 1
ATOM 2786 O O . LEU A 1 361 ? 7.287 4.668 20.379 1.00 98.44 361 LEU A O 1
ATOM 2790 N N . ASP A 1 362 ? 8.500 2.955 21.166 1.00 97.50 362 ASP A N 1
ATOM 2791 C CA . ASP A 1 362 ? 9.617 3.794 21.603 1.00 97.50 362 ASP A CA 1
ATOM 2792 C C . ASP A 1 362 ? 10.283 4.538 20.445 1.00 97.50 362 ASP A C 1
ATOM 2794 O O . ASP A 1 362 ? 10.633 5.709 20.600 1.00 97.50 362 ASP A O 1
ATOM 2798 N N . LEU A 1 363 ? 10.398 3.888 19.284 1.00 93.38 363 LEU A N 1
ATOM 2799 C CA . LEU A 1 363 ? 11.028 4.460 18.099 1.00 93.38 363 LEU A CA 1
ATOM 2800 C C . LEU A 1 363 ? 10.205 5.587 17.458 1.00 93.38 363 LEU A C 1
ATOM 2802 O O . LEU A 1 363 ? 10.774 6.590 17.029 1.00 93.38 363 LEU A O 1
ATOM 2806 N N . TRP A 1 364 ? 8.882 5.425 17.352 1.00 93.69 364 TRP A N 1
ATOM 2807 C CA . TRP A 1 364 ? 8.044 6.319 16.539 1.00 93.69 364 TRP A CA 1
ATOM 2808 C C . TRP A 1 364 ? 7.031 7.161 17.323 1.00 93.69 364 TRP A C 1
ATOM 2810 O O . TRP A 1 364 ? 6.304 7.930 16.701 1.00 93.69 364 TRP A O 1
ATOM 2820 N N . LYS A 1 365 ? 6.959 7.065 18.658 1.00 93.62 365 LYS A N 1
ATOM 2821 C CA . LYS A 1 365 ? 5.979 7.810 19.484 1.00 93.62 365 LYS A CA 1
ATOM 2822 C C . LYS A 1 365 ? 5.936 9.322 19.242 1.00 93.62 365 LYS A C 1
ATOM 2824 O O . LYS A 1 365 ? 4.861 9.903 19.346 1.00 93.62 365 LYS A O 1
ATOM 2829 N N . ASP A 1 366 ? 7.070 9.935 18.910 1.00 93.25 366 ASP A N 1
ATOM 2830 C CA . ASP A 1 366 ? 7.185 11.389 18.728 1.00 93.25 366 ASP A CA 1
ATOM 2831 C C . ASP A 1 366 ? 6.998 11.824 17.260 1.00 93.25 366 ASP A C 1
ATOM 2833 O O . ASP A 1 366 ? 7.076 13.011 16.935 1.00 93.25 366 ASP A O 1
ATOM 2837 N N . ILE A 1 367 ? 6.743 10.879 16.349 1.00 89.69 367 ILE A N 1
ATOM 2838 C CA . ILE A 1 367 ? 6.558 11.161 14.926 1.00 89.69 367 ILE A CA 1
ATOM 2839 C C . ILE A 1 367 ? 5.093 11.504 14.651 1.00 89.69 367 ILE A C 1
ATOM 2841 O O . ILE A 1 367 ? 4.187 10.702 14.853 1.00 89.69 367 ILE A O 1
ATOM 2845 N N . SER A 1 368 ? 4.857 12.709 14.138 1.00 88.19 368 SER A N 1
ATOM 2846 C CA . SER A 1 368 ? 3.544 13.154 13.667 1.00 88.19 368 SER A CA 1
ATOM 2847 C C . SER A 1 368 ? 3.687 14.058 12.443 1.00 88.19 368 SER A C 1
ATOM 2849 O O . SER A 1 368 ? 4.716 14.707 12.251 1.00 88.19 368 SER A O 1
ATOM 2851 N N . PHE A 1 369 ? 2.653 14.097 11.601 1.00 86.44 369 PHE A N 1
ATOM 2852 C CA . PHE A 1 369 ? 2.625 14.892 10.371 1.00 86.44 369 PHE A CA 1
ATOM 2853 C C . PHE A 1 369 ? 1.533 15.958 10.459 1.00 86.44 369 PHE A C 1
ATOM 2855 O O . PHE A 1 369 ? 0.487 15.858 9.827 1.00 86.44 369 PHE A O 1
ATOM 2862 N N . ASN A 1 370 ? 1.777 16.989 11.265 1.00 92.56 370 ASN A N 1
ATOM 2863 C CA . ASN A 1 370 ? 0.808 18.057 11.499 1.00 92.56 370 ASN A CA 1
ATOM 2864 C C . ASN A 1 370 ? 1.075 19.241 10.567 1.00 92.56 370 ASN A C 1
ATOM 2866 O O . ASN A 1 370 ? 1.891 20.113 10.864 1.00 92.56 370 ASN A O 1
ATOM 2870 N N . TYR A 1 371 ? 0.368 19.269 9.439 1.00 89.06 371 TYR A N 1
ATOM 2871 C CA . TYR A 1 371 ? 0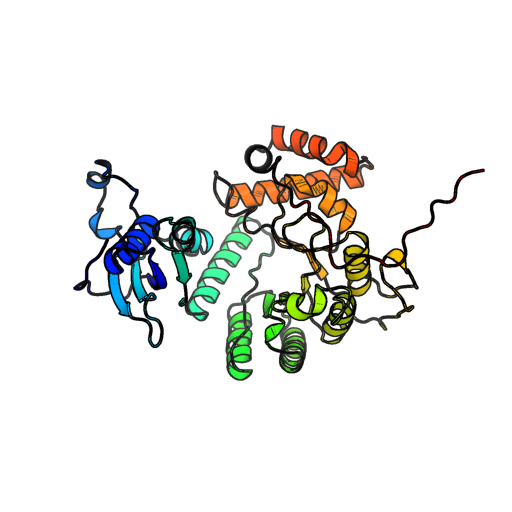.413 20.359 8.467 1.00 89.06 371 TYR A CA 1
ATOM 2872 C C . TYR A 1 371 ? -1.003 20.832 8.145 1.00 89.06 371 TYR A C 1
ATOM 2874 O O . TYR A 1 371 ? -1.940 20.035 8.117 1.00 89.06 371 TYR A O 1
ATOM 2882 N N . THR A 1 372 ? -1.162 22.128 7.877 1.00 89.94 372 THR A N 1
ATOM 2883 C CA . THR A 1 372 ? -2.448 22.686 7.445 1.00 89.94 372 THR A CA 1
ATOM 2884 C C . THR A 1 372 ? -2.905 22.012 6.152 1.00 89.94 372 THR A C 1
ATOM 2886 O O . THR A 1 372 ? -2.173 22.019 5.160 1.00 89.94 372 THR A O 1
ATOM 2889 N N . SER A 1 373 ? -4.117 21.452 6.166 1.00 89.94 373 SER A N 1
ATOM 2890 C CA . SER A 1 373 ? -4.724 20.829 4.988 1.00 89.94 373 SER A CA 1
ATOM 2891 C C . SER A 1 373 ? -5.083 21.875 3.926 1.00 89.94 373 SER A C 1
ATOM 2893 O O . SER A 1 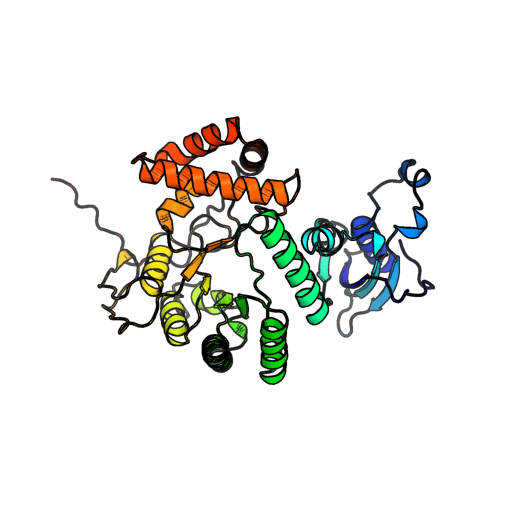373 ? -5.527 22.980 4.241 1.00 89.94 373 SER A O 1
ATOM 2895 N N . THR A 1 374 ? -4.891 21.521 2.660 1.00 84.62 374 THR A N 1
ATOM 2896 C CA . THR A 1 374 ? -5.269 22.311 1.486 1.00 84.62 374 THR A CA 1
ATOM 2897 C C . THR A 1 374 ? -6.651 21.943 0.949 1.00 84.62 374 THR A C 1
ATOM 2899 O O . THR A 1 374 ? -7.327 22.829 0.434 1.00 84.62 374 THR A O 1
ATOM 2902 N N . ASP A 1 375 ? -7.078 20.677 1.051 1.00 83.19 375 ASP A N 1
ATOM 2903 C CA . ASP A 1 375 ? -8.422 20.214 0.653 1.00 83.19 375 ASP A CA 1
ATOM 2904 C C . ASP A 1 375 ? -9.318 20.115 1.895 1.00 83.19 375 ASP A C 1
ATOM 2906 O O . ASP A 1 375 ? -9.374 19.082 2.556 1.00 83.19 375 ASP A O 1
ATOM 2910 N N . THR A 1 376 ? -9.969 21.224 2.252 1.00 86.31 376 THR A N 1
ATOM 2911 C CA . THR A 1 376 ? -10.799 21.352 3.461 1.00 86.31 376 THR A CA 1
ATOM 2912 C C . THR A 1 376 ? -12.273 21.550 3.124 1.00 86.31 376 THR A C 1
ATOM 2914 O O . THR A 1 376 ? -12.609 22.151 2.098 1.00 86.31 376 THR A O 1
ATOM 2917 N N . ALA A 1 377 ? -13.162 21.110 4.020 1.00 82.50 377 ALA A N 1
ATOM 2918 C CA . ALA A 1 377 ? -14.601 21.344 3.902 1.00 82.50 377 ALA A CA 1
ATOM 2919 C C . ALA A 1 377 ? -14.943 22.843 3.775 1.00 82.50 377 ALA A C 1
ATOM 2921 O O . ALA A 1 377 ? -14.263 23.708 4.329 1.00 82.50 377 ALA A O 1
ATOM 2922 N N . ASP A 1 378 ? -16.024 23.153 3.059 1.00 79.69 378 ASP A N 1
ATOM 2923 C CA . ASP A 1 378 ? -16.610 24.503 3.009 1.00 79.69 378 ASP A CA 1
ATOM 2924 C C . ASP A 1 378 ? -17.683 24.721 4.086 1.00 79.69 378 ASP A C 1
ATOM 2926 O O . ASP A 1 378 ? -17.974 25.855 4.461 1.00 79.69 378 ASP A O 1
ATOM 2930 N N . PHE A 1 379 ? -18.257 23.632 4.605 1.00 78.38 379 PHE A N 1
ATOM 2931 C CA . PHE A 1 379 ? -19.345 23.647 5.577 1.00 78.38 379 PHE A CA 1
ATOM 2932 C C . PHE A 1 379 ? -18.860 23.008 6.875 1.00 78.38 379 PHE A C 1
ATOM 2934 O O . PHE A 1 379 ? -18.649 21.802 6.939 1.00 78.38 379 PHE A O 1
ATOM 2941 N N . VAL A 1 380 ? -18.679 23.807 7.922 1.00 78.31 380 VAL A N 1
ATOM 2942 C CA . VAL A 1 380 ? -18.356 23.301 9.263 1.00 78.31 380 VAL A CA 1
ATOM 2943 C C . VAL A 1 380 ? -19.666 23.186 10.050 1.00 78.31 380 VAL A C 1
ATOM 2945 O O . VAL A 1 380 ? -20.509 24.080 9.918 1.00 78.31 380 VAL A O 1
ATOM 2948 N N . PRO A 1 381 ? -19.887 22.125 10.850 1.00 61.81 381 PRO A N 1
ATOM 2949 C CA . PRO A 1 381 ? -21.060 22.038 11.712 1.00 61.81 381 PRO A CA 1
ATOM 2950 C C . PRO A 1 381 ? -21.166 23.296 12.577 1.00 61.81 381 PRO A C 1
ATOM 2952 O O . PRO A 1 381 ? -20.230 23.640 13.298 1.00 61.81 381 PRO A O 1
ATOM 2955 N N . THR A 1 382 ? -22.290 24.008 12.494 1.00 49.34 382 THR A N 1
ATOM 2956 C CA . THR A 1 382 ? -22.552 25.126 13.401 1.00 49.34 382 THR A CA 1
ATOM 2957 C C . THR A 1 382 ? -22.722 24.540 14.796 1.00 49.34 382 THR A C 1
ATOM 2959 O O . THR A 1 382 ? -23.615 23.721 15.013 1.00 49.34 382 THR A O 1
ATOM 2962 N N . THR A 1 383 ? -21.868 24.917 15.746 1.00 43.53 383 THR A N 1
ATOM 2963 C CA . THR A 1 383 ? -22.106 24.605 17.153 1.00 43.53 383 THR A CA 1
ATOM 2964 C C . THR A 1 383 ? -23.408 25.289 17.554 1.00 43.53 383 THR A C 1
ATOM 2966 O O . THR A 1 383 ? -23.482 26.515 17.623 1.00 43.53 383 THR A O 1
ATOM 2969 N N . THR A 1 384 ? -24.471 24.519 17.789 1.00 43.03 384 THR A N 1
ATOM 2970 C CA . THR A 1 384 ? -25.633 25.039 18.509 1.00 43.03 384 THR A CA 1
ATOM 2971 C C . THR A 1 384 ? -25.137 25.488 19.875 1.00 43.03 384 THR A C 1
ATOM 2973 O O . THR A 1 384 ? -24.756 24.664 20.705 1.00 43.03 384 THR A O 1
ATOM 2976 N N . ALA A 1 385 ? -25.087 26.804 20.086 1.00 37.53 385 ALA A N 1
ATOM 2977 C CA . ALA A 1 385 ? -24.985 27.361 21.420 1.00 37.53 385 ALA A CA 1
ATOM 2978 C C . ALA A 1 385 ? -26.213 26.868 22.188 1.00 37.53 385 ALA A C 1
ATOM 2980 O O . ALA A 1 385 ? -27.342 27.202 21.829 1.00 37.53 385 ALA A O 1
ATOM 2981 N N . ASN A 1 386 ? -25.996 26.024 23.194 1.00 41.22 386 ASN A N 1
ATOM 2982 C CA . ASN A 1 386 ? -27.026 25.750 24.184 1.00 41.22 386 ASN A CA 1
ATOM 2983 C C . ASN A 1 386 ? -27.341 27.091 24.859 1.00 41.22 386 ASN A C 1
ATOM 2985 O O . ASN A 1 386 ? -26.464 27.658 25.513 1.00 41.22 386 ASN A O 1
ATOM 2989 N N . ILE A 1 387 ? -28.543 27.618 24.612 1.00 38.16 387 ILE A N 1
ATOM 2990 C CA . ILE A 1 387 ? -29.126 28.719 25.391 1.00 38.16 387 ILE A CA 1
ATOM 2991 C C . ILE A 1 387 ? -29.615 28.142 26.714 1.00 38.16 387 ILE A C 1
ATOM 2993 O O . ILE A 1 387 ? -30.249 27.060 26.664 1.00 38.16 387 ILE A O 1
#

Secondary structure (DSSP, 8-state):
-B-TT----TT-EEEEEEEEEPTT--HHHHHHHHHHHTTT--SS--GGGGGTTHHHHS-EEEEEEEPTT-SS-EEEEEEE-GGGS-TT-HHHHHHHHHSSGGG-TTEEEEE-----HHHHHHHHHHHHHHHHHHHSS-----EE---SSHHHHHHHHHHHHHTT-SEEEEEGGG-HHHHHHHHHHHHHTT-EEEEE-TTTHHHHS-TTSS--HHHHHHHHHHHT-SEEE---SSSSS---HHHHHHHHHHHH-SEE--BTTTTB-S-EE-TTPPP-EEEEESS--GGGHHHHHHHH-SS-EEE-SHHHHT-TT-HHHHHHHHHHHHHHHHHHHHTT--HHHHHHHHHHHHHTT-HHHHHHHHHHTT-------SS--S-PPP-----

Solvent-accessible surface area (backbone atoms only — not comparable to full-atom values): 21260 Å² total; per-residue (Å²): 69,66,36,75,82,62,79,83,54,94,68,40,48,70,40,39,30,43,39,22,46,30,94,94,47,54,67,65,57,50,34,18,50,41,22,20,55,34,55,71,49,69,101,62,94,61,78,70,49,78,78,51,70,46,82,62,60,44,15,32,18,36,47,78,43,77,36,86,98,43,96,64,35,30,38,31,34,32,40,31,50,51,88,81,42,57,86,47,33,67,67,50,46,43,49,33,71,58,54,55,54,74,71,37,84,63,42,71,43,70,42,77,81,50,78,69,68,65,64,53,51,53,37,48,44,49,36,31,51,52,52,18,71,75,66,78,46,93,60,69,62,69,48,73,29,67,56,96,46,71,68,57,21,48,55,41,47,53,48,44,51,75,70,63,50,58,32,34,24,39,47,51,74,67,37,70,72,53,49,36,52,49,27,54,48,23,65,77,64,78,35,44,39,34,37,41,57,52,74,48,65,82,37,34,43,52,72,90,54,74,51,59,57,56,59,54,46,50,51,41,46,71,42,46,42,43,29,36,62,53,47,50,48,62,12,71,52,83,35,33,66,44,46,34,42,32,37,48,46,65,29,56,44,61,56,43,67,66,35,55,45,30,66,30,84,55,66,42,75,48,83,82,54,70,59,25,39,34,24,28,57,47,71,42,49,53,70,47,40,37,58,44,46,68,70,56,53,80,77,48,48,80,45,50,62,66,47,13,62,66,28,92,83,33,49,70,33,15,49,49,18,42,49,54,35,47,53,55,49,53,50,41,42,75,73,67,48,64,36,74,83,43,24,69,56,56,48,51,59,54,20,76,82,29,67,43,32,39,54,53,37,72,74,46,66,87,69,76,52,90,68,89,64,61,48,63,65,89,42,73,85,77,79,77,75,85,126

Sequence (387 aa):
YWDADYAVKETDVLALFRITPQPGVDPVEAAAAIAGESSTATWTVVWTDLLTACDLYRAKAYRVDPVPSSDDQFFAYIAYDIDLFEEGSIANLTASIIGNVFGFKAVKALRLPFMRWRERFLFAMEGVNRASAATGETKGHYLNVTAGTMEDMYERAEFSKEVGSIICMIDLVIGYTAIQSMAKWARANDMILHLHRAGNSTYSRQKNHGMNFRVICKWMRMAGVDHIHAGTVVGKLEGDPLMIKGFYNTLLCPKTDINLPEGIFFDQDFASLRKVMPVASGGIHAGQMHQLIHYLGDDVVLQFGGGTIGHPDGIQAGATANRVALECMVIARNEGRDYLSEGPQILRDAAKTCGPLQTALDLWKDISFNYTSTDTADFVPTTTANI

Radius of gyration: 23.76 Å; Cα contacts (8 Å, |Δi|>4): 653; chains: 1; bounding box: 69×51×53 Å

Organism: NCBI:txid1076276

InterPro domains:
  IPR000685 Ribulose bisphosphate carboxylase, large subunit, C-terminal [PF00016] (113-364)
  IPR033966 RuBisCO [PTHR42704] (113-375)
  IPR036376 Ribulose bisphosphate carboxylase, large subunit, C-terminal domain superfamily [G3DSA:3.20.20.110] (108-382)
  IPR036376 Ribulose bisphosphate carboxylase, large subunit, C-terminal domain superfamily [SSF51649] (112-379)
  IPR036422 RuBisCO large subunit, N-terminal domain superfamily [SSF54966] (1-118)

Foldseek 3Di:
DEAQPDDADPQWDKWKKKFQFDPPQDQRNLLLVLQQQLWPDDPDDDPCCVVDPNVQGRKYFHDWAADPPDPRIIITMIIGHNVQADQLPPLSVCCRNPNPSQPDPRTPGMDTPDDDQLVVLLSPLVVQVVVCVVPVDRGADARELEDDDLVSSVVSVVSNLVSPGQEYEYECVVDLVSLLVVLVVCVVSNHAYAYEDPPVCVAQAAQVGHDHCLVVLLSSLVSHHQEYAQEQCWFQDFDDLLCSLLSLCSQAPQWDPDDQQSPRHHTDHPVPRDGHQYEYDHRDALLCLLVRCVRRNDSHHYDDDCQQQVQPVGNVLSVVLNVLSNVQLVVCVVVVHPCNVCVNVSLVVSCVVRVSNVSSCVVPVPDTNDDDGNNGGPDDPDPPDDD

pLDDT: mean 90.62, std 10.97, range [37.53, 98.94]